Protein AF-A0A3L7X7B7-F1 (afdb_monomer)

Sequence (703 aa):
HFAGAFAQRYQNQIRFYQIWDEPNIAPHWGNRLVEPVAYGHLLAETAPAIRAADADAVILLAALAPTADRGHTAIDEGWYLRRLYAAGAAPYFDAVAAQPFGFGLPPDDSRSRVEILNFQRIGLLRRVMVAAGDGEKPIWAVRYGWNRSTNSIWQTVTTQTQSRYVTQANALAQHWPWLAGLGWAVERPARPADDPLWGFALYSPAGEPTALLETFARVNRAASFPLPESRSTRLFDGLFWFAALLWILWRGWRSGQVAGLSGWSARFAAQPAWTQIAGWLLLAAVYYFAAWPPLIALCWLAASLILAAQPLTGLLLAAFFLPFQFQHKELALVGTVLAMPPAHALLMCSLPGLWRRWTVTRQRWRFAPRHTDWLALGWLGIGLLSASAGWQWAVTPAALWQFTIAPLLLYALARTSAVTPHQRLRVTSALAAGCVAAALIGLWLWGSGQGVVVDGVRRLLGLTFSPNQTALMLVRGLFVCLALGAANQGGTTNRGAWRWLWVAGAGVIGVALLLTGSRGALLLGIPGGLALWLALQPAACRRLAGRGGLIPGLILLVSAGLALALGERLLNSGTISQRLHIWRGAWDLWRAYPWLGVGPGGFFWHYPAFMTAAASTEPNLLHPHNIWLEFATDWGVPGLLWLIGFGYWLVLRIKIRAGRLNGLEVGLLAGLVAGIAHGQVDAFGALPELVLWNWLVIGLLRK

pLDDT: mean 83.49, std 14.34, range [30.59, 98.38]

Radius of gyration: 29.0 Å; Cα contacts (8 Å, |Δi|>4): 1132; chains: 1; bounding box: 78×51×87 Å

Solvent-accessible surface area (backbone atoms only — not comparable to full-atom values): 35812 Å² total; per-residue (Å²): 111,70,60,20,56,50,27,55,74,36,45,93,80,51,49,72,44,67,57,65,56,21,52,38,28,12,80,56,47,77,67,36,72,42,47,46,47,61,52,23,51,52,34,62,58,43,38,58,39,26,42,77,46,22,82,78,57,41,32,28,37,35,38,34,46,80,47,62,43,78,58,58,52,27,34,19,43,49,60,39,49,50,42,20,50,27,25,62,31,62,88,46,42,58,28,46,30,33,40,34,35,15,45,59,47,62,46,82,49,76,72,79,49,70,82,49,71,28,30,48,42,53,56,49,48,52,52,46,32,44,61,70,73,47,57,84,46,36,32,32,28,61,28,31,50,51,26,50,24,88,80,29,96,46,33,51,39,54,70,71,54,39,46,50,38,54,53,49,39,54,61,54,49,71,75,35,63,53,53,75,47,82,32,67,65,42,57,70,69,100,60,66,84,85,42,40,70,54,27,47,26,35,31,47,92,89,64,48,79,36,78,52,50,62,44,48,65,55,50,66,76,72,68,77,85,69,82,68,80,92,74,81,80,66,93,51,61,68,62,47,52,53,52,48,50,54,46,48,51,51,46,53,50,50,50,38,53,71,72,64,43,70,51,48,43,56,53,61,70,68,47,58,70,68,59,56,48,50,52,51,52,50,49,50,54,52,50,70,70,45,77,49,48,70,58,42,50,50,45,44,46,52,47,20,55,52,16,44,51,37,50,52,57,30,52,27,51,26,37,23,32,35,69,38,54,75,57,52,51,70,36,72,50,96,95,49,72,49,74,41,23,57,24,58,50,36,52,61,24,29,46,64,22,51,50,55,49,49,61,62,45,55,80,74,53,84,91,72,82,48,76,70,50,50,54,51,53,50,45,48,53,43,41,56,56,6,37,73,50,27,87,41,72,86,51,35,61,59,28,40,36,44,64,31,49,51,17,52,48,44,17,51,47,27,54,73,49,35,72,48,74,68,46,33,48,51,36,51,49,26,32,26,50,20,34,33,50,46,24,52,52,16,46,50,43,36,73,71,72,47,57,48,75,56,93,92,39,76,23,28,21,49,67,49,96,37,24,52,60,39,24,55,55,35,53,27,28,30,31,37,17,45,15,54,27,61,59,45,74,84,56,100,65,79,40,59,60,58,18,52,53,25,42,50,37,25,49,49,24,49,55,37,42,54,42,19,66,30,58,41,35,57,70,28,9,51,52,41,15,48,51,51,37,44,74,68,39,49,68,61,49,53,56,41,51,76,55,86,49,57,46,63,45,50,48,46,47,46,48,50,40,41,52,74,43,62,45,86,59,68,73,48,58,65,65,57,53,33,48,53,39,37,43,51,18,44,48,54,45,18,69,76,28,48,65,33,12,36,3,51,70,23,40,50,48,46,43,48,53,37,54,41,83,78,28,57,89,56,69,84,45,59,58,55,38,21,42,64,56,38,30,26,28,18,27,2,50,59,30,41,53,48,51,52,50,49,51,52,50,51,54,49,48,51,64,75,38,58,87,72,63,50,52,56,54,43,14,49,50,15,12,50,41,10,33,54,40,18,5,61,64,24,69,49,55,74,42,50,47,46,32,32,49,53,31,34,48,65,24,57,51,79,134

Structure (mmCIF, N/CA/C/O backbone):
data_AF-A0A3L7X7B7-F1
#
_entry.id   AF-A0A3L7X7B7-F1
#
loop_
_atom_site.group_PDB
_atom_site.id
_atom_site.type_symbol
_atom_site.label_atom_id
_atom_site.label_alt_id
_atom_site.label_comp_id
_atom_site.label_asym_id
_atom_site.label_entity_id
_atom_site.label_seq_id
_atom_site.pdbx_PDB_ins_code
_atom_site.Cartn_x
_atom_site.Cartn_y
_atom_site.Cartn_z
_atom_site.occupancy
_atom_site.B_iso_or_equiv
_atom_site.auth_seq_id
_atom_site.auth_comp_id
_atom_site.auth_asym_id
_atom_site.auth_atom_id
_atom_site.pdbx_PDB_model_num
ATOM 1 N N . HIS A 1 1 ? 6.201 -17.890 -31.675 1.00 77.94 1 HIS A N 1
ATOM 2 C CA . HIS A 1 1 ? 6.412 -18.380 -33.060 1.00 77.94 1 HIS A CA 1
ATOM 3 C C . HIS A 1 1 ? 7.242 -17.438 -33.934 1.00 77.94 1 HIS A C 1
ATOM 5 O O . HIS A 1 1 ? 8.304 -17.864 -34.359 1.00 77.94 1 HIS A O 1
ATOM 11 N N . PHE A 1 2 ? 6.836 -16.181 -34.178 1.00 94.75 2 PHE A N 1
ATOM 12 C CA . PHE A 1 2 ? 7.592 -15.263 -35.056 1.00 94.75 2 PHE A CA 1
ATOM 13 C C . PHE A 1 2 ? 9.068 -15.085 -34.654 1.00 94.75 2 PHE A C 1
ATOM 15 O O . PHE A 1 2 ? 9.953 -15.292 -35.476 1.00 94.75 2 PHE A O 1
ATOM 22 N N . ALA A 1 3 ? 9.339 -14.766 -33.384 1.00 95.00 3 ALA A N 1
ATOM 23 C CA . ALA A 1 3 ? 10.699 -14.503 -32.912 1.00 95.00 3 ALA A CA 1
ATOM 24 C C . ALA A 1 3 ? 11.645 -15.710 -33.060 1.00 95.00 3 ALA A C 1
ATOM 26 O O . ALA A 1 3 ? 12.784 -15.538 -33.476 1.00 95.00 3 ALA A O 1
ATOM 27 N N . GLY A 1 4 ? 11.158 -16.928 -32.797 1.00 95.44 4 GLY A N 1
ATOM 28 C CA . GLY A 1 4 ? 11.938 -18.153 -33.010 1.00 95.44 4 GLY A CA 1
ATOM 29 C C . GLY A 1 4 ? 12.259 -18.394 -34.489 1.00 95.44 4 GLY A C 1
ATOM 30 O O . GLY A 1 4 ? 13.392 -18.711 -34.824 1.00 95.44 4 GLY A O 1
ATOM 31 N N . ALA A 1 5 ? 11.301 -18.157 -35.395 1.00 97.12 5 ALA A N 1
ATOM 32 C CA . ALA A 1 5 ? 11.546 -18.256 -36.837 1.00 97.12 5 ALA A CA 1
ATOM 33 C C . ALA A 1 5 ? 12.533 -17.183 -37.339 1.00 97.12 5 ALA A C 1
ATOM 35 O O . ALA A 1 5 ? 13.368 -17.456 -38.201 1.00 97.12 5 ALA A O 1
ATOM 36 N N . PHE A 1 6 ? 12.461 -15.969 -36.785 1.00 97.25 6 PHE A N 1
ATOM 37 C CA . PHE A 1 6 ? 13.424 -14.906 -37.066 1.00 97.25 6 PHE A CA 1
ATOM 38 C C . PHE A 1 6 ? 14.834 -15.298 -36.603 1.00 97.25 6 PHE A C 1
ATOM 40 O O . PHE A 1 6 ? 15.768 -15.224 -37.398 1.00 97.25 6 PHE A O 1
ATOM 47 N N . ALA A 1 7 ? 14.980 -15.776 -35.364 1.00 96.94 7 ALA A N 1
ATOM 48 C CA . ALA A 1 7 ? 16.254 -16.256 -34.830 1.00 96.94 7 ALA A CA 1
ATOM 49 C C . ALA A 1 7 ? 16.819 -17.403 -35.682 1.00 96.94 7 ALA A C 1
ATOM 51 O O . ALA A 1 7 ? 17.948 -17.319 -36.148 1.00 96.94 7 ALA A O 1
ATOM 52 N N . GLN A 1 8 ? 16.002 -18.401 -36.032 1.00 96.75 8 GLN A N 1
ATOM 53 C CA . GLN A 1 8 ? 16.424 -19.511 -36.895 1.00 96.75 8 GLN A CA 1
ATOM 54 C C . GLN A 1 8 ? 16.992 -19.033 -38.241 1.00 96.75 8 GLN A C 1
ATOM 56 O O . GLN A 1 8 ? 17.961 -19.597 -38.753 1.00 96.75 8 GLN A O 1
ATOM 61 N N . ARG A 1 9 ? 16.388 -17.988 -38.821 1.00 97.44 9 ARG A N 1
ATOM 62 C CA . ARG A 1 9 ? 16.819 -17.408 -40.096 1.00 97.44 9 ARG A CA 1
ATOM 63 C C . ARG A 1 9 ? 18.109 -16.591 -39.976 1.00 97.44 9 ARG A C 1
ATOM 65 O O . ARG A 1 9 ? 18.892 -16.594 -40.924 1.00 97.44 9 ARG A O 1
ATOM 72 N N . TYR A 1 10 ? 18.311 -15.880 -38.866 1.00 97.31 10 TYR A N 1
ATOM 73 C CA . TYR A 1 10 ? 19.361 -14.862 -38.727 1.00 97.31 10 TYR A CA 1
ATOM 74 C C . TYR A 1 10 ? 20.424 -15.153 -37.659 1.00 97.31 10 TYR A C 1
ATOM 76 O O . TYR A 1 10 ? 21.318 -14.329 -37.502 1.00 97.31 10 TYR A O 1
ATOM 84 N N . GLN A 1 11 ? 20.402 -16.310 -36.993 1.00 92.75 11 GLN A N 1
ATOM 85 C CA . GLN A 1 11 ? 21.345 -16.706 -35.928 1.00 92.75 11 GLN A CA 1
ATOM 86 C C . GLN A 1 11 ? 22.834 -16.503 -36.278 1.00 92.75 11 GLN A C 1
ATOM 88 O O . GLN A 1 11 ? 23.633 -16.122 -35.435 1.00 92.75 11 GLN A O 1
ATOM 93 N N . ASN A 1 12 ? 23.221 -16.664 -37.550 1.00 93.81 12 ASN A N 1
ATOM 94 C CA . ASN A 1 12 ? 24.611 -16.468 -37.994 1.00 93.81 12 ASN A CA 1
ATOM 95 C C . ASN A 1 12 ? 24.978 -14.994 -38.274 1.00 93.81 12 ASN A C 1
ATOM 97 O O . ASN A 1 12 ? 26.118 -14.702 -38.625 1.00 93.81 12 ASN A O 1
ATOM 101 N N . GLN A 1 13 ? 24.015 -14.072 -38.200 1.00 96.00 13 GLN A N 1
ATOM 102 C CA . GLN A 1 13 ? 24.178 -12.642 -38.509 1.00 96.00 13 GLN A CA 1
ATOM 103 C C . GLN A 1 13 ? 23.826 -11.738 -37.322 1.00 96.00 13 GLN A C 1
ATOM 105 O O . GLN A 1 13 ? 24.359 -10.636 -37.209 1.00 96.00 13 GLN A O 1
ATOM 110 N N . ILE A 1 14 ? 22.916 -12.177 -36.450 1.00 93.56 14 ILE A N 1
ATOM 111 C CA . ILE A 1 14 ? 22.384 -11.400 -35.333 1.00 93.56 14 ILE A CA 1
ATOM 112 C C . ILE A 1 14 ? 22.587 -12.196 -34.053 1.00 93.56 14 ILE A C 1
ATOM 114 O O . ILE A 1 14 ? 22.133 -13.325 -33.948 1.00 93.56 14 ILE A O 1
ATOM 118 N N . ARG A 1 15 ? 23.224 -11.564 -33.064 1.00 89.62 15 ARG A N 1
ATOM 119 C CA . ARG A 1 15 ? 23.429 -12.137 -31.726 1.00 89.62 15 ARG A CA 1
ATOM 120 C C . ARG A 1 15 ? 22.553 -11.500 -30.647 1.00 89.62 15 ARG A C 1
ATOM 122 O O . ARG A 1 15 ? 22.237 -12.143 -29.654 1.00 89.62 15 ARG A O 1
ATOM 129 N N . PHE A 1 16 ? 22.191 -10.227 -30.807 1.00 94.12 16 PHE A N 1
ATOM 130 C CA . PHE A 1 16 ? 21.486 -9.449 -29.786 1.00 94.12 16 PHE A CA 1
ATOM 131 C C . PHE A 1 16 ? 20.040 -9.195 -30.211 1.00 94.12 16 PHE A C 1
ATOM 133 O O . PHE A 1 16 ? 19.794 -8.635 -31.278 1.00 94.12 16 PHE A O 1
ATOM 140 N N . TYR A 1 17 ? 19.092 -9.570 -29.356 1.00 96.50 17 TYR A N 1
ATOM 141 C CA . TYR A 1 17 ? 17.659 -9.498 -29.628 1.00 96.50 17 TYR A CA 1
ATOM 142 C C . TYR A 1 17 ? 16.979 -8.604 -28.591 1.00 96.50 17 TYR A C 1
ATOM 144 O O . TYR A 1 17 ? 16.809 -9.011 -27.445 1.00 96.50 17 TYR A O 1
ATOM 152 N N . GLN A 1 18 ? 16.564 -7.394 -28.977 1.00 96.50 18 GLN A N 1
ATOM 153 C CA . GLN A 1 18 ? 15.702 -6.560 -28.133 1.00 96.50 18 GLN A CA 1
ATOM 154 C C . GLN A 1 18 ? 14.245 -6.985 -28.309 1.00 96.50 18 GLN A C 1
ATOM 156 O O . GLN A 1 18 ? 13.696 -6.918 -29.411 1.00 96.50 18 GLN A O 1
ATOM 161 N N . ILE A 1 19 ? 13.603 -7.406 -27.222 1.00 96.69 19 ILE A N 1
ATOM 162 C CA . ILE A 1 19 ? 12.214 -7.862 -27.275 1.00 96.69 19 ILE A CA 1
ATOM 163 C C . ILE A 1 19 ? 11.289 -6.700 -26.944 1.00 96.69 19 ILE A C 1
ATOM 165 O O . ILE A 1 19 ? 11.072 -6.400 -25.772 1.00 96.69 19 ILE A O 1
ATOM 169 N N . TRP A 1 20 ? 10.693 -6.118 -27.989 1.00 96.25 20 TRP A N 1
ATOM 170 C CA . TRP A 1 20 ? 9.773 -4.971 -27.944 1.00 96.25 20 TRP A CA 1
ATOM 171 C C . TRP A 1 20 ? 10.455 -3.605 -27.752 1.00 96.25 20 TRP A C 1
ATOM 173 O O . TRP A 1 20 ? 11.651 -3.512 -27.477 1.00 96.25 20 TRP A O 1
ATOM 183 N N . ASP A 1 21 ? 9.682 -2.534 -27.915 1.00 95.50 21 ASP A N 1
ATOM 184 C CA . ASP A 1 21 ? 10.100 -1.150 -27.698 1.00 95.50 21 ASP A CA 1
ATOM 185 C C . ASP A 1 21 ? 9.023 -0.405 -26.896 1.00 95.50 21 ASP A C 1
ATOM 187 O O . ASP A 1 21 ? 7.848 -0.434 -27.254 1.00 95.50 21 ASP A O 1
ATOM 191 N N . GLU A 1 22 ? 9.415 0.191 -25.767 1.00 96.25 22 GLU A N 1
ATOM 192 C CA . GLU A 1 22 ? 8.566 1.053 -24.932 1.00 96.25 22 GLU A CA 1
ATOM 193 C C . GLU A 1 22 ? 7.184 0.476 -24.527 1.00 96.25 22 GLU A C 1
ATOM 195 O O . GLU A 1 22 ? 6.176 1.184 -24.565 1.00 96.25 22 GLU A O 1
ATOM 200 N N . PRO A 1 23 ? 7.083 -0.785 -24.050 1.00 96.12 23 PRO A N 1
ATOM 201 C CA . PRO A 1 23 ? 5.798 -1.378 -23.659 1.00 96.12 23 PRO A CA 1
ATOM 202 C C . PRO A 1 23 ? 5.184 -0.704 -22.420 1.00 96.12 23 PRO A C 1
ATOM 204 O O . PRO A 1 23 ? 4.060 -1.019 -22.034 1.00 96.12 23 PRO A O 1
ATOM 207 N N . ASN A 1 24 ? 5.927 0.197 -21.771 1.00 94.69 24 ASN A N 1
ATOM 208 C CA . ASN A 1 24 ? 5.507 0.946 -20.598 1.00 94.69 24 ASN A CA 1
ATOM 209 C C . ASN A 1 24 ? 4.719 2.231 -20.923 1.00 94.69 24 ASN A C 1
ATOM 211 O O . ASN A 1 24 ? 4.381 2.966 -19.995 1.00 94.69 24 ASN A O 1
ATOM 215 N N . ILE A 1 25 ? 4.390 2.485 -22.198 1.00 93.31 25 ILE A N 1
ATOM 216 C CA . ILE A 1 25 ? 3.461 3.541 -22.630 1.00 93.31 25 ILE A CA 1
ATOM 217 C C . ILE A 1 25 ? 2.402 3.000 -23.604 1.00 93.31 25 ILE A C 1
ATOM 219 O O . ILE A 1 25 ? 2.683 2.169 -24.467 1.00 93.31 25 ILE A O 1
ATOM 223 N N . ALA A 1 26 ? 1.167 3.490 -23.484 1.00 87.88 26 ALA A N 1
ATOM 224 C CA . ALA A 1 26 ? 0.012 2.977 -24.223 1.00 87.88 26 ALA A CA 1
ATOM 225 C C . ALA A 1 26 ? 0.179 2.992 -25.756 1.00 87.88 26 ALA A C 1
ATOM 227 O O . ALA A 1 26 ? -0.130 1.968 -26.375 1.00 87.88 26 ALA A O 1
ATOM 228 N N . PRO A 1 27 ? 0.703 4.063 -26.397 1.00 90.75 27 PRO A N 1
ATOM 229 C CA . PRO A 1 27 ? 0.845 4.101 -27.856 1.00 90.75 27 PRO A CA 1
ATOM 230 C C . PRO A 1 27 ? 1.699 2.957 -28.413 1.00 90.75 27 PRO A C 1
ATOM 232 O O . PRO A 1 27 ? 1.411 2.440 -29.489 1.00 90.75 27 PRO A O 1
ATOM 235 N N . HIS A 1 28 ? 2.709 2.514 -27.661 1.00 93.31 28 HIS A N 1
ATOM 236 C CA . HIS A 1 28 ? 3.641 1.457 -28.066 1.00 93.31 28 HIS A CA 1
ATOM 237 C C . HIS A 1 28 ? 3.245 0.076 -27.531 1.00 93.31 28 HIS A C 1
ATOM 239 O O . HIS A 1 28 ? 3.915 -0.924 -27.782 1.00 93.31 28 HIS A O 1
ATOM 245 N N . TRP A 1 29 ? 2.099 -0.009 -26.857 1.00 92.06 29 TRP A N 1
ATOM 246 C CA . TRP A 1 29 ? 1.498 -1.258 -26.412 1.00 92.06 29 TRP A CA 1
ATOM 247 C C . TRP A 1 29 ? 0.156 -1.531 -27.101 1.00 92.06 29 TRP A C 1
ATOM 249 O O . TRP A 1 29 ? -0.689 -2.220 -26.549 1.00 92.06 29 TRP A O 1
ATOM 259 N N . GLY A 1 30 ? -0.064 -1.028 -28.320 1.00 87.38 30 GLY A N 1
ATOM 260 C CA . GLY A 1 30 ? -1.318 -1.237 -29.059 1.00 87.38 30 GLY A CA 1
ATOM 261 C C . GLY A 1 30 ? -2.457 -0.317 -28.610 1.00 87.38 30 GLY A C 1
ATOM 262 O O . GLY A 1 30 ? -3.621 -0.696 -28.688 1.00 87.38 30 GLY A O 1
ATOM 263 N N . ASN A 1 31 ? -2.115 0.875 -28.111 1.00 83.75 31 ASN A N 1
ATOM 264 C CA . ASN A 1 31 ? -3.042 1.885 -27.597 1.00 83.75 31 ASN A CA 1
ATOM 265 C C . ASN A 1 31 ? -3.981 1.361 -26.492 1.00 83.75 31 ASN A C 1
ATOM 267 O O . ASN A 1 31 ? -5.149 1.742 -26.412 1.00 83.75 31 ASN A O 1
ATOM 271 N N . ARG A 1 32 ? -3.464 0.459 -25.647 1.00 79.94 32 ARG A N 1
ATOM 272 C CA . ARG A 1 32 ? -4.174 -0.144 -24.506 1.00 79.94 32 ARG A CA 1
ATOM 273 C C . ARG A 1 32 ? -3.501 0.216 -23.185 1.00 79.94 32 ARG A C 1
ATOM 275 O O . ARG A 1 32 ? -2.421 0.805 -23.173 1.00 79.94 32 ARG A O 1
ATOM 282 N N . LEU A 1 33 ? -4.135 -0.164 -22.076 1.00 78.25 33 LEU A N 1
ATOM 283 C CA . LEU A 1 33 ? -3.548 0.006 -20.749 1.00 78.25 33 LEU A CA 1
ATOM 284 C C . LEU A 1 33 ? -2.216 -0.745 -20.649 1.00 78.25 33 LEU A C 1
ATOM 286 O O . LEU A 1 33 ? -2.071 -1.865 -21.144 1.00 78.25 33 LEU A O 1
ATOM 290 N N . VAL A 1 34 ? -1.235 -0.091 -20.042 1.00 80.94 34 VAL A N 1
ATOM 291 C CA . VAL A 1 34 ? 0.129 -0.592 -19.905 1.00 80.94 34 VAL A CA 1
ATOM 292 C C . VAL A 1 34 ? 0.171 -1.695 -18.852 1.00 80.94 34 VAL A C 1
ATOM 294 O O . VAL A 1 34 ? -0.225 -1.481 -17.709 1.00 80.94 34 VAL A O 1
ATOM 297 N N . GLU A 1 35 ? 0.715 -2.856 -19.222 1.00 81.62 35 GLU A N 1
ATOM 298 C CA . GLU A 1 35 ? 0.671 -4.063 -18.391 1.00 81.62 35 GLU A CA 1
ATOM 299 C C . GLU A 1 35 ? 2.049 -4.738 -18.273 1.00 81.62 35 GLU A C 1
ATOM 301 O O . GLU A 1 35 ? 2.418 -5.532 -19.145 1.00 81.62 35 GLU A O 1
ATOM 306 N N . PRO A 1 36 ? 2.826 -4.473 -17.198 1.00 86.50 36 PRO A N 1
ATOM 307 C CA . PRO A 1 36 ? 4.143 -5.082 -17.011 1.00 86.50 36 PRO A CA 1
ATOM 308 C C . PRO A 1 36 ? 4.082 -6.609 -16.991 1.00 86.50 36 PRO A C 1
ATOM 310 O O . PRO A 1 36 ? 4.878 -7.277 -17.639 1.00 86.50 36 PRO A O 1
ATOM 313 N N . VAL A 1 37 ? 3.102 -7.185 -16.294 1.00 82.81 37 VAL A N 1
ATOM 314 C CA . VAL A 1 37 ? 3.008 -8.645 -16.149 1.00 82.81 37 VAL A CA 1
ATOM 315 C C . VAL A 1 37 ? 2.725 -9.318 -17.494 1.00 82.81 37 VAL A C 1
ATOM 317 O O . VAL A 1 37 ? 3.324 -10.341 -17.810 1.00 82.81 37 VAL A O 1
ATOM 320 N N . ALA A 1 38 ? 1.893 -8.699 -18.338 1.00 84.62 38 ALA A N 1
ATOM 321 C CA . ALA A 1 38 ? 1.633 -9.193 -19.688 1.00 84.62 38 ALA A CA 1
ATOM 322 C C . ALA A 1 38 ? 2.900 -9.185 -20.561 1.00 84.62 38 ALA A C 1
ATOM 324 O O . ALA A 1 38 ? 3.145 -10.142 -21.294 1.00 84.62 38 ALA A O 1
ATOM 325 N N . TYR A 1 39 ? 3.731 -8.144 -20.455 1.00 93.31 39 TYR A N 1
ATOM 326 C CA . TYR A 1 39 ? 5.034 -8.122 -21.118 1.00 93.31 39 TYR A CA 1
ATOM 327 C C . TYR A 1 39 ? 5.992 -9.188 -20.550 1.00 93.31 39 TYR A C 1
ATOM 329 O O . TYR A 1 39 ? 6.687 -9.854 -21.314 1.00 93.31 39 TYR A O 1
ATOM 337 N N . GLY A 1 40 ? 5.972 -9.428 -19.235 1.00 90.88 40 GLY A N 1
ATOM 338 C CA . GLY A 1 40 ? 6.707 -10.526 -18.596 1.00 90.88 40 GLY A CA 1
ATOM 339 C C . GLY A 1 40 ? 6.324 -11.910 -19.139 1.00 90.88 40 GLY A C 1
ATOM 340 O O . GLY A 1 40 ? 7.204 -12.708 -19.449 1.00 90.88 40 GLY A O 1
ATOM 341 N N . HIS A 1 41 ? 5.031 -12.181 -19.341 1.00 85.81 41 HIS A N 1
ATOM 342 C CA . HIS A 1 41 ? 4.578 -13.417 -19.990 1.00 85.81 41 HIS A CA 1
ATOM 343 C C . HIS A 1 41 ? 5.003 -13.496 -21.460 1.00 85.81 41 HIS A C 1
ATOM 345 O O . HIS A 1 41 ? 5.434 -14.550 -21.920 1.00 85.81 41 HIS A O 1
ATOM 351 N N . LEU A 1 42 ? 4.945 -12.381 -22.197 1.00 92.44 42 LEU A N 1
ATOM 352 C CA . LEU A 1 42 ? 5.447 -12.330 -23.571 1.00 92.44 42 LEU A CA 1
ATOM 353 C C . LEU A 1 42 ? 6.942 -12.679 -23.634 1.00 92.44 42 LEU A C 1
ATOM 355 O O . LEU A 1 42 ? 7.349 -13.433 -24.517 1.00 92.44 42 LEU A O 1
ATOM 359 N N . LEU A 1 43 ? 7.746 -12.188 -22.688 1.00 95.06 43 LEU A N 1
ATOM 360 C CA . LEU A 1 43 ? 9.151 -12.573 -22.542 1.00 95.06 43 LEU A CA 1
ATOM 361 C C . LEU A 1 43 ? 9.313 -14.065 -22.227 1.00 95.06 43 LEU A C 1
ATOM 363 O O . LEU A 1 43 ? 10.128 -14.722 -22.873 1.00 95.06 43 LEU A O 1
ATOM 367 N N . ALA A 1 44 ? 8.524 -14.596 -21.289 1.00 91.81 44 ALA A N 1
ATOM 368 C CA . ALA A 1 44 ? 8.580 -15.998 -20.873 1.00 91.81 44 ALA A CA 1
ATOM 369 C C . ALA A 1 44 ? 8.304 -16.983 -22.020 1.00 91.81 44 ALA A C 1
ATOM 371 O O . ALA A 1 44 ? 8.891 -18.058 -22.054 1.00 91.81 44 ALA A O 1
ATOM 372 N N . GLU A 1 45 ? 7.477 -16.597 -22.992 1.00 92.62 45 GLU A N 1
ATOM 373 C CA . GLU A 1 45 ? 7.218 -17.387 -24.203 1.00 92.62 45 GLU A CA 1
ATOM 374 C C . GLU A 1 45 ? 8.252 -17.124 -25.314 1.00 92.62 45 GLU A C 1
ATOM 376 O O . GLU A 1 45 ? 8.636 -18.019 -26.071 1.00 92.62 45 GLU A O 1
ATOM 381 N N . THR A 1 46 ? 8.716 -15.878 -25.444 1.00 95.94 46 THR A N 1
ATOM 382 C CA . THR A 1 46 ? 9.583 -15.453 -26.554 1.00 95.94 46 THR A CA 1
ATOM 383 C C . THR A 1 46 ? 11.027 -15.898 -26.365 1.00 95.94 46 THR A C 1
ATOM 385 O O . THR A 1 46 ? 11.646 -16.378 -27.315 1.00 95.94 46 THR A O 1
ATOM 388 N N . ALA A 1 47 ? 11.568 -15.759 -25.154 1.00 96.50 47 ALA A N 1
ATOM 389 C CA . ALA A 1 47 ? 12.969 -16.046 -24.889 1.00 96.50 47 ALA A CA 1
ATOM 390 C C . ALA A 1 47 ? 13.328 -17.528 -25.097 1.00 96.50 47 ALA A C 1
ATOM 392 O O . ALA A 1 47 ? 14.285 -17.785 -25.829 1.00 96.50 47 ALA A O 1
ATOM 393 N N . PRO A 1 48 ? 12.563 -18.514 -24.581 1.00 96.06 48 PRO A N 1
ATOM 394 C CA . PRO A 1 48 ? 12.831 -19.922 -24.871 1.00 96.06 48 PRO A CA 1
ATOM 395 C C . PRO A 1 48 ? 12.730 -20.250 -26.362 1.00 96.06 48 PRO A C 1
ATOM 397 O O . PRO A 1 48 ? 13.538 -21.019 -26.872 1.00 96.06 48 PRO A O 1
ATOM 400 N N . ALA A 1 49 ? 11.784 -19.638 -27.084 1.00 96.94 49 ALA A N 1
ATOM 401 C CA . ALA A 1 49 ? 11.628 -19.860 -28.520 1.00 96.94 49 ALA A CA 1
ATOM 402 C C . ALA A 1 49 ? 12.814 -19.325 -29.342 1.00 96.94 49 ALA A C 1
ATOM 404 O O . ALA A 1 49 ? 13.190 -19.951 -30.330 1.00 96.94 49 ALA A O 1
ATOM 405 N N . ILE A 1 50 ? 13.399 -18.188 -28.948 1.00 97.50 50 ILE A N 1
ATOM 406 C CA . ILE A 1 50 ? 14.642 -17.680 -29.548 1.00 97.50 50 ILE A CA 1
ATOM 407 C C . ILE A 1 50 ? 15.795 -18.621 -29.205 1.00 97.50 50 ILE A C 1
ATOM 409 O O . ILE A 1 50 ? 16.466 -19.093 -30.112 1.00 97.50 50 ILE A O 1
ATOM 413 N N . ARG A 1 51 ? 15.976 -18.959 -27.921 1.00 95.44 51 ARG A N 1
ATOM 414 C CA . ARG A 1 51 ? 17.091 -19.805 -27.460 1.00 95.44 51 ARG A CA 1
ATOM 415 C C . ARG A 1 51 ? 17.084 -21.214 -28.048 1.00 95.44 51 ARG A C 1
ATOM 417 O O . ARG A 1 51 ? 18.140 -21.806 -28.228 1.00 95.44 51 ARG A O 1
ATOM 424 N N . ALA A 1 52 ? 15.907 -21.755 -28.357 1.00 95.44 52 ALA A N 1
ATOM 425 C CA . ALA A 1 52 ? 15.781 -23.041 -29.040 1.00 95.44 52 ALA A CA 1
ATOM 426 C C . ALA A 1 52 ? 16.278 -22.995 -30.497 1.00 95.44 52 ALA A C 1
ATOM 428 O O . ALA A 1 52 ? 16.681 -24.024 -31.033 1.00 95.44 52 ALA A O 1
ATOM 429 N N . ALA A 1 53 ? 16.223 -21.824 -31.136 1.00 95.81 53 ALA A N 1
ATOM 430 C CA . ALA A 1 53 ? 16.662 -21.614 -32.511 1.00 95.81 53 ALA A CA 1
ATOM 431 C C . ALA A 1 53 ? 18.085 -21.041 -32.617 1.00 95.81 53 ALA A C 1
ATOM 433 O O . ALA A 1 53 ? 18.727 -21.260 -33.634 1.00 95.81 53 ALA A O 1
ATOM 434 N N . ASP A 1 54 ? 18.543 -20.316 -31.595 1.00 95.06 54 ASP A N 1
ATOM 435 C CA . ASP A 1 54 ? 19.851 -19.667 -31.492 1.00 95.06 54 ASP A CA 1
ATOM 436 C C . ASP A 1 54 ? 20.343 -19.752 -30.036 1.00 95.06 54 ASP A C 1
ATOM 438 O O . ASP A 1 54 ? 19.883 -19.012 -29.161 1.00 95.06 54 ASP A O 1
ATOM 442 N N . ALA A 1 55 ? 21.265 -20.678 -29.764 1.00 91.56 55 ALA A N 1
ATOM 443 C CA . ALA A 1 55 ? 21.769 -20.924 -28.413 1.00 91.56 55 ALA A CA 1
ATOM 444 C C . ALA A 1 55 ? 22.676 -19.795 -27.884 1.00 91.56 55 ALA A C 1
ATOM 446 O O . ALA A 1 55 ? 22.777 -19.625 -26.667 1.00 91.56 55 ALA A O 1
ATOM 447 N N . ASP A 1 56 ? 23.289 -19.007 -28.776 1.00 90.00 56 ASP A N 1
ATOM 448 C CA . ASP A 1 56 ? 24.216 -17.917 -28.440 1.00 90.00 56 ASP A CA 1
ATOM 449 C C . ASP A 1 56 ? 23.514 -16.551 -28.319 1.00 90.00 56 ASP A C 1
ATOM 451 O O . ASP A 1 56 ? 24.157 -15.527 -28.037 1.00 90.00 56 ASP A O 1
ATOM 455 N N . ALA A 1 57 ? 22.190 -16.534 -28.511 1.00 93.94 57 ALA A N 1
ATOM 456 C CA . ALA A 1 57 ? 21.353 -15.351 -28.434 1.00 93.94 57 ALA A CA 1
ATOM 457 C C . ALA A 1 57 ? 21.471 -14.637 -27.078 1.00 93.94 57 ALA A C 1
ATOM 459 O O . ALA A 1 57 ? 21.232 -15.212 -26.011 1.00 93.94 57 ALA A O 1
ATOM 460 N N . VAL A 1 58 ? 21.745 -13.334 -27.142 1.00 94.62 58 VAL A N 1
ATOM 461 C CA . VAL A 1 58 ? 21.687 -12.409 -26.008 1.00 94.62 58 VAL A CA 1
ATOM 462 C C . VAL A 1 58 ? 20.386 -11.622 -26.091 1.00 94.62 58 VAL A C 1
ATOM 464 O O . VAL A 1 58 ? 20.148 -10.874 -27.041 1.00 94.62 58 VAL A O 1
ATOM 467 N N . ILE A 1 59 ? 19.536 -11.776 -25.086 1.00 97.38 59 ILE A N 1
ATOM 468 C CA . ILE A 1 59 ? 18.191 -11.207 -25.067 1.00 97.38 59 ILE A CA 1
ATOM 469 C C . ILE A 1 59 ? 18.186 -9.931 -24.228 1.00 97.38 59 ILE A C 1
ATOM 471 O O . ILE A 1 59 ? 18.421 -9.956 -23.020 1.00 97.38 59 ILE A O 1
ATOM 475 N N . LEU A 1 60 ? 17.888 -8.803 -24.866 1.00 97.06 60 LEU A N 1
ATOM 476 C CA . LEU A 1 60 ? 17.681 -7.522 -24.205 1.00 97.06 60 LEU A CA 1
ATOM 477 C C . LEU A 1 60 ? 16.196 -7.359 -23.875 1.00 97.06 60 LEU A C 1
ATOM 479 O O . LEU A 1 60 ? 15.319 -7.591 -24.715 1.00 97.06 60 LEU A O 1
ATOM 483 N N . LEU A 1 61 ? 15.924 -6.892 -22.658 1.00 96.69 61 LEU A N 1
ATOM 484 C CA . LEU A 1 61 ? 14.609 -6.384 -22.278 1.00 96.69 61 LEU A CA 1
ATOM 485 C C . LEU A 1 61 ? 14.201 -5.226 -23.206 1.00 96.69 61 LEU A C 1
ATOM 487 O O . LEU A 1 61 ? 15.051 -4.601 -23.839 1.00 96.69 61 LEU A O 1
ATOM 491 N N . ALA A 1 62 ? 12.910 -4.910 -23.273 1.00 96.62 62 ALA A N 1
ATOM 492 C CA . ALA A 1 62 ? 12.423 -3.783 -24.055 1.00 96.62 62 ALA A CA 1
ATOM 493 C C . ALA A 1 62 ? 13.091 -2.479 -23.617 1.00 96.62 62 ALA A C 1
ATOM 495 O O . ALA A 1 62 ? 13.323 -2.255 -22.427 1.00 96.62 62 ALA A O 1
ATOM 496 N N . ALA A 1 63 ? 13.323 -1.579 -24.569 1.00 94.75 63 ALA A N 1
ATOM 497 C CA . ALA A 1 63 ? 13.773 -0.232 -24.261 1.00 94.75 63 ALA A CA 1
ATOM 498 C C . ALA A 1 63 ? 12.647 0.535 -23.556 1.00 94.75 63 ALA A C 1
ATOM 500 O O . ALA A 1 63 ? 11.755 1.071 -24.208 1.00 94.75 63 ALA A O 1
ATOM 501 N N . LEU A 1 64 ? 12.653 0.573 -22.223 1.00 95.06 64 LEU A N 1
ATOM 502 C CA . LEU A 1 64 ? 11.601 1.252 -21.464 1.00 95.06 64 LEU A CA 1
ATOM 503 C C . LEU A 1 64 ? 11.659 2.769 -21.709 1.00 95.06 64 LEU A C 1
ATOM 505 O O . LEU A 1 64 ? 12.729 3.375 -21.622 1.00 95.06 64 LEU A O 1
ATOM 509 N N . ALA A 1 65 ? 10.510 3.374 -22.014 1.00 94.31 65 ALA A N 1
ATOM 510 C CA . ALA A 1 65 ? 10.373 4.811 -22.215 1.00 94.31 65 ALA A CA 1
ATOM 511 C C . ALA A 1 65 ? 10.602 5.552 -20.887 1.00 94.31 65 ALA A C 1
ATOM 513 O O . ALA A 1 65 ? 9.990 5.174 -19.882 1.00 94.31 65 ALA A O 1
ATOM 514 N N . PRO A 1 66 ? 11.405 6.626 -20.850 1.00 93.06 66 PRO A N 1
ATOM 515 C CA . PRO A 1 66 ? 11.528 7.448 -19.655 1.00 93.06 66 PRO A CA 1
ATOM 516 C C . PRO A 1 66 ? 10.238 8.225 -19.421 1.00 93.06 66 PRO A C 1
ATOM 518 O O . PRO A 1 66 ? 9.815 9.016 -20.265 1.00 93.06 66 PRO A O 1
ATOM 521 N N . THR A 1 67 ? 9.615 8.022 -18.265 1.00 89.88 67 THR A N 1
ATOM 522 C CA . THR A 1 67 ? 8.405 8.754 -17.883 1.00 89.88 67 THR A CA 1
ATOM 523 C C . THR A 1 67 ? 8.325 8.929 -16.371 1.00 89.88 67 THR A C 1
ATOM 525 O O . THR A 1 67 ? 8.897 8.158 -15.602 1.00 89.88 67 THR A O 1
ATOM 528 N N . ALA A 1 68 ? 7.630 9.979 -15.942 1.00 83.62 68 ALA A N 1
ATOM 529 C CA . ALA A 1 68 ? 7.315 10.230 -14.539 1.00 83.62 68 ALA A CA 1
ATOM 530 C C . ALA A 1 68 ? 5.941 9.666 -14.131 1.00 83.62 68 ALA A C 1
ATOM 532 O O . ALA A 1 68 ? 5.592 9.700 -12.952 1.00 83.62 68 ALA A O 1
ATOM 533 N N . ASP A 1 69 ? 5.152 9.187 -15.096 1.00 74.00 69 ASP A N 1
ATOM 534 C CA . ASP A 1 69 ? 3.775 8.748 -14.876 1.00 74.00 69 ASP A CA 1
ATOM 535 C C . ASP A 1 69 ? 3.712 7.365 -14.202 1.00 74.00 69 ASP A C 1
ATOM 537 O O . ASP A 1 69 ? 4.579 6.514 -14.386 1.00 74.00 69 ASP A O 1
ATOM 541 N N . ARG A 1 70 ? 2.669 7.139 -13.405 1.00 75.50 70 ARG A N 1
ATOM 542 C CA . ARG A 1 70 ? 2.321 5.852 -12.780 1.00 75.50 70 ARG A CA 1
ATOM 543 C C . ARG A 1 70 ? 0.857 5.473 -13.013 1.00 75.50 70 ARG A C 1
ATOM 545 O O . ARG A 1 70 ? 0.301 4.659 -12.276 1.00 75.50 70 ARG A O 1
ATOM 552 N N . GLY A 1 71 ? 0.218 6.106 -13.989 1.00 64.44 71 GLY A N 1
ATOM 553 C CA . GLY A 1 71 ? -1.147 5.842 -14.402 1.00 64.44 71 GLY A CA 1
ATOM 554 C C . GLY A 1 71 ? -1.287 4.578 -15.249 1.00 64.44 71 GLY A C 1
ATOM 555 O O . GLY A 1 71 ? -0.356 3.807 -15.466 1.00 64.44 71 GLY A O 1
ATOM 556 N N . HIS A 1 72 ? -2.498 4.361 -15.758 1.00 69.12 72 HIS A N 1
ATOM 557 C CA . HIS A 1 72 ? -2.808 3.180 -16.567 1.00 69.12 72 HIS A CA 1
ATOM 558 C C . HIS A 1 72 ? -2.303 3.282 -18.017 1.00 69.12 72 HIS A C 1
ATOM 560 O O . HIS A 1 72 ? -2.225 2.275 -18.714 1.00 69.12 72 HIS A O 1
ATOM 566 N N . THR A 1 73 ? -1.972 4.487 -18.487 1.00 75.25 73 THR A N 1
ATOM 567 C CA . THR A 1 73 ? -1.521 4.752 -19.864 1.00 75.25 73 THR A CA 1
ATOM 568 C C . THR A 1 73 ? -0.009 4.904 -19.994 1.00 75.25 73 THR A C 1
ATOM 570 O O . THR A 1 73 ? 0.507 4.851 -21.108 1.00 75.25 73 THR A O 1
ATOM 573 N N . ALA A 1 74 ? 0.705 5.096 -18.886 1.00 81.94 74 ALA A N 1
ATOM 574 C CA . ALA A 1 74 ? 2.157 5.186 -18.843 1.00 81.94 74 ALA A CA 1
ATOM 575 C C . ALA A 1 74 ? 2.664 4.851 -17.435 1.00 81.94 74 ALA A C 1
ATOM 577 O O . ALA A 1 74 ? 2.073 5.276 -16.443 1.00 81.94 74 ALA A O 1
ATOM 578 N N . ILE A 1 75 ? 3.761 4.097 -17.356 1.00 85.50 75 ILE A N 1
ATOM 579 C CA . ILE A 1 75 ? 4.378 3.682 -16.092 1.00 85.50 75 ILE A CA 1
ATOM 580 C C . ILE A 1 75 ? 5.882 3.955 -16.136 1.00 85.50 75 ILE A C 1
ATOM 582 O O . ILE A 1 75 ? 6.559 3.548 -17.084 1.00 85.50 75 ILE A O 1
ATOM 586 N N . ASP A 1 76 ? 6.408 4.589 -15.085 1.00 90.44 76 ASP A N 1
ATOM 587 C CA . ASP A 1 76 ? 7.833 4.868 -14.932 1.00 90.44 76 ASP A CA 1
ATOM 588 C C . ASP A 1 76 ? 8.667 3.591 -15.038 1.00 90.44 76 ASP A C 1
ATOM 590 O O . ASP A 1 76 ? 8.313 2.534 -14.512 1.00 90.44 76 ASP A O 1
ATOM 594 N N . GLU A 1 77 ? 9.794 3.686 -15.733 1.00 92.25 77 GLU A N 1
ATOM 595 C CA . GLU A 1 77 ? 10.618 2.548 -16.115 1.00 92.25 77 GLU A CA 1
ATOM 596 C C . GLU A 1 77 ? 11.167 1.776 -14.905 1.00 92.25 77 GLU A C 1
ATOM 598 O O . GLU A 1 77 ? 11.318 0.555 -14.957 1.00 92.25 77 GLU A O 1
ATOM 603 N N . GLY A 1 78 ? 11.411 2.459 -13.782 1.00 88.06 78 GLY A N 1
ATOM 604 C CA . GLY A 1 78 ? 11.881 1.830 -12.553 1.00 88.06 78 GLY A CA 1
ATOM 605 C C . GLY A 1 78 ? 10.792 0.983 -11.903 1.00 88.06 78 GLY A C 1
ATOM 606 O O . GLY A 1 78 ? 11.041 -0.156 -11.500 1.00 88.06 78 GLY A O 1
ATOM 607 N N . TRP A 1 79 ? 9.573 1.514 -11.816 1.00 82.06 79 TRP A N 1
ATOM 608 C CA . TRP A 1 79 ? 8.418 0.772 -11.323 1.00 82.06 79 TRP A CA 1
ATOM 609 C C . TRP A 1 79 ? 8.024 -0.365 -12.262 1.00 82.06 79 TRP A C 1
ATOM 611 O O . TRP A 1 79 ? 7.800 -1.483 -11.797 1.00 82.06 79 TRP A O 1
ATOM 621 N N . TYR A 1 80 ? 8.010 -0.115 -13.572 1.00 90.44 80 TYR A N 1
ATOM 622 C CA . TYR A 1 80 ? 7.735 -1.132 -14.583 1.00 90.44 80 TYR A CA 1
ATOM 623 C C . TYR A 1 80 ? 8.718 -2.302 -14.456 1.00 90.44 80 TYR A C 1
ATOM 625 O O . TYR A 1 80 ? 8.291 -3.446 -14.313 1.00 90.44 80 TYR A O 1
ATOM 633 N N . LEU A 1 81 ? 10.025 -2.025 -14.374 1.00 92.38 81 LEU A N 1
ATOM 634 C CA . LEU A 1 81 ? 11.055 -3.051 -14.198 1.00 92.38 81 LEU A CA 1
ATOM 635 C C . LEU A 1 81 ? 10.900 -3.828 -12.879 1.00 92.38 81 LEU A C 1
ATOM 637 O O . LEU A 1 81 ? 11.016 -5.052 -12.875 1.00 92.38 81 LEU A O 1
ATOM 641 N N . ARG A 1 82 ? 10.567 -3.165 -11.760 1.00 83.94 82 ARG A N 1
ATOM 642 C CA . ARG A 1 82 ? 10.259 -3.863 -10.491 1.00 83.94 82 ARG A CA 1
ATOM 643 C C . ARG A 1 82 ? 9.098 -4.840 -10.646 1.00 83.94 82 ARG A C 1
ATOM 645 O O . ARG A 1 82 ? 9.142 -5.932 -10.085 1.00 83.94 82 ARG A O 1
ATOM 652 N N . ARG A 1 83 ? 8.065 -4.447 -11.395 1.00 82.56 83 ARG A N 1
ATOM 653 C CA . ARG A 1 83 ? 6.891 -5.283 -11.667 1.00 82.56 83 ARG A CA 1
ATOM 654 C C . ARG A 1 83 ? 7.228 -6.460 -12.585 1.00 82.56 83 ARG A C 1
ATOM 656 O O . ARG A 1 83 ? 6.673 -7.533 -12.386 1.00 82.56 83 ARG A O 1
ATOM 663 N N . LEU A 1 84 ? 8.171 -6.302 -13.517 1.00 88.81 84 LEU A N 1
ATOM 664 C CA . LEU A 1 84 ? 8.687 -7.414 -14.324 1.00 88.81 84 LEU A CA 1
ATOM 665 C C . LEU A 1 84 ? 9.468 -8.422 -13.493 1.00 88.81 84 LEU A C 1
ATOM 667 O O . LEU A 1 84 ? 9.213 -9.620 -13.599 1.00 88.81 84 LEU A O 1
ATOM 671 N N . TYR A 1 85 ? 10.371 -7.951 -12.630 1.00 83.00 85 TYR A N 1
ATOM 672 C CA . TYR A 1 85 ? 11.039 -8.838 -11.685 1.00 83.00 85 TYR A CA 1
ATOM 673 C C . TYR A 1 85 ? 10.005 -9.595 -10.852 1.00 83.00 85 TYR A C 1
ATOM 675 O O . TYR A 1 85 ? 10.083 -10.816 -10.762 1.00 83.00 85 TYR A O 1
ATOM 683 N N . ALA A 1 86 ? 9.016 -8.887 -10.297 1.00 73.38 86 ALA A N 1
ATOM 684 C CA . ALA A 1 86 ? 7.919 -9.472 -9.521 1.00 73.38 86 ALA A CA 1
ATOM 685 C C . ALA A 1 86 ? 7.086 -10.510 -10.285 1.00 73.38 86 ALA A C 1
ATOM 687 O O . ALA A 1 86 ? 6.586 -11.463 -9.696 1.00 73.38 86 ALA A O 1
ATOM 688 N N . ALA A 1 87 ? 6.971 -10.360 -11.602 1.00 77.94 87 ALA A N 1
ATOM 689 C CA . ALA A 1 87 ? 6.345 -11.343 -12.477 1.00 77.94 87 ALA A CA 1
ATOM 690 C C . ALA A 1 87 ? 7.248 -12.552 -12.795 1.00 77.94 87 ALA A C 1
ATOM 692 O O . ALA A 1 87 ? 6.871 -13.394 -13.602 1.00 77.94 87 ALA A O 1
ATOM 693 N N . GLY A 1 88 ? 8.442 -12.645 -12.201 1.00 80.50 88 GLY A N 1
ATOM 694 C CA . GLY A 1 88 ? 9.391 -13.726 -12.459 1.00 80.50 88 GLY A CA 1
ATOM 695 C C . GLY A 1 88 ? 10.122 -13.599 -13.796 1.00 80.50 88 GLY A C 1
ATOM 696 O O . GLY A 1 88 ? 10.615 -14.597 -14.311 1.00 80.50 88 GLY A O 1
ATOM 697 N N . ALA A 1 89 ? 10.216 -12.394 -14.374 1.00 90.31 89 ALA A N 1
ATOM 698 C CA . ALA A 1 89 ? 10.789 -12.211 -15.710 1.00 90.31 89 ALA A CA 1
ATOM 699 C C . ALA A 1 89 ? 12.319 -12.401 -15.780 1.00 90.31 89 ALA A C 1
ATOM 701 O O . ALA A 1 89 ? 12.864 -12.525 -16.875 1.00 90.31 89 ALA A O 1
ATOM 702 N N . ALA A 1 90 ? 13.018 -12.406 -14.636 1.00 89.25 90 ALA A N 1
ATOM 703 C CA . ALA A 1 90 ? 14.484 -12.399 -14.566 1.00 89.25 90 ALA A CA 1
ATOM 704 C C . ALA A 1 90 ? 15.183 -13.468 -15.433 1.00 89.25 90 ALA A C 1
ATOM 706 O O . ALA A 1 90 ? 16.168 -13.125 -16.080 1.00 89.25 90 ALA A O 1
ATOM 707 N N . PRO A 1 91 ? 14.725 -14.730 -15.518 1.00 91.31 91 PRO A N 1
ATOM 708 C CA . PRO A 1 91 ? 15.407 -15.744 -16.329 1.00 91.31 91 PRO A CA 1
ATOM 709 C C . PRO A 1 91 ? 15.313 -15.524 -17.849 1.00 91.31 91 PRO A C 1
ATOM 711 O O . PRO A 1 91 ? 16.018 -16.184 -18.608 1.00 91.31 91 PRO A O 1
ATOM 714 N N . TYR A 1 92 ? 14.439 -14.626 -18.311 1.00 96.31 92 TYR A N 1
ATOM 715 C CA . TYR A 1 92 ? 14.084 -14.493 -19.728 1.00 96.31 92 TYR A CA 1
ATOM 716 C C . TYR A 1 92 ? 14.786 -13.335 -20.452 1.00 96.31 92 TYR A C 1
ATOM 718 O O . TYR A 1 92 ? 14.453 -13.042 -21.597 1.00 96.31 92 TYR A O 1
ATOM 726 N N . PHE A 1 93 ? 15.755 -12.676 -19.814 1.00 96.75 93 PHE A N 1
ATOM 727 C CA . PHE A 1 93 ? 16.595 -11.651 -20.439 1.00 96.75 93 PHE A CA 1
ATOM 728 C C . PHE A 1 93 ? 18.005 -11.647 -19.835 1.00 96.75 93 PHE A C 1
ATOM 730 O O . PHE A 1 93 ? 18.189 -11.953 -18.654 1.00 96.75 93 PHE A O 1
ATOM 737 N N . ASP A 1 94 ? 18.983 -11.234 -20.635 1.00 95.25 94 ASP A N 1
ATOM 738 C CA . ASP A 1 94 ? 20.407 -11.166 -20.289 1.00 95.25 94 ASP A CA 1
ATOM 739 C C . ASP A 1 94 ? 20.869 -9.738 -19.981 1.00 95.25 94 ASP A C 1
ATOM 741 O O . ASP A 1 94 ? 21.874 -9.546 -19.301 1.00 95.25 94 ASP A O 1
ATOM 745 N N . ALA A 1 95 ? 20.133 -8.728 -20.452 1.00 95.56 95 ALA A N 1
ATOM 746 C CA . ALA A 1 95 ? 20.448 -7.324 -20.223 1.00 95.56 95 ALA A CA 1
ATOM 747 C C . ALA A 1 95 ? 19.189 -6.449 -20.161 1.00 95.56 95 ALA A C 1
ATOM 749 O O . ALA A 1 95 ? 18.192 -6.713 -20.837 1.00 95.56 95 ALA A O 1
ATOM 750 N N . VAL A 1 96 ? 19.245 -5.373 -19.374 1.00 96.94 96 VAL A N 1
ATOM 751 C CA . VAL A 1 96 ? 18.176 -4.363 -19.323 1.00 96.94 96 VAL A CA 1
ATOM 752 C C . VAL A 1 96 ? 18.475 -3.263 -20.336 1.00 96.94 96 VAL A C 1
ATOM 754 O O . VAL A 1 96 ? 19.527 -2.629 -20.264 1.00 96.94 96 VAL A O 1
ATOM 757 N N . ALA A 1 97 ? 17.553 -3.002 -21.262 1.00 96.31 97 ALA A N 1
ATOM 758 C CA . ALA A 1 97 ? 17.653 -1.857 -22.159 1.00 96.31 97 ALA A CA 1
ATOM 759 C C . ALA A 1 97 ? 17.117 -0.585 -21.484 1.00 96.31 97 ALA A C 1
ATOM 761 O O . ALA A 1 97 ? 16.057 -0.580 -20.858 1.00 96.31 97 ALA A O 1
ATOM 762 N N . ALA A 1 98 ? 17.855 0.509 -21.627 1.00 94.25 98 ALA A N 1
ATOM 763 C CA . ALA A 1 98 ? 17.551 1.810 -21.054 1.00 94.25 98 ALA A CA 1
ATOM 764 C C . ALA A 1 98 ? 17.619 2.904 -22.119 1.00 94.25 98 ALA A C 1
ATOM 766 O O . ALA A 1 98 ? 18.378 2.808 -23.085 1.00 94.25 98 ALA A O 1
ATOM 767 N N . GLN A 1 99 ? 16.869 3.981 -21.894 1.00 95.62 99 GLN A N 1
ATOM 768 C CA . GLN A 1 99 ? 16.851 5.139 -22.780 1.00 95.62 99 GLN A CA 1
ATOM 769 C C . GLN A 1 99 ? 17.212 6.441 -22.048 1.00 95.62 99 GLN A C 1
ATOM 771 O O . GLN A 1 99 ? 16.335 7.268 -21.794 1.00 95.62 99 GLN A O 1
ATOM 776 N N . PRO A 1 100 ? 18.471 6.645 -21.619 1.00 93.56 100 PRO A N 1
ATOM 777 C CA . PRO A 1 100 ? 18.842 7.816 -20.828 1.00 93.56 100 PRO A CA 1
ATOM 778 C C . PRO A 1 100 ? 18.899 9.094 -21.681 1.00 93.56 100 PRO A C 1
ATOM 780 O O . PRO A 1 100 ? 19.969 9.596 -22.016 1.00 93.56 100 PRO A O 1
ATOM 783 N N . PHE A 1 101 ? 17.751 9.656 -22.047 1.00 96.19 101 PHE A N 1
ATOM 784 C CA . PHE A 1 101 ? 17.698 10.987 -22.649 1.00 96.19 101 PHE A CA 1
ATOM 785 C C . PHE A 1 101 ? 18.017 12.066 -21.613 1.00 96.19 101 PHE A C 1
ATOM 787 O O . PHE A 1 101 ? 17.663 11.964 -20.439 1.00 96.19 101 PHE A O 1
ATOM 794 N N . GLY A 1 102 ? 18.678 13.133 -22.053 1.00 93.50 102 GLY A N 1
ATOM 795 C CA . GLY A 1 102 ? 19.094 14.217 -21.168 1.00 93.50 102 GLY A CA 1
ATOM 796 C C . GLY A 1 102 ? 17.989 15.202 -20.787 1.00 93.50 102 GLY A C 1
ATOM 797 O O . GLY A 1 102 ? 18.153 15.917 -19.806 1.00 93.50 102 GLY A O 1
ATOM 798 N N . PHE A 1 103 ? 16.887 15.249 -21.546 1.00 94.44 103 PHE A N 1
ATOM 799 C CA . PHE A 1 103 ? 15.745 16.152 -21.330 1.00 94.44 103 PHE A CA 1
ATOM 800 C C . PHE A 1 103 ? 16.150 17.603 -21.014 1.00 94.44 103 PHE A C 1
ATOM 802 O O . PHE A 1 103 ? 15.718 18.175 -20.021 1.00 94.44 103 PHE A O 1
ATOM 809 N N . GLY A 1 104 ? 17.043 18.180 -21.825 1.00 92.94 104 GLY A N 1
ATOM 810 C CA . GLY A 1 104 ? 17.525 19.560 -21.653 1.00 92.94 104 GLY A CA 1
ATOM 811 C C . GLY A 1 104 ? 18.557 19.776 -20.535 1.00 92.94 104 GLY A C 1
ATOM 812 O O . GLY A 1 104 ? 19.187 20.830 -20.490 1.00 92.94 104 GLY A O 1
ATOM 813 N N . LEU A 1 105 ? 18.778 18.790 -19.663 1.00 93.38 105 LEU A N 1
ATOM 814 C CA . LEU A 1 105 ? 19.638 18.909 -18.484 1.00 93.38 105 LEU A CA 1
ATOM 815 C C . LEU A 1 105 ? 21.068 18.398 -18.736 1.00 93.38 105 LEU A C 1
ATOM 817 O O . LEU A 1 105 ? 21.264 17.520 -19.579 1.00 93.38 105 LEU A O 1
ATOM 821 N N . PRO A 1 106 ? 22.079 18.903 -18.002 1.00 91.69 106 PRO A N 1
ATOM 822 C CA . PRO A 1 106 ? 23.441 18.378 -18.064 1.00 91.69 106 PRO A CA 1
ATOM 823 C C . PRO A 1 106 ? 23.531 16.874 -17.732 1.00 91.69 106 PRO A C 1
ATOM 825 O O . PRO A 1 106 ? 22.756 16.376 -16.912 1.00 91.69 106 PRO A O 1
ATOM 828 N N . PRO A 1 107 ? 24.494 16.132 -18.310 1.00 91.62 107 PRO A N 1
ATOM 829 C CA . PRO A 1 107 ? 24.672 14.701 -18.039 1.00 91.62 107 PRO A CA 1
ATOM 830 C C . PRO A 1 107 ? 25.113 14.381 -16.604 1.00 91.62 107 PRO A C 1
ATOM 832 O O . PRO A 1 107 ? 24.899 13.268 -16.134 1.00 91.62 107 PRO A O 1
ATOM 835 N N . ASP A 1 108 ? 25.725 15.325 -15.894 1.00 82.75 108 ASP A N 1
ATOM 836 C CA . ASP A 1 108 ? 26.172 15.204 -14.502 1.00 82.75 108 ASP A CA 1
ATOM 837 C C . ASP A 1 108 ? 25.114 15.659 -13.478 1.00 82.75 108 ASP A C 1
ATOM 839 O O . ASP A 1 108 ? 25.378 15.693 -12.274 1.00 82.75 108 ASP A O 1
ATOM 843 N N . ASP A 1 109 ? 23.892 15.963 -13.927 1.00 81.56 109 ASP A N 1
ATOM 844 C CA . ASP A 1 109 ? 22.789 16.338 -13.047 1.00 81.56 109 ASP A CA 1
ATOM 845 C C . ASP A 1 109 ? 22.363 15.175 -12.138 1.00 81.56 109 ASP A C 1
ATOM 847 O O . ASP A 1 109 ? 21.542 14.326 -12.486 1.00 81.56 109 ASP A O 1
ATOM 851 N N . SER A 1 110 ? 22.915 15.163 -10.926 1.00 70.81 110 SER A N 1
ATOM 852 C CA . SER A 1 110 ? 22.720 14.103 -9.930 1.00 70.81 110 SER A CA 1
ATOM 853 C C . SER A 1 110 ? 21.293 13.973 -9.377 1.00 70.81 110 SER A C 1
ATOM 855 O O . SER A 1 110 ? 21.011 13.034 -8.620 1.00 70.81 110 SER A O 1
ATOM 857 N N . ARG A 1 111 ? 20.365 14.878 -9.726 1.00 70.12 111 ARG A N 1
ATOM 858 C CA . ARG A 1 111 ? 18.982 14.836 -9.233 1.00 70.12 111 ARG A CA 1
ATOM 859 C C . ARG A 1 111 ? 18.284 13.570 -9.733 1.00 70.12 111 ARG A C 1
ATOM 861 O O . ARG A 1 111 ? 17.819 13.495 -10.861 1.00 70.12 111 ARG A O 1
ATOM 868 N N . SER A 1 112 ? 18.182 12.575 -8.856 1.00 58.62 112 SER A N 1
ATOM 869 C CA . SER A 1 112 ? 17.591 11.266 -9.154 1.00 58.62 112 SER A CA 1
ATOM 870 C C . SER A 1 112 ? 16.222 11.112 -8.484 1.00 58.62 112 SER A C 1
ATOM 872 O O . SER A 1 112 ? 16.094 10.387 -7.493 1.00 58.62 112 SER A O 1
ATOM 874 N N . ARG A 1 113 ? 15.211 11.827 -8.989 1.00 62.56 113 ARG A N 1
ATOM 875 C CA . ARG A 1 113 ? 13.807 11.737 -8.536 1.00 62.56 113 ARG A CA 1
ATOM 876 C C . ARG A 1 113 ? 12.919 11.196 -9.653 1.00 62.56 113 ARG A C 1
ATOM 878 O O . ARG A 1 113 ? 13.279 11.318 -10.818 1.00 62.56 113 ARG A O 1
ATOM 885 N N . VAL A 1 114 ? 11.773 10.610 -9.304 1.00 64.81 114 VAL A N 1
ATOM 886 C CA . VAL A 1 114 ? 10.871 9.979 -10.288 1.00 64.81 114 VAL A CA 1
ATOM 887 C C . VAL A 1 114 ? 10.318 11.013 -11.274 1.00 64.81 114 VAL A C 1
ATOM 889 O O . VAL A 1 114 ? 10.169 10.703 -12.449 1.00 64.81 114 VAL A O 1
ATOM 892 N N . GLU A 1 115 ? 10.122 12.249 -10.831 1.00 74.12 115 GLU A N 1
ATOM 893 C CA . GLU A 1 115 ? 9.554 13.349 -11.614 1.00 74.12 115 GLU A CA 1
ATOM 894 C C . GLU A 1 115 ? 10.580 14.026 -12.532 1.00 74.12 115 GLU A C 1
ATOM 896 O O . GLU A 1 115 ? 10.213 14.800 -13.413 1.00 74.12 115 GLU A O 1
ATOM 901 N N . ILE A 1 116 ? 11.872 13.765 -12.317 1.00 78.31 116 ILE A N 1
ATOM 902 C CA . ILE A 1 116 ? 12.957 14.377 -13.082 1.00 78.31 116 ILE A CA 1
ATOM 903 C C . ILE A 1 116 ? 13.438 13.362 -14.114 1.00 78.31 116 ILE A C 1
ATOM 905 O O . ILE A 1 116 ? 13.936 12.285 -13.774 1.00 78.31 116 ILE A O 1
ATOM 909 N N . LEU A 1 117 ? 13.285 13.724 -15.385 1.00 90.94 117 LEU A N 1
ATOM 910 C CA . LEU A 1 117 ? 13.831 12.980 -16.510 1.00 90.94 117 LEU A CA 1
ATOM 911 C C . LEU A 1 117 ? 15.198 13.580 -16.857 1.00 90.94 117 LEU A C 1
ATOM 913 O O . LEU A 1 117 ? 15.298 14.785 -17.068 1.00 90.94 117 LEU A O 1
ATOM 917 N N . ASN A 1 118 ? 16.253 12.767 -16.841 1.00 91.62 118 ASN A N 1
ATOM 918 C CA . ASN A 1 118 ? 17.621 13.168 -17.174 1.00 91.62 118 ASN A CA 1
ATOM 919 C C . ASN A 1 118 ? 18.491 11.938 -17.491 1.00 91.62 118 ASN A C 1
ATOM 921 O O . ASN A 1 118 ? 18.081 10.794 -17.290 1.00 91.62 118 ASN A O 1
ATOM 925 N N . PHE A 1 119 ? 19.727 12.181 -17.931 1.00 92.75 119 PHE A N 1
ATOM 926 C CA . PHE A 1 119 ? 20.686 11.129 -18.284 1.00 92.75 119 PHE A CA 1
ATOM 927 C C . PHE A 1 119 ? 21.024 10.205 -17.097 1.00 92.75 119 PHE A C 1
ATOM 929 O O . PHE A 1 119 ? 21.086 8.987 -17.249 1.00 92.75 119 PHE A O 1
ATOM 936 N N . GLN A 1 120 ? 21.183 10.766 -15.891 1.00 85.12 120 GLN A N 1
ATOM 937 C CA . GLN A 1 120 ? 21.533 10.034 -14.659 1.00 85.12 120 GLN A CA 1
ATOM 938 C C . GLN A 1 120 ? 20.430 9.087 -14.172 1.00 85.12 120 GLN A C 1
ATOM 940 O O . GLN A 1 120 ? 20.680 8.190 -13.360 1.00 85.12 120 GLN A O 1
ATOM 945 N N . ARG A 1 121 ? 19.204 9.245 -14.682 1.00 87.38 121 ARG A N 1
ATOM 946 C CA . ARG A 1 121 ? 18.039 8.441 -14.314 1.00 87.38 121 ARG A CA 1
ATOM 947 C C . ARG A 1 121 ? 18.234 6.944 -14.553 1.00 87.38 121 ARG A C 1
ATOM 949 O O . ARG A 1 121 ? 17.654 6.141 -13.827 1.00 87.38 121 ARG A O 1
ATOM 956 N N . ILE A 1 122 ? 19.120 6.551 -15.467 1.00 89.44 122 ILE A N 1
ATOM 957 C CA . ILE A 1 122 ? 19.543 5.153 -15.661 1.00 89.44 122 ILE A CA 1
ATOM 958 C C . ILE A 1 122 ? 20.038 4.482 -14.365 1.00 89.44 122 ILE A C 1
ATOM 960 O O . ILE A 1 122 ? 19.838 3.283 -14.163 1.00 89.44 122 ILE A O 1
ATOM 964 N N . GLY A 1 123 ? 20.581 5.252 -13.415 1.00 82.81 123 GLY A N 1
ATOM 965 C CA . GLY A 1 123 ? 20.946 4.759 -12.086 1.00 82.81 123 GLY A CA 1
ATOM 966 C C . GLY A 1 123 ? 19.752 4.283 -11.241 1.00 82.81 123 GLY A C 1
ATOM 967 O O . GLY A 1 123 ? 19.932 3.511 -10.297 1.00 82.81 123 GLY A O 1
ATOM 968 N N . LEU A 1 124 ? 18.515 4.701 -11.551 1.00 80.31 124 LEU A N 1
ATOM 969 C CA . LEU A 1 124 ? 17.303 4.123 -10.956 1.00 80.31 124 LEU A CA 1
ATOM 970 C C . LEU A 1 124 ? 17.119 2.671 -11.396 1.00 80.31 124 LEU A C 1
ATOM 972 O O . LEU A 1 124 ? 16.902 1.819 -10.537 1.00 80.31 124 LEU A O 1
ATOM 976 N N . LEU A 1 125 ? 17.270 2.381 -12.692 1.00 88.19 125 LEU A N 1
ATOM 977 C CA . LEU A 1 125 ? 17.179 1.016 -13.218 1.00 88.19 125 LEU A CA 1
ATOM 978 C C . LEU A 1 125 ? 18.244 0.125 -12.583 1.00 88.19 125 LEU A C 1
ATOM 980 O O . LEU A 1 125 ? 17.923 -0.947 -12.076 1.00 88.19 125 LEU A O 1
ATOM 984 N N . ARG A 1 126 ? 19.483 0.621 -12.471 1.00 84.81 126 ARG A N 1
ATOM 985 C CA . ARG A 1 126 ? 20.557 -0.103 -11.781 1.00 84.81 126 ARG A CA 1
ATOM 986 C C . ARG A 1 126 ? 20.194 -0.453 -10.338 1.00 84.81 126 ARG A C 1
ATOM 988 O O . ARG A 1 126 ? 20.388 -1.590 -9.915 1.00 84.81 126 ARG A O 1
ATOM 995 N N . ARG A 1 127 ? 19.637 0.497 -9.581 1.00 76.94 127 ARG A N 1
ATOM 996 C CA . ARG A 1 127 ? 19.179 0.251 -8.202 1.00 76.94 127 ARG A CA 1
ATOM 997 C C . ARG A 1 127 ? 18.059 -0.784 -8.136 1.00 76.94 127 ARG A C 1
ATOM 999 O O . ARG A 1 127 ? 18.040 -1.575 -7.199 1.00 76.94 127 ARG A O 1
ATOM 1006 N N . VAL A 1 128 ? 17.148 -0.789 -9.109 1.00 80.06 128 VAL A N 1
ATOM 1007 C CA . VAL A 1 128 ? 16.092 -1.806 -9.213 1.00 80.06 128 VAL A CA 1
ATOM 1008 C C . VAL A 1 128 ? 16.690 -3.193 -9.441 1.00 80.06 128 VAL A C 1
ATOM 1010 O O . VAL A 1 128 ? 16.344 -4.107 -8.702 1.00 80.06 128 VAL A O 1
ATOM 1013 N N . MET A 1 129 ? 17.619 -3.335 -10.391 1.00 83.44 129 MET A N 1
ATOM 1014 C CA . MET A 1 129 ? 18.284 -4.613 -10.680 1.00 83.44 129 MET A CA 1
ATOM 1015 C C . MET A 1 129 ? 19.046 -5.143 -9.462 1.00 83.44 129 MET A C 1
ATOM 1017 O O . MET A 1 129 ? 18.857 -6.288 -9.065 1.00 83.44 129 MET A O 1
ATOM 1021 N N . VAL A 1 130 ? 19.850 -4.294 -8.807 1.00 75.88 130 VAL A N 1
ATOM 1022 C CA . VAL A 1 130 ? 20.593 -4.669 -7.590 1.00 75.88 130 VAL A CA 1
ATOM 1023 C C . VAL A 1 130 ? 19.641 -5.098 -6.472 1.00 75.88 130 VAL A C 1
ATOM 1025 O O . VAL A 1 130 ? 19.875 -6.115 -5.825 1.00 75.88 130 VAL A O 1
ATOM 1028 N N . ALA A 1 131 ? 18.542 -4.365 -6.265 1.00 62.59 131 ALA A N 1
ATOM 1029 C CA . ALA A 1 131 ? 17.544 -4.715 -5.256 1.00 62.59 131 ALA A CA 1
ATOM 1030 C C . ALA A 1 131 ? 16.812 -6.035 -5.561 1.00 62.59 131 ALA A C 1
ATOM 1032 O O . ALA A 1 131 ? 16.370 -6.704 -4.630 1.00 62.59 131 ALA A O 1
ATOM 1033 N N . ALA A 1 132 ? 16.697 -6.408 -6.838 1.00 67.56 132 ALA A N 1
ATOM 1034 C CA . ALA A 1 132 ? 16.114 -7.669 -7.291 1.00 67.56 132 ALA A CA 1
ATOM 1035 C C . ALA A 1 132 ? 17.116 -8.843 -7.313 1.00 67.56 132 ALA A C 1
ATOM 1037 O O . ALA A 1 132 ? 16.736 -9.951 -7.682 1.00 67.56 132 ALA A O 1
ATOM 1038 N N . GLY A 1 133 ? 18.382 -8.621 -6.934 1.00 71.06 133 GLY A N 1
ATOM 1039 C CA . GLY A 1 133 ? 19.440 -9.636 -7.006 1.00 71.06 133 GLY A CA 1
ATOM 1040 C C . GLY A 1 133 ? 20.008 -9.863 -8.413 1.00 71.06 133 GLY A C 1
ATOM 1041 O O . GLY A 1 133 ? 20.812 -10.766 -8.599 1.00 71.06 133 GLY A O 1
ATOM 1042 N N . ASP A 1 134 ? 19.641 -9.031 -9.389 1.00 81.75 134 ASP A N 1
ATOM 1043 C CA . ASP A 1 134 ? 20.042 -9.136 -10.800 1.00 81.75 134 ASP A CA 1
ATOM 1044 C C . ASP A 1 134 ? 21.141 -8.118 -11.161 1.00 81.75 134 ASP A C 1
ATOM 1046 O O . ASP A 1 134 ? 21.236 -7.613 -12.278 1.00 81.75 134 ASP A O 1
ATOM 1050 N N . GLY A 1 135 ? 21.960 -7.754 -10.170 1.00 79.44 135 GLY A N 1
ATOM 1051 C CA . GLY A 1 135 ? 23.027 -6.764 -10.307 1.00 79.44 135 GLY A CA 1
ATOM 1052 C C . GLY A 1 135 ? 24.198 -7.216 -11.188 1.00 79.44 135 GLY A C 1
ATOM 1053 O O . GLY A 1 135 ? 25.024 -6.390 -11.556 1.00 79.44 135 GLY A O 1
ATOM 1054 N N . GLU A 1 136 ? 24.296 -8.483 -11.560 1.00 83.25 136 GLU A N 1
ATOM 1055 C CA . GLU A 1 136 ? 25.384 -8.948 -12.431 1.00 83.25 136 GLU A CA 1
ATOM 1056 C C . GLU A 1 136 ? 25.088 -8.693 -13.914 1.00 83.25 136 GLU A C 1
ATOM 1058 O O . GLU A 1 136 ? 26.008 -8.548 -14.718 1.00 83.25 136 GLU A O 1
ATOM 1063 N N . LYS A 1 137 ? 23.809 -8.568 -14.290 1.00 91.94 137 LYS A N 1
ATOM 1064 C CA . LYS A 1 137 ? 23.441 -8.287 -15.677 1.00 91.94 137 LYS A CA 1
ATOM 1065 C C . LYS A 1 137 ? 23.739 -6.835 -16.055 1.00 91.94 137 LYS A C 1
ATOM 1067 O O . LYS A 1 137 ? 23.510 -5.923 -15.246 1.00 91.94 137 LYS A O 1
ATOM 1072 N N . PRO A 1 138 ? 24.217 -6.589 -17.285 1.00 93.00 138 PRO A N 1
ATOM 1073 C CA . PRO A 1 138 ? 24.503 -5.244 -17.745 1.00 93.00 138 PRO A CA 1
ATOM 1074 C C . PRO A 1 138 ? 23.231 -4.469 -18.100 1.00 93.00 138 PRO A C 1
ATOM 1076 O O . PRO A 1 138 ? 22.175 -5.029 -18.411 1.00 93.00 138 PRO A O 1
ATOM 1079 N N . ILE A 1 139 ? 23.374 -3.147 -18.128 1.00 94.69 139 ILE A N 1
ATOM 1080 C CA . ILE A 1 139 ? 22.422 -2.230 -18.749 1.00 94.69 139 ILE A CA 1
ATOM 1081 C C . ILE A 1 139 ? 22.966 -1.806 -20.112 1.00 94.69 139 ILE A C 1
ATOM 1083 O O . ILE A 1 139 ? 24.144 -1.475 -20.246 1.00 94.69 139 ILE A O 1
ATOM 1087 N N . TRP A 1 140 ? 22.102 -1.783 -21.120 1.00 94.62 140 TRP A N 1
ATOM 1088 C CA . TRP A 1 140 ? 22.394 -1.245 -22.444 1.00 94.62 140 TRP A CA 1
ATOM 1089 C C . TRP A 1 140 ? 21.632 0.061 -22.612 1.00 94.62 140 TRP A C 1
ATOM 1091 O O . TRP A 1 140 ? 20.404 0.058 -22.650 1.00 94.62 140 TRP A O 1
ATOM 1101 N N . ALA A 1 141 ? 22.331 1.190 -22.718 1.00 94.25 141 ALA A N 1
ATOM 1102 C CA . ALA A 1 141 ? 21.688 2.447 -23.079 1.00 94.25 141 ALA A CA 1
ATOM 1103 C C . ALA A 1 141 ? 21.442 2.448 -24.590 1.00 94.25 141 ALA A C 1
ATOM 1105 O O . ALA A 1 141 ? 22.245 2.976 -25.347 1.00 94.25 141 ALA A O 1
ATOM 1106 N N . VAL A 1 142 ? 20.362 1.807 -25.036 1.00 94.56 142 VAL A N 1
ATOM 1107 C CA . VAL A 1 142 ? 20.080 1.587 -26.464 1.00 94.56 142 VAL A CA 1
ATOM 1108 C C . VAL A 1 142 ? 19.757 2.880 -27.212 1.00 94.56 142 VAL A C 1
ATOM 1110 O O . VAL A 1 142 ? 19.990 2.954 -28.415 1.00 94.56 142 VAL A O 1
ATOM 1113 N N . ARG A 1 143 ? 19.256 3.903 -26.504 1.00 93.75 143 ARG A N 1
ATOM 1114 C CA . ARG A 1 143 ? 19.027 5.253 -27.035 1.00 93.75 143 ARG A CA 1
ATOM 1115 C C . ARG A 1 143 ? 19.371 6.308 -25.985 1.00 93.75 143 ARG A C 1
ATOM 1117 O O . ARG A 1 143 ? 18.720 6.389 -24.951 1.00 93.75 143 ARG A O 1
ATOM 1124 N N . TYR A 1 144 ? 20.363 7.149 -26.249 1.00 94.75 144 TYR A N 1
ATOM 1125 C CA . TYR A 1 144 ? 20.652 8.334 -25.435 1.00 94.75 144 TYR A CA 1
ATOM 1126 C C . TYR A 1 144 ? 20.801 9.581 -26.307 1.00 94.75 144 TYR A C 1
ATOM 1128 O O . TYR A 1 144 ? 21.093 9.490 -27.502 1.00 94.75 144 TYR A O 1
ATOM 1136 N N . GLY A 1 145 ? 20.627 10.759 -25.702 1.00 95.31 145 GLY A N 1
ATOM 1137 C CA . GLY A 1 145 ? 20.965 12.020 -26.354 1.00 95.31 145 GLY A CA 1
ATOM 1138 C C . GLY A 1 145 ? 20.267 13.255 -25.797 1.00 95.31 145 GLY A C 1
ATOM 1139 O O . GLY A 1 145 ? 19.486 13.192 -24.845 1.00 95.31 145 GLY A O 1
ATOM 1140 N N . TRP A 1 146 ? 20.537 14.386 -26.452 1.00 96.62 146 TRP A N 1
ATOM 1141 C CA . TRP A 1 146 ? 19.891 15.683 -26.233 1.00 96.62 146 TRP A CA 1
ATOM 1142 C C . TRP A 1 146 ? 19.325 16.189 -27.549 1.00 96.62 146 TRP A C 1
ATOM 1144 O O . TRP A 1 146 ? 19.967 16.025 -28.582 1.00 96.62 146 TRP A O 1
ATOM 1154 N N . ASN A 1 147 ? 18.144 16.795 -27.518 1.00 96.44 147 ASN A N 1
ATOM 1155 C CA . ASN A 1 147 ? 17.432 17.211 -28.719 1.00 96.44 147 ASN A CA 1
ATOM 1156 C C . ASN A 1 147 ? 17.650 18.711 -28.994 1.00 96.44 147 ASN A C 1
ATOM 1158 O O . ASN A 1 147 ? 17.679 19.508 -28.057 1.00 96.44 147 ASN A O 1
ATOM 1162 N N . ARG A 1 148 ? 17.819 19.102 -30.263 1.00 94.44 148 ARG A N 1
ATOM 1163 C CA . ARG A 1 148 ? 17.990 20.511 -30.690 1.00 94.44 148 ARG A CA 1
ATOM 1164 C C . ARG A 1 148 ? 16.759 21.126 -31.371 1.00 94.44 148 ARG A C 1
ATOM 1166 O O . ARG A 1 148 ? 16.784 22.304 -31.712 1.00 94.44 148 ARG A O 1
ATOM 1173 N N . SER A 1 149 ? 15.703 20.347 -31.593 1.00 92.06 149 SER A N 1
ATOM 1174 C CA . SER A 1 149 ? 14.450 20.816 -32.190 1.00 92.06 149 SER A CA 1
ATOM 1175 C C . SER A 1 149 ? 13.639 21.610 -31.174 1.00 92.06 149 SER A C 1
ATOM 1177 O O . SER A 1 149 ? 13.475 21.194 -30.034 1.00 92.06 149 SER A O 1
ATOM 1179 N N . THR A 1 150 ? 13.091 22.747 -31.593 1.00 84.44 150 THR A N 1
ATOM 1180 C CA . THR A 1 150 ? 12.372 23.684 -30.715 1.00 84.44 150 THR A CA 1
ATOM 1181 C C . THR A 1 150 ? 11.047 23.139 -30.175 1.00 84.44 150 THR A C 1
ATOM 1183 O O . THR A 1 150 ? 10.685 23.478 -29.054 1.00 84.44 150 THR A O 1
ATOM 1186 N N . ASN A 1 151 ? 10.375 22.244 -30.905 1.00 82.81 151 ASN A N 1
ATOM 1187 C CA . ASN A 1 151 ? 9.102 21.619 -30.516 1.00 82.81 151 ASN A CA 1
ATOM 1188 C C . ASN A 1 151 ? 9.290 20.160 -30.061 1.00 82.81 151 ASN A C 1
ATOM 1190 O O . ASN A 1 151 ? 8.685 19.240 -30.606 1.00 82.81 151 ASN A O 1
ATOM 1194 N N . SER A 1 152 ? 10.177 19.932 -29.094 1.00 88.88 152 SER A N 1
ATOM 1195 C CA . SER A 1 152 ? 10.587 18.592 -28.660 1.00 88.88 152 SER A CA 1
ATOM 1196 C C . SER A 1 152 ? 9.993 18.203 -27.303 1.00 88.88 152 SER A C 1
ATOM 1198 O O . SER A 1 152 ? 10.140 18.925 -26.317 1.00 88.88 152 SER A O 1
ATOM 1200 N N . ILE A 1 153 ? 9.418 16.996 -27.218 1.00 88.94 153 ILE A N 1
ATOM 1201 C CA . ILE A 1 153 ? 9.017 16.380 -25.937 1.00 88.94 153 ILE A CA 1
ATOM 1202 C C . ILE A 1 153 ? 10.225 16.032 -25.048 1.00 88.94 153 ILE A C 1
ATOM 1204 O O . ILE A 1 153 ? 10.088 15.882 -23.838 1.00 88.94 153 ILE A O 1
ATOM 1208 N N . TRP A 1 154 ? 11.425 15.952 -25.634 1.00 93.38 154 TRP A N 1
ATOM 1209 C CA . TRP A 1 154 ? 12.695 15.741 -24.932 1.00 93.38 154 TRP A CA 1
ATOM 1210 C C . TRP A 1 154 ? 13.377 17.053 -24.529 1.00 93.38 154 TRP A C 1
ATOM 1212 O O . TRP A 1 154 ? 14.573 17.055 -24.233 1.00 93.38 154 TRP A O 1
ATOM 1222 N N . GLN A 1 155 ? 12.640 18.168 -24.543 1.00 93.25 155 GLN A N 1
ATOM 1223 C CA . GLN A 1 155 ? 13.171 19.525 -24.381 1.00 93.25 155 GLN A CA 1
ATOM 1224 C C . GLN A 1 155 ? 14.245 19.863 -25.428 1.00 93.25 155 GLN A C 1
ATOM 1226 O O . GLN A 1 155 ? 14.518 19.073 -26.335 1.00 93.25 155 GLN A O 1
ATOM 1231 N N . THR A 1 156 ? 14.833 21.055 -25.324 1.00 94.56 156 THR A N 1
ATOM 1232 C CA . THR A 1 156 ? 15.677 21.627 -26.379 1.00 94.56 156 THR A CA 1
ATOM 1233 C C . THR A 1 156 ? 16.988 22.150 -25.810 1.00 94.56 156 THR A C 1
ATOM 1235 O O . THR A 1 156 ? 16.999 22.856 -24.804 1.00 94.56 156 THR A O 1
ATOM 1238 N N . VAL A 1 157 ? 18.096 21.852 -26.487 1.00 95.62 157 VAL A N 1
ATOM 1239 C CA . VAL A 1 157 ? 19.419 22.441 -26.237 1.00 95.62 157 VAL A CA 1
ATOM 1240 C C . VAL A 1 157 ? 19.989 23.056 -27.515 1.00 95.62 157 VAL A C 1
ATOM 1242 O O . VAL A 1 157 ? 19.577 22.721 -28.623 1.00 95.62 157 VAL A O 1
ATOM 1245 N N . THR A 1 158 ? 20.983 23.933 -27.381 1.00 94.88 158 THR A N 1
ATOM 1246 C CA . THR A 1 158 ? 21.732 24.440 -28.541 1.00 94.88 158 THR A CA 1
ATOM 1247 C C . THR A 1 158 ? 22.679 23.372 -29.094 1.00 94.88 158 THR A C 1
ATOM 1249 O O . THR A 1 158 ? 23.157 22.523 -28.342 1.00 94.88 158 THR A O 1
ATOM 1252 N N . THR A 1 159 ? 23.035 23.445 -30.380 1.00 92.44 159 THR A N 1
ATOM 1253 C CA . THR A 1 159 ? 23.999 22.521 -31.015 1.00 92.44 159 THR A CA 1
ATOM 1254 C C . THR A 1 159 ? 25.334 22.458 -30.261 1.00 92.44 159 THR A C 1
ATOM 1256 O O . THR A 1 159 ? 25.861 21.379 -30.008 1.00 92.44 159 THR A O 1
ATOM 1259 N N . GLN A 1 160 ? 25.858 23.605 -29.814 1.00 92.81 160 GLN A N 1
ATOM 1260 C CA . GLN A 1 160 ? 27.092 23.655 -29.020 1.00 92.81 160 GLN A CA 1
ATOM 1261 C C . GLN A 1 160 ? 26.939 22.925 -27.675 1.00 92.81 160 GLN A C 1
ATOM 1263 O O . GLN A 1 160 ? 27.835 22.197 -27.241 1.00 92.81 160 GLN A O 1
ATOM 1268 N N . THR A 1 161 ? 25.789 23.098 -27.018 1.00 94.62 161 THR A N 1
ATOM 1269 C CA . THR A 1 161 ? 25.477 22.422 -25.755 1.00 94.62 161 THR A CA 1
ATOM 1270 C C . THR A 1 161 ? 25.326 20.917 -25.960 1.00 94.62 161 THR A C 1
ATOM 1272 O O . THR A 1 161 ? 25.861 20.149 -25.165 1.00 94.62 161 THR A O 1
ATOM 1275 N N . GLN A 1 162 ? 24.680 20.500 -27.051 1.00 95.38 162 GLN A N 1
ATOM 1276 C CA . GLN A 1 162 ? 24.522 19.103 -27.450 1.00 95.38 162 GLN A CA 1
ATOM 1277 C C . GLN A 1 162 ? 25.886 18.404 -27.579 1.00 95.38 162 GLN A C 1
ATOM 1279 O O . GLN A 1 162 ? 26.110 17.390 -26.920 1.00 95.38 162 GLN A O 1
ATOM 1284 N N . SER A 1 163 ? 26.835 18.979 -28.328 1.00 92.94 163 SER A N 1
ATOM 1285 C CA . SER A 1 163 ? 28.194 18.428 -28.475 1.00 92.94 163 SER A CA 1
ATOM 1286 C C . SER A 1 163 ? 28.954 18.339 -27.147 1.00 92.94 163 SER A C 1
ATOM 1288 O O . SER A 1 163 ? 29.616 17.333 -26.864 1.00 92.94 163 SER A O 1
ATOM 1290 N N . ARG A 1 164 ? 28.842 19.368 -26.295 1.00 93.69 164 ARG A N 1
ATOM 1291 C CA . ARG A 1 164 ? 29.462 19.363 -24.961 1.00 93.69 164 ARG A CA 1
ATOM 1292 C C . ARG A 1 164 ? 28.884 18.251 -24.084 1.00 93.69 164 ARG A C 1
ATOM 1294 O O . ARG A 1 164 ? 29.646 17.512 -23.465 1.00 93.69 164 ARG A O 1
ATOM 1301 N N . TYR A 1 165 ? 27.560 18.115 -24.047 1.00 95.50 165 TYR A N 1
ATOM 1302 C CA . TYR A 1 165 ? 26.889 17.103 -23.233 1.00 95.50 165 TYR A CA 1
ATOM 1303 C C . TYR A 1 165 ? 27.169 15.683 -23.717 1.00 95.50 165 TYR A C 1
ATOM 1305 O O . TYR A 1 165 ? 27.431 14.822 -22.885 1.00 95.50 165 TYR A O 1
ATOM 1313 N N . VAL A 1 166 ? 27.239 15.437 -25.029 1.00 93.12 166 VAL A N 1
ATOM 1314 C CA . VAL A 1 166 ? 27.663 14.134 -25.573 1.00 93.12 166 VAL A CA 1
ATOM 1315 C C . VAL A 1 166 ? 29.065 13.755 -25.095 1.00 93.12 166 VAL A C 1
ATOM 1317 O O . VAL A 1 166 ? 29.275 12.624 -24.654 1.00 93.12 166 VAL A O 1
ATOM 1320 N N . THR A 1 167 ? 30.006 14.702 -25.126 1.00 90.44 167 THR A N 1
ATOM 1321 C CA . THR A 1 167 ? 31.381 14.475 -24.652 1.00 90.44 167 THR A CA 1
ATOM 1322 C C . THR A 1 167 ? 31.407 14.134 -23.159 1.00 90.44 167 THR A C 1
ATOM 1324 O O . THR A 1 167 ? 32.032 13.157 -22.752 1.00 90.44 167 THR A O 1
ATOM 1327 N N . GLN A 1 168 ? 30.682 14.902 -22.342 1.00 90.62 168 GLN A N 1
ATOM 1328 C CA . GLN A 1 168 ? 30.599 14.686 -20.895 1.00 90.62 168 GLN A CA 1
ATOM 1329 C C . GLN A 1 168 ? 29.899 13.369 -20.530 1.00 90.62 168 GLN A C 1
ATOM 1331 O O . GLN A 1 168 ? 30.382 12.655 -19.656 1.00 90.62 168 GLN A O 1
ATOM 1336 N N . ALA A 1 169 ? 28.800 13.010 -21.202 1.00 92.00 169 ALA A N 1
ATOM 1337 C CA . ALA A 1 169 ? 28.094 11.755 -20.941 1.00 92.00 169 ALA A CA 1
ATOM 1338 C C . ALA A 1 169 ? 28.941 10.525 -21.256 1.00 92.00 169 ALA A C 1
ATOM 1340 O O . ALA A 1 169 ? 28.898 9.560 -20.501 1.00 92.00 169 ALA A O 1
ATOM 1341 N N . ASN A 1 170 ? 29.734 10.561 -22.329 1.00 89.06 170 ASN A N 1
ATOM 1342 C CA . ASN A 1 170 ? 30.634 9.456 -22.649 1.00 89.06 170 ASN A CA 1
ATOM 1343 C C . ASN A 1 170 ? 31.739 9.306 -21.597 1.00 89.06 170 ASN A C 1
ATOM 1345 O O . ASN A 1 170 ? 31.983 8.196 -21.136 1.00 89.06 170 ASN A O 1
ATOM 1349 N N . ALA A 1 171 ? 32.346 10.410 -21.149 1.00 85.56 171 ALA A N 1
ATOM 1350 C CA . ALA A 1 171 ? 33.330 10.378 -20.062 1.00 85.56 171 ALA A CA 1
ATOM 1351 C C . ALA A 1 171 ? 32.721 9.867 -18.743 1.00 85.56 171 ALA A C 1
ATOM 1353 O O . ALA A 1 171 ? 33.318 9.068 -18.024 1.00 85.56 171 ALA A O 1
ATOM 1354 N N . LEU A 1 172 ? 31.500 10.291 -18.427 1.00 84.56 172 LEU A N 1
ATOM 1355 C CA . LEU A 1 172 ? 30.774 9.834 -17.248 1.00 84.56 172 LEU A CA 1
ATOM 1356 C C . LEU A 1 172 ? 30.445 8.336 -17.322 1.00 84.56 172 LEU A C 1
ATOM 1358 O O . LEU A 1 172 ? 30.656 7.620 -16.348 1.00 84.56 172 LEU A O 1
ATOM 1362 N N . ALA A 1 173 ? 29.978 7.849 -18.470 1.00 86.00 173 ALA A N 1
ATOM 1363 C CA . ALA A 1 173 ? 29.613 6.450 -18.660 1.00 86.00 173 ALA A CA 1
ATOM 1364 C C . ALA A 1 173 ? 30.795 5.481 -18.525 1.00 86.00 173 ALA A C 1
ATOM 1366 O O . ALA A 1 173 ? 30.588 4.340 -18.124 1.00 86.00 173 ALA A O 1
ATOM 1367 N N . GLN A 1 174 ? 32.033 5.933 -18.760 1.00 80.31 174 GLN A N 1
ATOM 1368 C CA . GLN A 1 174 ? 33.235 5.140 -18.463 1.00 80.31 174 GLN A CA 1
ATOM 1369 C C . GLN A 1 174 ? 33.358 4.776 -16.972 1.00 80.31 174 GLN A C 1
ATOM 1371 O O . GLN A 1 174 ? 34.018 3.800 -16.628 1.00 80.31 174 GLN A O 1
ATOM 1376 N N . HIS A 1 175 ? 32.691 5.517 -16.080 1.00 79.31 175 HIS A N 1
ATOM 1377 C CA . HIS A 1 175 ? 32.653 5.242 -14.642 1.00 79.31 175 HIS A CA 1
ATOM 1378 C C . HIS A 1 175 ? 31.505 4.301 -14.236 1.00 79.31 175 HIS A C 1
ATOM 1380 O O . HIS A 1 175 ? 31.308 4.047 -13.045 1.00 79.31 175 HIS A O 1
ATOM 1386 N N . TRP A 1 176 ? 30.716 3.798 -15.190 1.00 79.81 176 TRP A N 1
ATOM 1387 C CA . TRP A 1 176 ? 29.594 2.893 -14.946 1.00 79.81 176 TRP A CA 1
ATOM 1388 C C . TRP A 1 176 ? 29.941 1.477 -15.417 1.00 79.81 176 TRP A C 1
ATOM 1390 O O . TRP A 1 176 ? 29.575 1.097 -16.525 1.00 79.81 176 TRP A O 1
ATOM 1400 N N . PRO A 1 177 ? 30.589 0.650 -14.574 1.00 74.88 177 PRO A N 1
ATOM 1401 C CA . PRO A 1 177 ? 31.055 -0.685 -14.974 1.00 74.88 177 PRO A CA 1
ATOM 1402 C C . PRO A 1 177 ? 29.916 -1.668 -15.294 1.00 74.88 177 PRO A C 1
ATOM 1404 O O . PRO A 1 177 ? 30.148 -2.755 -15.804 1.00 74.88 177 PRO A O 1
ATOM 1407 N N . TRP A 1 178 ? 28.675 -1.299 -14.976 1.00 82.06 178 TRP A N 1
ATOM 1408 C CA . TRP A 1 178 ? 27.457 -2.051 -15.276 1.00 82.06 178 TRP A CA 1
ATOM 1409 C C . TRP A 1 178 ? 26.800 -1.628 -16.600 1.00 82.06 178 TRP A C 1
ATOM 1411 O O . TRP A 1 178 ? 25.774 -2.199 -16.968 1.00 82.06 178 TRP A O 1
ATOM 1421 N N . LEU A 1 179 ? 27.335 -0.623 -17.301 1.00 88.00 179 LEU A N 1
ATOM 1422 C CA . LEU A 1 179 ? 26.845 -0.188 -18.605 1.00 88.00 179 LEU A CA 1
ATOM 1423 C C . LEU A 1 179 ? 27.643 -0.879 -19.717 1.00 88.00 179 LEU A C 1
ATOM 1425 O O . LEU A 1 179 ? 28.846 -0.674 -19.836 1.00 88.00 179 LEU A O 1
ATOM 1429 N N . ALA A 1 180 ? 26.970 -1.666 -20.555 1.00 88.06 180 ALA A N 1
ATOM 1430 C CA . ALA A 1 180 ? 27.613 -2.390 -21.654 1.00 88.06 180 ALA A CA 1
ATOM 1431 C C . ALA A 1 180 ? 27.768 -1.561 -22.937 1.00 88.06 180 ALA A C 1
ATOM 1433 O O . ALA A 1 180 ? 28.608 -1.881 -23.774 1.00 88.06 180 ALA A O 1
ATOM 1434 N N . GLY A 1 181 ? 26.968 -0.508 -23.118 1.00 85.75 181 GLY A N 1
ATOM 1435 C CA . GLY A 1 181 ? 27.043 0.324 -24.315 1.00 85.75 181 GLY A CA 1
ATOM 1436 C C . GLY A 1 181 ? 26.153 1.561 -24.268 1.00 85.75 181 GLY A C 1
ATOM 1437 O O . GLY A 1 181 ? 25.172 1.609 -23.521 1.00 85.75 181 GLY A O 1
ATOM 1438 N N . LEU A 1 182 ? 26.519 2.546 -25.094 1.00 89.12 182 LEU A N 1
ATOM 1439 C CA . LEU A 1 182 ? 25.821 3.813 -25.324 1.00 89.12 182 LEU A CA 1
ATOM 1440 C C . LEU A 1 182 ? 25.454 3.945 -26.809 1.00 89.12 182 LEU A C 1
ATOM 1442 O O . LEU A 1 182 ? 26.280 4.331 -27.633 1.00 89.12 182 LEU A O 1
ATOM 1446 N N . GLY A 1 183 ? 24.208 3.630 -27.146 1.00 91.31 183 GLY A N 1
ATOM 1447 C CA . GLY A 1 183 ? 23.625 3.791 -28.475 1.00 91.31 183 GLY A CA 1
ATOM 1448 C C . GLY A 1 183 ? 23.021 5.180 -28.662 1.00 91.31 183 GLY A C 1
ATOM 1449 O O . GLY A 1 183 ? 22.164 5.611 -27.888 1.00 91.31 183 GLY A O 1
ATOM 1450 N N . TRP A 1 184 ? 23.466 5.902 -29.689 1.00 94.00 184 TRP A N 1
ATOM 1451 C CA . TRP A 1 184 ? 22.895 7.205 -30.025 1.00 94.00 184 TRP A CA 1
ATOM 1452 C C . TRP A 1 184 ? 21.450 7.071 -30.524 1.00 94.00 184 TRP A C 1
ATOM 1454 O O . TRP A 1 184 ? 21.110 6.108 -31.205 1.00 94.00 184 TRP A O 1
ATOM 1464 N N . ALA A 1 185 ? 20.606 8.051 -30.194 1.00 92.81 185 ALA A N 1
ATOM 1465 C CA . ALA A 1 185 ? 19.163 7.991 -30.417 1.00 92.81 185 ALA A CA 1
ATOM 1466 C C . ALA A 1 185 ? 18.740 7.695 -31.867 1.00 92.81 185 ALA A C 1
ATOM 1468 O O . ALA A 1 185 ? 17.823 6.903 -32.074 1.00 92.81 185 ALA A O 1
ATOM 1469 N N . VAL A 1 186 ? 19.357 8.354 -32.856 1.00 92.38 186 VAL A N 1
ATOM 1470 C CA . VAL A 1 186 ? 19.037 8.153 -34.278 1.00 92.38 186 VAL A CA 1
ATOM 1471 C C . VAL A 1 186 ? 20.125 8.738 -35.182 1.00 92.38 186 VAL A C 1
ATOM 1473 O O . VAL A 1 186 ? 20.614 9.844 -34.954 1.00 92.38 186 VAL A O 1
ATOM 1476 N N . GLU A 1 187 ? 20.484 8.013 -36.239 1.00 91.44 187 GLU A N 1
ATOM 1477 C CA . GLU A 1 187 ? 21.359 8.525 -37.300 1.00 91.44 187 GLU A CA 1
ATOM 1478 C C . GLU A 1 187 ? 20.580 9.431 -38.264 1.00 91.44 187 GLU A C 1
ATOM 1480 O O . GLU A 1 187 ? 20.879 10.623 -38.374 1.00 91.44 187 GLU A O 1
ATOM 1485 N N . ARG A 1 188 ? 19.541 8.884 -38.913 1.00 93.31 188 ARG A N 1
ATOM 1486 C CA . ARG A 1 188 ? 18.623 9.606 -39.804 1.00 93.31 188 ARG A CA 1
ATOM 1487 C C . ARG A 1 188 ? 17.178 9.104 -39.624 1.00 93.31 188 ARG A C 1
ATOM 1489 O O . ARG A 1 188 ? 16.910 7.938 -39.906 1.00 93.31 188 ARG A O 1
ATOM 1496 N N . PRO A 1 189 ? 16.237 9.948 -39.166 1.00 92.00 189 PRO A N 1
ATOM 1497 C CA . PRO A 1 189 ? 14.832 9.572 -39.023 1.00 92.00 189 PRO A CA 1
ATOM 1498 C C . PRO A 1 189 ? 14.141 9.286 -40.363 1.00 92.00 189 PRO A C 1
ATOM 1500 O O . PRO A 1 189 ? 14.244 10.071 -41.302 1.00 92.00 189 PRO A O 1
ATOM 1503 N N . ALA A 1 190 ? 13.333 8.224 -40.423 1.00 90.94 190 ALA A N 1
ATOM 1504 C CA . ALA A 1 190 ? 12.366 7.996 -41.502 1.00 90.94 190 ALA A CA 1
ATOM 1505 C C . ALA A 1 190 ? 11.049 8.753 -41.221 1.00 90.94 190 ALA A C 1
ATOM 1507 O O . ALA A 1 190 ? 9.983 8.155 -41.081 1.00 90.94 190 ALA A O 1
ATOM 1508 N N . ARG A 1 191 ? 11.142 10.075 -41.033 1.00 90.81 191 ARG A N 1
ATOM 1509 C CA . ARG A 1 191 ? 10.041 10.958 -40.608 1.00 90.81 191 ARG A CA 1
ATOM 1510 C C . ARG A 1 191 ? 10.075 12.294 -41.368 1.00 90.81 191 ARG A C 1
ATOM 1512 O O . ARG A 1 191 ? 11.152 12.677 -41.832 1.00 90.81 191 ARG A O 1
ATOM 1519 N N . PRO A 1 192 ? 8.941 13.016 -41.473 1.00 92.75 192 PRO A N 1
ATOM 1520 C CA . PRO A 1 192 ? 8.901 14.384 -41.999 1.00 92.75 192 PRO A CA 1
ATOM 1521 C C . PRO A 1 192 ? 9.940 15.302 -41.338 1.00 92.75 192 PRO A C 1
ATOM 1523 O O . PRO A 1 192 ? 10.293 15.096 -40.181 1.00 92.75 192 PRO A O 1
ATOM 1526 N N . ALA A 1 193 ? 10.460 16.290 -42.073 1.00 90.50 193 ALA A N 1
ATOM 1527 C CA . ALA A 1 193 ? 11.582 17.135 -41.634 1.00 90.50 193 ALA A CA 1
ATOM 1528 C C . ALA A 1 193 ? 11.280 18.006 -40.397 1.00 90.50 193 ALA A C 1
ATOM 1530 O O . ALA A 1 193 ? 12.202 18.468 -39.729 1.00 90.50 193 ALA A O 1
ATOM 1531 N N . ASP A 1 194 ? 10.003 18.231 -40.106 1.00 89.88 194 ASP A N 1
ATOM 1532 C CA . ASP A 1 194 ? 9.487 18.955 -38.946 1.00 89.88 194 ASP A CA 1
ATOM 1533 C C . ASP A 1 194 ? 9.314 18.070 -37.698 1.00 89.88 194 ASP A C 1
ATOM 1535 O O . ASP A 1 194 ? 9.082 18.592 -36.606 1.00 89.88 194 ASP A O 1
ATOM 1539 N N . ASP A 1 195 ? 9.475 16.746 -37.822 1.00 92.81 195 ASP A N 1
ATOM 1540 C CA . ASP A 1 195 ? 9.406 15.823 -36.690 1.00 92.81 195 ASP A CA 1
ATOM 1541 C C . ASP A 1 195 ? 10.547 16.111 -35.690 1.00 92.81 195 ASP A C 1
ATOM 1543 O O . ASP A 1 195 ? 11.724 16.170 -36.076 1.00 92.81 195 ASP A O 1
ATOM 1547 N N . PRO A 1 196 ? 10.254 16.266 -34.384 1.00 93.62 196 PRO A N 1
ATOM 1548 C CA . PRO A 1 196 ? 11.268 16.587 -33.387 1.00 93.62 196 PRO A CA 1
ATOM 1549 C C . PRO A 1 196 ? 12.382 15.541 -33.279 1.00 93.62 196 PRO A C 1
ATOM 1551 O O . PRO A 1 196 ? 13.462 15.877 -32.793 1.00 93.62 196 PRO A O 1
ATOM 1554 N N . LEU A 1 197 ? 12.191 14.307 -33.759 1.00 92.88 197 LEU A N 1
ATOM 1555 C CA . LEU A 1 197 ? 13.232 13.277 -33.796 1.00 92.88 197 LEU A CA 1
ATOM 1556 C C . LEU A 1 197 ? 14.461 13.709 -34.625 1.00 92.88 197 LEU A C 1
ATOM 1558 O O . LEU A 1 197 ? 15.585 13.320 -34.300 1.00 92.88 197 LEU A O 1
ATOM 1562 N N . TRP A 1 198 ? 14.289 14.598 -35.617 1.00 93.88 198 TRP A N 1
ATOM 1563 C CA . TRP A 1 198 ? 15.398 15.223 -36.362 1.00 93.88 198 TRP A CA 1
ATOM 1564 C C . TRP A 1 198 ? 16.360 16.022 -35.481 1.00 93.88 198 TRP A C 1
ATOM 1566 O O . TRP A 1 198 ? 17.524 16.230 -35.841 1.00 93.88 198 TRP A O 1
ATOM 1576 N N . GLY A 1 199 ? 15.919 16.414 -34.286 1.00 94.06 199 GLY A N 1
ATOM 1577 C CA . GLY A 1 199 ? 16.750 17.108 -33.320 1.00 94.06 199 GLY A CA 1
ATOM 1578 C C . GLY A 1 199 ? 17.907 16.262 -32.776 1.00 94.06 199 GLY A C 1
ATOM 1579 O O . GLY A 1 199 ? 18.891 16.823 -32.293 1.00 94.06 199 GLY A O 1
ATOM 1580 N N . PHE A 1 200 ? 17.829 14.935 -32.894 1.00 95.06 200 PHE A N 1
ATOM 1581 C CA . PHE A 1 200 ? 18.910 14.010 -32.543 1.00 95.06 200 PHE A CA 1
ATOM 1582 C C . PHE A 1 200 ? 19.742 13.552 -33.751 1.00 95.06 200 PHE A C 1
ATOM 1584 O O . PHE A 1 200 ? 20.804 12.969 -33.559 1.00 95.06 200 PHE A O 1
ATOM 1591 N N . ALA A 1 201 ? 19.276 13.781 -34.980 1.00 94.50 201 ALA A N 1
ATOM 1592 C CA . ALA A 1 201 ? 19.869 13.192 -36.177 1.00 94.50 201 ALA A CA 1
ATOM 1593 C C . ALA A 1 201 ? 21.328 13.624 -36.397 1.00 94.50 201 ALA A C 1
ATOM 1595 O O . ALA A 1 201 ? 21.675 14.795 -36.218 1.00 94.50 201 ALA A O 1
ATOM 1596 N N . LEU A 1 202 ? 22.158 12.675 -36.837 1.00 93.25 202 LEU A N 1
ATOM 1597 C CA . LEU A 1 202 ? 23.553 12.912 -37.219 1.00 93.25 202 LEU A CA 1
ATOM 1598 C C . LEU A 1 202 ? 23.669 13.574 -38.593 1.00 93.25 202 LEU A C 1
ATOM 1600 O O . LEU A 1 202 ? 24.641 14.292 -38.832 1.00 93.25 202 LEU A O 1
ATOM 1604 N N . TYR A 1 203 ? 22.659 13.390 -39.444 1.00 93.81 203 TYR A N 1
ATOM 1605 C CA . TYR A 1 203 ? 22.535 14.022 -40.754 1.00 93.81 203 TYR A CA 1
ATOM 1606 C C . TYR A 1 203 ? 21.285 14.901 -40.817 1.00 93.81 203 TYR A C 1
ATOM 1608 O O . TYR A 1 203 ? 20.283 14.640 -40.152 1.00 93.81 203 TYR A O 1
ATOM 1616 N N . SER A 1 204 ? 21.333 15.960 -41.620 1.00 91.19 204 SER A N 1
ATOM 1617 C CA . SER A 1 204 ? 20.173 16.800 -41.917 1.00 91.19 204 SER A CA 1
ATOM 1618 C C . SER A 1 204 ? 19.169 16.068 -42.827 1.00 91.19 204 SER A C 1
ATOM 1620 O O . SER A 1 204 ? 19.514 15.048 -43.434 1.00 91.19 204 SER A O 1
ATOM 1622 N N . PRO A 1 205 ? 17.935 16.584 -42.996 1.00 90.19 205 PRO A N 1
ATOM 1623 C CA . PRO A 1 205 ? 16.988 16.046 -43.978 1.00 90.19 205 PRO A CA 1
ATOM 1624 C C . PRO A 1 205 ? 17.558 15.960 -45.399 1.00 90.19 205 PRO A C 1
ATOM 1626 O O . PRO A 1 205 ? 17.264 15.000 -46.115 1.00 90.19 205 PRO A O 1
ATOM 1629 N N . ALA A 1 206 ? 18.434 16.905 -45.761 1.00 90.31 206 ALA A N 1
ATOM 1630 C CA . ALA A 1 206 ? 19.138 16.955 -47.040 1.00 90.31 206 ALA A CA 1
ATOM 1631 C C . ALA A 1 206 ? 20.311 15.957 -47.149 1.00 90.31 206 ALA A C 1
ATOM 1633 O O . ALA A 1 206 ? 20.855 15.788 -48.232 1.00 90.31 206 ALA A O 1
ATOM 1634 N N . GLY A 1 207 ? 20.682 15.268 -46.063 1.00 89.81 207 GLY A N 1
ATOM 1635 C CA . GLY A 1 207 ? 21.789 14.306 -46.036 1.00 89.81 207 GLY A CA 1
ATOM 1636 C C . GLY A 1 207 ? 23.140 14.893 -45.620 1.00 89.81 207 GLY A C 1
ATOM 1637 O O . GLY A 1 207 ? 24.122 14.163 -45.577 1.00 89.81 207 GLY A O 1
ATOM 1638 N N . GLU A 1 208 ? 23.194 16.177 -45.264 1.00 92.19 208 GLU A N 1
ATOM 1639 C CA . GLU A 1 208 ? 24.433 16.831 -44.826 1.00 92.19 208 GLU A CA 1
ATOM 1640 C C . GLU A 1 208 ? 24.814 16.429 -43.393 1.00 92.19 208 GLU A C 1
ATOM 1642 O O . GLU A 1 208 ? 23.932 16.404 -42.524 1.00 92.19 208 GLU A O 1
ATOM 1647 N N . PRO A 1 209 ? 26.097 16.154 -43.097 1.00 91.94 209 PRO A N 1
ATOM 1648 C CA . PRO A 1 209 ? 26.539 15.818 -41.750 1.00 91.94 209 PRO A CA 1
ATOM 1649 C C . PRO A 1 209 ? 26.361 17.002 -40.791 1.00 91.94 209 PRO A C 1
ATOM 1651 O O . PRO A 1 209 ? 26.541 18.167 -41.140 1.00 91.94 209 PRO A O 1
ATOM 1654 N N . THR A 1 210 ? 26.013 16.705 -39.543 1.00 90.62 210 THR A N 1
ATOM 1655 C CA . THR A 1 210 ? 25.896 17.709 -38.476 1.00 90.62 2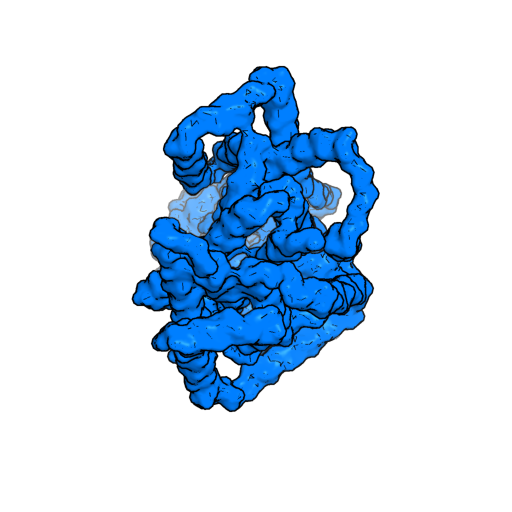10 THR A CA 1
ATOM 1656 C C . THR A 1 210 ? 27.182 17.797 -37.648 1.00 90.62 210 THR A C 1
ATOM 1658 O O . THR A 1 210 ? 27.997 16.874 -37.638 1.00 90.62 210 THR A O 1
ATOM 1661 N N . ALA A 1 211 ? 27.332 18.864 -36.852 1.00 86.31 211 ALA A N 1
ATOM 1662 C CA . ALA A 1 211 ? 28.460 19.038 -35.920 1.00 86.31 211 ALA A CA 1
ATOM 1663 C C . ALA A 1 211 ? 28.612 17.893 -34.887 1.00 86.31 211 ALA A C 1
ATOM 1665 O O . ALA A 1 211 ? 29.669 17.712 -34.273 1.00 86.31 211 ALA A O 1
ATOM 1666 N N . LEU A 1 212 ? 27.563 17.087 -34.687 1.00 89.00 212 LEU A N 1
ATOM 1667 C CA . LEU A 1 212 ? 27.621 15.887 -33.854 1.00 89.00 212 LEU A CA 1
ATOM 1668 C C . LEU A 1 212 ? 28.546 14.813 -34.434 1.00 89.00 212 LEU A C 1
ATOM 1670 O O . LEU A 1 212 ? 29.193 14.113 -33.658 1.00 89.00 212 LEU A O 1
ATOM 1674 N N . LEU A 1 213 ? 28.651 14.691 -35.761 1.00 87.75 213 LEU A N 1
ATOM 1675 C CA . LEU A 1 213 ? 29.462 13.649 -36.395 1.00 87.75 213 LEU A CA 1
ATOM 1676 C C . LEU A 1 213 ? 30.949 13.809 -36.036 1.00 87.75 213 LEU A C 1
ATOM 1678 O O . LEU A 1 213 ? 31.607 12.855 -35.620 1.00 87.75 213 LEU A O 1
ATOM 1682 N N . GLU A 1 214 ? 31.455 15.044 -36.082 1.00 85.25 214 GLU A N 1
ATOM 1683 C CA . GLU A 1 214 ? 32.814 15.381 -35.637 1.00 85.25 214 GLU A CA 1
ATOM 1684 C C . GLU A 1 214 ? 33.017 15.130 -34.138 1.00 85.25 214 GLU A C 1
ATOM 1686 O O . GLU A 1 214 ? 34.090 14.699 -33.704 1.00 85.25 214 GLU A O 1
ATOM 1691 N N . THR A 1 215 ? 31.978 15.376 -33.334 1.00 87.62 215 THR A N 1
ATOM 1692 C CA . THR A 1 215 ? 32.002 15.108 -31.890 1.00 87.62 215 THR A CA 1
ATOM 1693 C C . THR A 1 215 ? 32.179 13.607 -31.635 1.00 87.62 215 THR A C 1
ATOM 1695 O O . THR A 1 215 ? 33.067 13.215 -30.878 1.00 87.62 215 THR A O 1
ATOM 1698 N N . PHE A 1 216 ? 31.412 12.753 -32.319 1.00 86.31 216 PHE A N 1
ATOM 1699 C CA . PHE A 1 216 ? 31.534 11.296 -32.209 1.00 86.31 216 PHE A CA 1
ATOM 1700 C C . PHE A 1 216 ? 32.873 10.763 -32.720 1.00 86.31 216 PHE A C 1
ATOM 1702 O O . PHE A 1 216 ? 33.471 9.903 -32.073 1.00 86.31 216 PHE A O 1
ATOM 1709 N N . ALA A 1 217 ? 33.406 11.321 -33.811 1.00 82.25 217 ALA A N 1
ATOM 1710 C CA . ALA A 1 217 ? 34.732 10.960 -34.313 1.00 82.25 217 ALA A CA 1
ATOM 1711 C C . ALA A 1 217 ? 35.854 11.231 -33.290 1.00 82.25 217 ALA A C 1
ATOM 1713 O O . ALA A 1 217 ? 36.905 10.584 -33.340 1.00 82.25 217 ALA A O 1
ATOM 1714 N N . ARG A 1 218 ? 35.650 12.185 -32.371 1.00 81.56 218 ARG A N 1
ATOM 1715 C CA . ARG A 1 218 ? 36.575 12.501 -31.273 1.00 81.56 218 ARG A CA 1
ATOM 1716 C C . ARG A 1 218 ? 36.364 11.588 -30.066 1.00 81.56 218 ARG A C 1
ATOM 1718 O O . ARG A 1 218 ? 37.333 11.068 -29.526 1.00 81.56 218 ARG A O 1
ATOM 1725 N N . VAL A 1 219 ? 35.111 11.381 -29.668 1.00 80.62 219 VAL A N 1
ATOM 1726 C CA . VAL A 1 219 ? 34.737 10.594 -28.483 1.00 80.62 219 VAL A CA 1
ATOM 1727 C C . VAL A 1 219 ? 35.047 9.103 -28.660 1.00 80.62 219 VAL A C 1
ATOM 1729 O O . VAL A 1 219 ? 35.644 8.499 -27.773 1.00 80.62 219 VAL A O 1
ATOM 1732 N N . ASN A 1 220 ? 34.736 8.519 -29.822 1.00 72.12 220 ASN A N 1
ATOM 1733 C CA . ASN A 1 220 ? 34.932 7.083 -30.067 1.00 72.12 220 ASN A CA 1
ATOM 1734 C C . ASN A 1 220 ? 36.411 6.671 -30.122 1.00 72.12 220 ASN A C 1
ATOM 1736 O O . ASN A 1 220 ? 36.735 5.520 -29.857 1.00 72.12 220 ASN A O 1
ATOM 1740 N N . ARG A 1 221 ? 37.326 7.606 -30.413 1.00 61.62 221 ARG A N 1
ATOM 1741 C CA . ARG A 1 221 ? 38.778 7.357 -30.361 1.00 61.62 221 ARG A CA 1
ATOM 1742 C C . ARG A 1 221 ? 39.332 7.251 -28.935 1.00 61.62 221 ARG A C 1
ATOM 1744 O O . ARG A 1 221 ? 40.452 6.784 -28.773 1.00 61.62 221 ARG A O 1
ATOM 1751 N N . ALA A 1 222 ? 38.577 7.680 -27.921 1.00 55.84 222 ALA A N 1
ATOM 1752 C CA . ALA A 1 222 ? 39.024 7.769 -26.529 1.00 55.84 222 ALA A CA 1
ATOM 1753 C C . ALA A 1 222 ? 38.356 6.747 -25.584 1.00 55.84 222 ALA A C 1
ATOM 1755 O O . ALA A 1 222 ? 38.607 6.780 -24.380 1.00 55.84 222 ALA A O 1
ATOM 1756 N N . ALA A 1 223 ? 37.479 5.871 -26.088 1.00 56.38 223 ALA A N 1
ATOM 1757 C CA . ALA A 1 223 ? 36.685 4.967 -25.260 1.00 56.38 223 ALA A CA 1
ATOM 1758 C C . ALA A 1 223 ? 37.261 3.541 -25.215 1.00 56.38 223 ALA A C 1
ATOM 1760 O O . ALA A 1 223 ? 37.357 2.866 -26.235 1.00 56.38 223 ALA A O 1
ATOM 1761 N N . SER A 1 224 ? 37.568 3.057 -24.010 1.00 53.12 224 SER A N 1
ATOM 1762 C CA . SER A 1 224 ? 37.815 1.642 -23.708 1.00 53.12 224 SER A CA 1
ATOM 1763 C C . SER A 1 224 ? 36.956 1.248 -22.506 1.00 53.12 224 SER A C 1
ATOM 1765 O O . SER A 1 224 ? 37.096 1.857 -21.446 1.00 53.12 224 SER A O 1
ATOM 1767 N N . PHE A 1 225 ? 36.064 0.267 -22.663 1.00 50.62 225 PHE A N 1
ATOM 1768 C CA . PHE A 1 225 ? 35.231 -0.254 -21.573 1.00 50.62 225 PHE A CA 1
ATOM 1769 C C . PHE A 1 225 ? 35.936 -1.451 -20.910 1.00 50.62 225 PHE A C 1
ATOM 1771 O O . PHE A 1 225 ? 36.020 -2.510 -21.534 1.00 50.62 225 PHE A O 1
ATOM 1778 N N . PRO A 1 226 ? 36.472 -1.329 -19.683 1.00 44.03 226 PRO A N 1
ATOM 1779 C CA . PRO A 1 226 ? 36.931 -2.492 -18.933 1.00 44.03 226 PRO A CA 1
ATOM 1780 C C . PRO A 1 226 ? 35.737 -3.322 -18.429 1.00 44.03 226 PRO A C 1
ATOM 1782 O O . PRO A 1 226 ? 34.704 -2.774 -18.041 1.00 44.03 226 PRO A O 1
ATOM 1785 N N . LEU A 1 227 ? 35.893 -4.650 -18.425 1.00 40.25 227 LEU A N 1
ATOM 1786 C CA . LEU A 1 227 ? 34.942 -5.582 -17.809 1.00 40.25 227 LEU A CA 1
ATOM 1787 C C . LEU A 1 227 ? 34.974 -5.461 -16.268 1.00 40.25 227 LEU A C 1
ATOM 1789 O O . LEU A 1 227 ? 35.999 -5.062 -15.710 1.00 40.25 227 LEU A O 1
ATOM 1793 N N . PRO A 1 228 ? 33.872 -5.780 -15.564 1.00 41.34 228 PRO A N 1
ATOM 1794 C CA . PRO A 1 228 ? 33.667 -5.374 -14.177 1.00 41.34 228 PRO A CA 1
ATOM 1795 C C . PRO A 1 228 ? 34.476 -6.212 -13.176 1.00 41.34 228 PRO A C 1
ATOM 1797 O O . PRO A 1 228 ? 34.435 -7.439 -13.215 1.00 41.34 228 PRO A O 1
ATOM 1800 N N . GLU A 1 229 ? 35.078 -5.556 -12.179 1.00 30.59 229 GLU A N 1
ATOM 1801 C CA . GLU A 1 229 ? 35.266 -6.155 -10.853 1.00 30.59 229 GLU A CA 1
ATOM 1802 C C . GLU A 1 229 ? 34.038 -5.847 -9.989 1.00 30.59 229 GLU A C 1
ATOM 1804 O O . GLU A 1 229 ? 33.658 -4.686 -9.792 1.00 30.59 229 GLU A O 1
ATOM 1809 N N . SER A 1 230 ? 33.406 -6.897 -9.459 1.00 33.28 230 SER A N 1
ATOM 1810 C CA . SER A 1 230 ? 32.226 -6.768 -8.609 1.00 33.28 230 SER A CA 1
ATOM 1811 C C . SER A 1 230 ? 32.593 -6.048 -7.304 1.00 33.28 230 SER A C 1
ATOM 1813 O O . SER A 1 230 ? 33.377 -6.543 -6.490 1.00 33.28 230 SER A O 1
ATOM 1815 N N . ARG A 1 231 ? 31.989 -4.886 -7.054 1.00 34.22 231 ARG A N 1
ATOM 1816 C CA . ARG A 1 231 ? 31.808 -4.380 -5.691 1.00 34.22 231 ARG A CA 1
ATOM 1817 C C . ARG A 1 231 ? 30.323 -4.269 -5.421 1.00 34.22 231 ARG A C 1
ATOM 1819 O O . ARG A 1 231 ? 29.656 -3.343 -5.876 1.00 34.22 231 ARG A O 1
ATOM 1826 N N . SER A 1 232 ? 29.823 -5.236 -4.660 1.00 34.28 232 SER A N 1
ATOM 1827 C CA . SER A 1 232 ? 28.493 -5.197 -4.073 1.00 34.28 232 SER A CA 1
ATOM 1828 C C . SER A 1 232 ? 28.398 -3.996 -3.130 1.00 34.28 232 SER A C 1
ATOM 1830 O O . SER A 1 232 ? 29.000 -3.954 -2.054 1.00 34.28 232 SER A O 1
ATOM 1832 N N . THR A 1 233 ? 27.640 -2.975 -3.528 1.00 36.53 233 THR A N 1
ATOM 1833 C CA . THR A 1 233 ? 27.147 -1.993 -2.566 1.00 36.53 233 THR A CA 1
ATOM 1834 C C . THR A 1 233 ? 26.140 -2.712 -1.679 1.00 36.53 233 THR A C 1
ATOM 1836 O O . THR A 1 233 ? 25.141 -3.272 -2.129 1.00 36.53 233 THR A O 1
ATOM 1839 N N . ARG A 1 234 ? 26.509 -2.823 -0.404 1.00 43.56 234 ARG A N 1
ATOM 1840 C CA . ARG A 1 234 ? 25.872 -3.710 0.563 1.00 43.56 234 ARG A CA 1
ATOM 1841 C C . ARG A 1 234 ? 24.425 -3.287 0.818 1.00 43.56 234 ARG A C 1
ATOM 1843 O O . ARG A 1 234 ? 24.142 -2.109 0.996 1.00 43.56 234 ARG A O 1
ATOM 1850 N N . LEU A 1 235 ? 23.564 -4.292 0.971 1.00 43.84 235 LEU A N 1
ATOM 1851 C CA . LEU A 1 235 ? 22.171 -4.295 1.454 1.00 43.84 235 LEU A CA 1
ATOM 1852 C C . LEU A 1 235 ? 21.856 -3.464 2.728 1.00 43.84 235 LEU A C 1
ATOM 1854 O O . LEU A 1 235 ? 20.735 -3.505 3.230 1.00 43.84 235 LEU A O 1
ATOM 1858 N N . PHE A 1 236 ? 22.817 -2.736 3.292 1.00 47.81 236 PHE A N 1
ATOM 1859 C CA . PHE A 1 236 ? 22.761 -2.193 4.646 1.00 47.81 236 PHE A CA 1
ATOM 1860 C C . PHE A 1 236 ? 22.197 -0.771 4.763 1.00 47.81 236 PHE A C 1
ATOM 1862 O O . PHE A 1 236 ? 21.835 -0.381 5.870 1.00 47.81 236 PHE A O 1
ATOM 1869 N N . ASP A 1 237 ? 22.051 -0.006 3.679 1.00 53.06 237 ASP A N 1
ATOM 1870 C CA . ASP A 1 237 ? 21.806 1.440 3.802 1.00 53.06 237 ASP A CA 1
ATOM 1871 C C . ASP A 1 237 ? 20.413 1.791 4.356 1.00 53.06 237 ASP A C 1
ATOM 1873 O O . ASP A 1 237 ? 20.289 2.635 5.240 1.00 53.06 237 ASP A O 1
ATOM 1877 N N . GLY A 1 238 ? 19.345 1.118 3.915 1.00 48.22 238 GLY A N 1
ATOM 1878 C CA . GLY A 1 238 ? 17.981 1.425 4.375 1.00 48.22 238 GLY A CA 1
ATOM 1879 C C . GLY A 1 238 ? 17.740 1.080 5.851 1.00 48.22 238 GLY A C 1
ATOM 1880 O O . GLY A 1 238 ? 17.199 1.889 6.610 1.00 48.22 238 GLY A O 1
ATOM 1881 N N . LEU A 1 239 ? 18.191 -0.106 6.273 1.00 55.62 239 LEU A N 1
ATOM 1882 C CA . LEU A 1 239 ? 18.140 -0.549 7.671 1.00 55.62 239 LEU A CA 1
ATOM 1883 C C . LEU A 1 239 ? 19.043 0.307 8.560 1.00 55.62 239 LEU A C 1
ATOM 1885 O O . LEU A 1 239 ? 18.636 0.658 9.667 1.00 55.62 239 LEU A O 1
ATOM 1889 N N . PHE A 1 240 ? 20.226 0.683 8.066 1.00 63.56 240 PHE A N 1
ATOM 1890 C CA . PHE A 1 240 ? 21.125 1.599 8.756 1.00 63.56 240 PHE A CA 1
ATOM 1891 C C . PHE A 1 240 ? 20.451 2.946 8.999 1.00 63.56 240 PHE A C 1
ATOM 1893 O O . PHE A 1 240 ? 20.424 3.393 10.139 1.00 63.56 240 PHE A O 1
ATOM 1900 N N . TRP A 1 241 ? 19.840 3.566 7.985 1.00 60.28 241 TRP A N 1
ATOM 1901 C CA . TRP A 1 241 ? 19.183 4.862 8.160 1.00 60.28 241 TRP A CA 1
ATOM 1902 C C . TRP A 1 241 ? 17.965 4.790 9.084 1.00 60.28 241 TRP A C 1
ATOM 1904 O O . TRP A 1 241 ? 17.777 5.683 9.911 1.00 60.28 241 TRP A O 1
ATOM 1914 N N . PHE A 1 242 ? 17.167 3.721 9.008 1.00 61.50 242 PHE A N 1
ATOM 1915 C CA . PHE A 1 242 ? 16.036 3.524 9.916 1.00 61.50 242 PHE A CA 1
ATOM 1916 C C . PHE A 1 242 ? 16.495 3.323 11.371 1.00 61.50 242 PHE A C 1
ATOM 1918 O O . PHE A 1 242 ? 15.982 3.972 12.287 1.00 61.50 242 PHE A O 1
ATOM 1925 N N . ALA A 1 243 ? 17.506 2.476 11.590 1.00 70.81 243 ALA A N 1
ATOM 1926 C CA . ALA A 1 243 ? 18.099 2.248 12.905 1.00 70.81 243 ALA A CA 1
ATOM 1927 C C . ALA A 1 243 ? 18.818 3.497 13.439 1.00 70.81 243 ALA A C 1
ATOM 1929 O O . ALA A 1 243 ? 18.688 3.818 14.619 1.00 70.81 243 ALA A O 1
ATOM 1930 N N . ALA A 1 244 ? 19.517 4.238 12.579 1.00 71.88 244 ALA A N 1
ATOM 1931 C CA . ALA A 1 244 ? 20.172 5.496 12.912 1.00 71.88 244 ALA A CA 1
ATOM 1932 C C . ALA A 1 244 ? 19.146 6.554 13.319 1.00 71.88 244 ALA A C 1
ATOM 1934 O O . ALA A 1 244 ? 19.345 7.229 14.322 1.00 71.88 244 ALA A O 1
ATOM 1935 N N . LEU A 1 245 ? 18.016 6.661 12.614 1.00 72.50 245 LEU A N 1
ATOM 1936 C CA . LEU A 1 245 ? 16.950 7.594 12.967 1.00 72.50 245 LEU A CA 1
ATOM 1937 C C . LEU A 1 245 ? 16.310 7.233 14.317 1.00 72.50 245 LEU A C 1
ATOM 1939 O O . LEU A 1 245 ? 16.162 8.101 15.176 1.00 72.50 245 LEU A O 1
ATOM 1943 N N . LEU A 1 246 ? 16.013 5.950 14.557 1.00 72.62 246 LEU A N 1
ATOM 1944 C CA . LEU A 1 246 ? 15.566 5.463 15.869 1.00 72.62 246 LEU A CA 1
ATOM 1945 C C . LEU A 1 246 ? 16.586 5.765 16.974 1.00 72.62 246 LEU A C 1
ATOM 1947 O O . LEU A 1 246 ? 16.213 6.198 18.067 1.00 72.62 246 LEU A O 1
ATOM 1951 N N . TRP A 1 247 ? 17.872 5.565 16.691 1.00 74.94 247 TRP A N 1
ATOM 1952 C CA . TRP A 1 247 ? 18.955 5.823 17.629 1.00 74.94 247 TRP A CA 1
ATOM 1953 C C . TRP A 1 247 ? 19.139 7.315 17.907 1.00 74.94 247 TRP A C 1
ATOM 1955 O O . TRP A 1 247 ? 19.302 7.676 19.068 1.00 74.94 247 TRP A O 1
ATOM 1965 N N . ILE A 1 248 ? 19.036 8.187 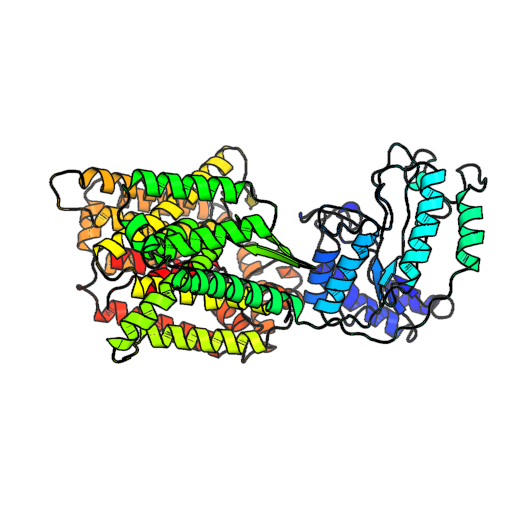16.900 1.00 78.50 248 ILE A N 1
ATOM 1966 C CA . ILE A 1 248 ? 19.075 9.650 17.046 1.00 78.50 248 ILE A CA 1
ATOM 1967 C C . ILE A 1 248 ? 17.886 10.130 17.874 1.00 78.50 248 ILE A C 1
ATOM 1969 O O . ILE A 1 248 ? 18.077 10.912 18.800 1.00 78.50 248 ILE A O 1
ATOM 1973 N N . LEU A 1 249 ? 16.672 9.640 17.606 1.00 73.50 249 LEU A N 1
ATOM 1974 C CA . LEU A 1 249 ? 15.490 9.984 18.403 1.00 73.50 249 LEU A CA 1
ATOM 1975 C C . LEU A 1 249 ? 15.656 9.533 19.862 1.00 73.50 249 LEU A C 1
ATOM 1977 O O . LEU A 1 249 ? 15.384 10.295 20.792 1.00 73.50 249 LEU A O 1
ATOM 1981 N N . TRP A 1 250 ? 16.163 8.316 20.080 1.00 71.06 250 TRP A N 1
ATOM 1982 C CA . TRP A 1 250 ? 16.420 7.784 21.417 1.00 71.06 250 TRP A CA 1
ATOM 1983 C C . TRP A 1 250 ? 17.546 8.527 22.150 1.00 71.06 250 TRP A C 1
ATOM 1985 O O . TRP A 1 250 ? 17.386 8.875 23.323 1.00 71.06 250 TRP A O 1
ATOM 1995 N N . ARG A 1 251 ? 18.671 8.806 21.477 1.00 75.81 251 ARG A N 1
ATOM 1996 C CA . ARG A 1 251 ? 19.811 9.565 22.011 1.00 75.81 251 ARG A CA 1
ATOM 1997 C C . ARG A 1 251 ? 19.432 11.012 22.265 1.00 75.81 251 ARG A C 1
ATOM 1999 O O . ARG A 1 251 ? 19.712 11.487 23.350 1.00 75.81 251 ARG A O 1
ATOM 2006 N N . GLY A 1 252 ? 18.744 11.681 21.345 1.00 69.25 252 GLY A N 1
ATOM 2007 C CA . GLY A 1 252 ? 18.235 13.040 21.528 1.00 69.25 252 GLY A CA 1
ATOM 2008 C C . GLY A 1 252 ? 17.320 13.138 22.748 1.00 69.25 252 GLY A C 1
ATOM 2009 O O . GLY A 1 252 ? 17.489 14.024 23.583 1.00 69.25 252 GLY A O 1
ATOM 2010 N N . TRP A 1 253 ? 16.427 12.161 22.932 1.00 67.19 253 TRP A N 1
ATOM 2011 C CA . TRP A 1 253 ? 15.613 12.068 24.143 1.00 67.19 253 TRP A CA 1
ATOM 2012 C C . TRP A 1 253 ? 16.448 11.823 25.415 1.00 67.19 253 TRP A C 1
ATOM 2014 O O . TRP A 1 253 ? 16.257 12.519 26.412 1.00 67.19 253 TRP A O 1
ATOM 2024 N N . ARG A 1 254 ? 17.392 10.867 25.397 1.00 68.38 254 ARG A N 1
ATOM 2025 C CA . ARG A 1 254 ? 18.306 10.564 26.521 1.00 68.38 254 ARG A CA 1
ATOM 2026 C C . ARG A 1 254 ? 19.178 11.764 26.892 1.00 68.38 254 ARG A C 1
ATOM 2028 O O . ARG A 1 254 ? 19.279 12.086 28.069 1.00 68.38 254 ARG A O 1
ATOM 2035 N N . SER A 1 255 ? 19.770 12.430 25.910 1.00 63.44 255 SER A N 1
ATOM 2036 C CA . SER A 1 255 ? 20.562 13.647 26.083 1.00 63.44 255 SER A CA 1
ATOM 2037 C C . SER A 1 255 ? 19.699 14.771 26.639 1.00 63.44 255 SER A C 1
ATOM 2039 O O . SER A 1 255 ? 20.136 15.462 27.547 1.00 63.44 255 SER A O 1
ATOM 2041 N N . GLY A 1 256 ? 18.441 14.888 26.203 1.00 60.56 256 GLY A N 1
ATOM 2042 C CA . GLY A 1 256 ? 17.479 15.804 26.809 1.00 60.56 256 GLY A CA 1
ATOM 2043 C C . GLY A 1 256 ? 17.207 15.512 28.291 1.00 60.56 256 GLY A C 1
ATOM 2044 O O . GLY A 1 256 ? 17.171 16.433 29.103 1.00 60.56 256 GLY A O 1
ATOM 2045 N N . GLN A 1 257 ? 17.076 14.237 28.676 1.00 61.44 257 GLN A N 1
ATOM 2046 C CA . GLN A 1 257 ? 16.936 13.837 30.086 1.00 61.44 257 GLN A CA 1
ATOM 2047 C C . GLN A 1 257 ? 18.181 14.196 30.918 1.00 61.44 257 GLN A C 1
ATOM 2049 O O . GLN A 1 257 ? 18.036 14.624 32.060 1.00 61.44 257 GLN A O 1
ATOM 2054 N N . VAL A 1 258 ? 19.384 14.040 30.350 1.00 57.81 258 VAL A N 1
ATOM 2055 C CA . VAL A 1 258 ? 20.668 14.349 31.011 1.00 57.81 258 VAL A CA 1
ATOM 2056 C C . VAL A 1 258 ? 20.932 15.861 31.079 1.00 57.81 258 VAL A C 1
ATOM 2058 O O . VAL A 1 258 ? 21.433 16.340 32.089 1.00 57.81 258 VAL A O 1
ATOM 2061 N N . ALA A 1 259 ? 20.524 16.634 30.069 1.00 53.66 259 ALA A N 1
ATOM 2062 C CA . ALA A 1 259 ? 20.710 18.087 29.976 1.00 53.66 259 ALA A CA 1
ATOM 2063 C C . ALA A 1 259 ? 19.710 18.921 30.812 1.00 53.66 259 ALA A C 1
ATOM 2065 O O . ALA A 1 259 ? 19.534 20.111 30.565 1.00 53.66 259 ALA A O 1
ATOM 2066 N N . GLY A 1 260 ? 19.010 18.320 31.782 1.00 52.69 260 GLY A N 1
ATOM 2067 C CA . GLY A 1 260 ? 18.106 19.053 32.679 1.00 52.69 260 GLY A CA 1
ATOM 2068 C C . GLY A 1 260 ? 16.685 19.306 32.148 1.00 52.69 260 GLY A C 1
ATOM 2069 O O . GLY A 1 260 ? 15.911 20.004 32.802 1.00 52.69 260 GLY A O 1
ATOM 2070 N N . LEU A 1 261 ? 16.256 18.684 31.036 1.00 54.94 261 LEU A N 1
ATOM 2071 C CA . LEU A 1 261 ? 14.837 18.695 30.614 1.00 54.94 261 LEU A CA 1
ATOM 2072 C C . LEU A 1 261 ? 13.947 17.770 31.471 1.00 54.94 261 LEU A C 1
ATOM 2074 O O . LEU A 1 261 ? 12.783 17.541 31.132 1.00 54.94 261 LEU A O 1
ATOM 2078 N N . SER A 1 262 ? 14.439 17.269 32.608 1.00 56.38 262 SER A N 1
ATOM 2079 C CA . SER A 1 262 ? 13.665 16.490 33.586 1.00 56.38 262 SER A CA 1
ATOM 2080 C C . SER A 1 262 ? 12.402 17.231 34.064 1.00 56.38 262 SER A C 1
ATOM 2082 O O . SER A 1 262 ? 11.386 16.594 34.353 1.00 56.38 262 SER A O 1
ATOM 2084 N N . GLY A 1 263 ? 12.417 18.571 34.033 1.00 62.28 263 GLY A N 1
ATOM 2085 C CA . GLY A 1 263 ? 11.265 19.436 34.301 1.00 62.28 263 GLY A CA 1
ATOM 2086 C C . GLY A 1 263 ? 10.414 19.818 33.081 1.00 62.28 263 GLY A C 1
ATOM 2087 O O . GLY A 1 263 ? 9.277 20.243 33.268 1.00 62.28 263 GLY A O 1
ATOM 2088 N N . TRP A 1 264 ? 10.891 19.653 31.838 1.00 70.56 264 TRP A N 1
ATOM 2089 C CA . TRP A 1 264 ? 10.152 20.067 30.629 1.00 70.56 264 TRP A CA 1
ATOM 2090 C C . TRP A 1 264 ? 8.803 19.363 30.517 1.00 70.56 264 TRP A C 1
ATOM 2092 O O . TRP A 1 264 ? 7.783 20.013 30.309 1.00 70.56 264 TRP A O 1
ATOM 2102 N N . SER A 1 265 ? 8.774 18.042 30.735 1.00 69.12 265 SER A N 1
ATOM 2103 C CA . SER A 1 265 ? 7.518 17.289 30.656 1.00 69.12 265 SER A CA 1
ATOM 2104 C C . SER A 1 265 ? 6.489 17.756 31.688 1.00 69.12 265 SER A C 1
ATOM 2106 O O . SER A 1 265 ? 5.301 17.785 31.386 1.00 69.12 265 SER A O 1
ATOM 2108 N N . ALA A 1 266 ? 6.943 18.154 32.882 1.00 71.94 266 ALA A N 1
ATOM 2109 C CA . ALA A 1 266 ? 6.071 18.674 33.929 1.00 71.94 266 ALA A CA 1
ATOM 2110 C C . ALA A 1 266 ? 5.618 20.108 33.614 1.00 71.94 266 ALA A C 1
ATOM 2112 O O . ALA A 1 266 ? 4.436 20.410 33.730 1.00 71.94 266 ALA A O 1
ATOM 2113 N N . ARG A 1 267 ? 6.531 20.964 33.137 1.00 80.31 267 ARG A N 1
ATOM 2114 C CA . ARG A 1 267 ? 6.246 22.349 32.736 1.00 80.31 267 ARG A CA 1
ATOM 2115 C C . ARG A 1 267 ? 5.258 22.414 31.579 1.00 80.31 267 ARG A C 1
ATOM 2117 O O . ARG A 1 267 ? 4.286 23.144 31.685 1.00 80.31 267 ARG A O 1
ATOM 2124 N N . PHE A 1 268 ? 5.465 21.633 30.517 1.00 78.75 268 PHE A N 1
ATOM 2125 C CA . PHE A 1 268 ? 4.551 21.578 29.374 1.00 78.75 268 PHE A CA 1
ATOM 2126 C C . PHE A 1 268 ? 3.178 21.032 29.778 1.00 78.75 268 PHE A C 1
ATOM 2128 O O . PHE A 1 268 ? 2.156 21.592 29.396 1.00 78.75 268 PHE A O 1
ATOM 2135 N N . ALA A 1 269 ? 3.139 19.974 30.598 1.00 76.25 269 ALA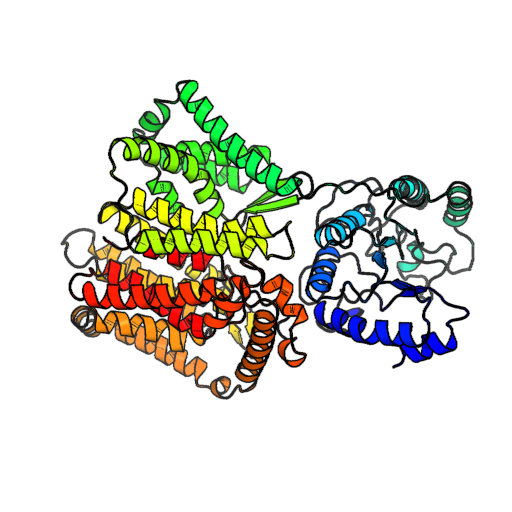 A N 1
ATOM 2136 C CA . ALA A 1 269 ? 1.881 19.436 31.113 1.00 76.25 269 ALA A CA 1
ATOM 2137 C C . ALA A 1 269 ? 1.132 20.421 32.030 1.00 76.25 269 ALA A C 1
ATOM 2139 O O . ALA A 1 269 ? -0.094 20.368 32.080 1.00 76.25 269 ALA A O 1
ATOM 2140 N N . ALA A 1 270 ? 1.852 21.311 32.721 1.00 84.12 270 ALA A N 1
ATOM 2141 C CA . ALA A 1 270 ? 1.282 22.361 33.563 1.00 84.12 270 ALA A CA 1
ATOM 2142 C C . ALA A 1 270 ? 0.789 23.588 32.775 1.00 84.12 270 ALA A C 1
ATOM 2144 O O . ALA A 1 270 ? 0.066 24.409 33.333 1.00 84.12 270 ALA A O 1
ATOM 2145 N N . GLN A 1 271 ? 1.155 23.730 31.495 1.00 87.81 271 GLN A N 1
ATOM 2146 C CA . GLN A 1 271 ? 0.684 24.848 30.682 1.00 87.81 271 GLN A CA 1
ATOM 2147 C C . GLN A 1 271 ? -0.824 24.746 30.373 1.00 87.81 271 GLN A C 1
ATOM 2149 O O . GLN A 1 271 ? -1.344 23.634 30.238 1.00 87.81 271 GLN A O 1
ATOM 2154 N N . PRO A 1 272 ? -1.537 25.873 30.181 1.00 90.00 272 PRO A N 1
ATOM 2155 C CA . PRO A 1 272 ? -2.948 25.873 29.795 1.00 90.00 272 PRO A CA 1
ATOM 2156 C C . PRO A 1 272 ? -3.215 25.120 28.484 1.00 90.00 272 PRO A C 1
ATOM 2158 O O . PRO A 1 272 ? -2.409 25.172 27.557 1.00 90.00 272 PRO A O 1
ATOM 2161 N N . ALA A 1 273 ? -4.387 24.493 28.345 1.00 86.69 273 ALA A N 1
ATOM 2162 C CA . ALA A 1 273 ? -4.721 23.677 27.170 1.00 86.69 273 ALA A CA 1
ATOM 2163 C C . ALA A 1 273 ? -4.556 24.416 25.825 1.00 86.69 273 ALA A C 1
ATOM 2165 O O . ALA A 1 273 ? -4.091 23.820 24.857 1.00 86.69 273 ALA A O 1
ATOM 2166 N N . TRP A 1 274 ? -4.874 25.714 25.765 1.00 87.19 274 TRP A N 1
ATOM 2167 C CA . TRP A 1 274 ? -4.735 26.512 24.542 1.00 87.19 274 TRP A CA 1
ATOM 2168 C C . TRP A 1 274 ? -3.275 26.655 24.089 1.00 87.19 274 TRP A C 1
ATOM 2170 O O . TRP A 1 274 ? -3.011 26.584 22.894 1.00 87.19 274 TRP A O 1
ATOM 2180 N N . THR A 1 275 ? -2.318 26.775 25.018 1.00 88.50 275 THR A N 1
ATOM 2181 C CA . THR A 1 275 ? -0.883 26.850 24.677 1.00 88.50 275 THR A CA 1
ATOM 2182 C C . THR A 1 275 ? -0.387 25.531 24.091 1.00 88.50 275 THR A C 1
ATOM 2184 O O . THR A 1 275 ? 0.368 25.516 23.122 1.00 88.50 275 THR A O 1
ATOM 2187 N N . GLN A 1 276 ? -0.855 24.409 24.642 1.00 87.44 276 GLN A N 1
ATOM 2188 C CA . GLN A 1 276 ? -0.506 23.078 24.164 1.00 87.44 276 GLN A CA 1
ATOM 2189 C C . GLN A 1 276 ? -1.088 22.848 22.765 1.00 87.44 276 GLN A C 1
ATOM 2191 O O . GLN A 1 276 ? -0.396 22.328 21.893 1.00 87.44 276 GLN A O 1
ATOM 2196 N N . ILE A 1 277 ? -2.339 23.272 22.538 1.00 89.19 277 ILE A N 1
ATOM 2197 C CA . ILE A 1 277 ? -2.990 23.233 21.222 1.00 89.19 277 ILE A CA 1
ATOM 2198 C C . ILE A 1 277 ? -2.227 24.109 20.225 1.00 89.19 277 ILE A C 1
ATOM 2200 O O . ILE A 1 277 ? -1.899 23.630 19.145 1.00 89.19 277 ILE A O 1
ATOM 2204 N N . ALA A 1 278 ? -1.885 25.347 20.588 1.00 89.44 278 ALA A N 1
ATOM 2205 C CA . ALA A 1 278 ? -1.104 26.243 19.739 1.00 89.44 278 ALA A CA 1
ATOM 2206 C C . ALA A 1 278 ? 0.267 25.643 19.382 1.00 89.44 278 ALA A C 1
ATOM 2208 O O . ALA A 1 278 ? 0.671 25.692 18.224 1.00 89.44 278 ALA A O 1
ATOM 2209 N N . GLY A 1 279 ? 0.943 24.999 20.340 1.00 89.25 279 GLY A N 1
ATOM 2210 C CA . GLY A 1 279 ? 2.198 24.285 20.097 1.00 89.25 279 GLY A CA 1
ATOM 2211 C C . GLY A 1 279 ? 2.045 23.127 19.107 1.00 89.25 279 GLY A C 1
ATOM 2212 O O . GLY A 1 279 ? 2.865 22.982 18.202 1.00 89.25 279 GLY A O 1
ATOM 2213 N N . TRP A 1 280 ? 0.975 22.334 19.225 1.00 91.00 280 TRP A N 1
ATOM 2214 C CA . TRP A 1 280 ? 0.661 21.278 18.257 1.00 91.00 280 TRP A CA 1
ATOM 2215 C C . TRP A 1 280 ? 0.322 21.824 16.870 1.00 91.00 280 TRP A C 1
ATOM 2217 O O . TRP A 1 280 ? 0.783 21.261 15.881 1.00 91.00 280 TRP A O 1
ATOM 2227 N N . LEU A 1 281 ? -0.449 22.911 16.786 1.00 92.38 281 LEU A N 1
ATOM 2228 C CA . LEU A 1 281 ? -0.801 23.554 15.518 1.00 92.38 281 LEU A CA 1
ATOM 2229 C C . LEU A 1 281 ? 0.430 24.138 14.825 1.00 92.38 281 LEU A C 1
ATOM 2231 O O . LEU A 1 281 ? 0.611 23.918 13.631 1.00 92.38 281 LEU A O 1
ATOM 2235 N N . LEU A 1 282 ? 1.308 24.809 15.575 1.00 93.69 282 LEU A N 1
ATOM 2236 C CA . LEU A 1 282 ? 2.576 25.313 15.056 1.00 93.69 282 LEU A CA 1
ATOM 2237 C C . LEU A 1 282 ? 3.453 24.164 14.548 1.00 93.69 282 LEU A C 1
ATOM 2239 O O . LEU A 1 282 ? 3.957 24.223 13.430 1.00 93.69 282 LEU A O 1
ATOM 2243 N N . LEU A 1 283 ? 3.596 23.094 15.336 1.00 94.06 283 LEU A N 1
ATOM 2244 C CA . LEU A 1 283 ? 4.372 21.922 14.936 1.00 94.06 283 LEU A CA 1
ATOM 2245 C C . LEU A 1 283 ? 3.800 21.263 13.675 1.00 94.06 283 LEU A C 1
ATOM 2247 O O . LEU A 1 283 ? 4.562 20.909 12.780 1.00 94.06 283 LEU A O 1
ATOM 2251 N N . ALA A 1 284 ? 2.475 21.127 13.586 1.00 92.06 284 ALA A N 1
ATOM 2252 C CA . ALA A 1 284 ? 1.799 20.585 12.413 1.00 92.06 284 ALA A CA 1
ATOM 2253 C C . ALA A 1 284 ? 1.990 21.476 11.177 1.00 92.06 284 ALA A C 1
ATOM 2255 O O . ALA A 1 284 ? 2.269 20.953 10.102 1.00 92.06 284 ALA A O 1
ATOM 2256 N N . ALA A 1 285 ? 1.904 22.803 11.325 1.00 93.19 285 ALA A N 1
ATOM 2257 C CA . ALA A 1 285 ? 2.127 23.754 10.238 1.00 93.19 285 ALA A CA 1
ATOM 2258 C C . ALA A 1 285 ? 3.571 23.691 9.720 1.00 93.19 285 ALA A C 1
ATOM 2260 O O . ALA A 1 285 ? 3.789 23.521 8.521 1.00 93.19 285 ALA A O 1
ATOM 2261 N N . VAL A 1 286 ? 4.564 23.736 10.616 1.00 94.94 286 VAL A N 1
ATOM 2262 C CA . VAL A 1 286 ? 5.980 23.594 10.236 1.00 94.94 286 VAL A CA 1
ATOM 2263 C C . VAL A 1 286 ? 6.218 22.240 9.567 1.00 94.94 286 VAL A C 1
ATOM 2265 O O . VAL A 1 286 ? 6.840 22.175 8.509 1.00 94.94 286 VAL A O 1
ATOM 2268 N N . TYR A 1 287 ? 5.675 21.159 10.132 1.00 92.94 287 TYR A N 1
ATOM 2269 C CA . TYR A 1 287 ? 5.802 19.819 9.565 1.00 92.94 287 TYR A CA 1
ATOM 2270 C C . TYR A 1 287 ? 5.160 19.698 8.178 1.00 92.94 287 TYR A C 1
ATOM 2272 O O . TYR A 1 287 ? 5.724 19.044 7.300 1.00 92.94 287 TYR A O 1
ATOM 2280 N N . TYR A 1 288 ? 4.015 20.344 7.946 1.00 89.75 288 TYR A N 1
ATOM 2281 C CA . TYR A 1 288 ? 3.336 20.348 6.652 1.00 89.75 288 TYR A CA 1
ATOM 2282 C C . TYR A 1 288 ? 4.232 20.934 5.553 1.00 89.75 288 TYR A C 1
ATOM 2284 O O . TYR A 1 288 ? 4.441 20.281 4.531 1.00 89.75 288 TYR A O 1
ATOM 2292 N N . PHE A 1 289 ? 4.867 22.083 5.803 1.00 89.31 289 PHE A N 1
ATOM 2293 C CA . PHE A 1 289 ? 5.744 22.746 4.827 1.00 89.31 289 PHE A CA 1
ATOM 2294 C C . PHE A 1 289 ? 7.184 22.211 4.792 1.00 89.31 289 PHE A C 1
ATOM 2296 O O . PHE A 1 289 ? 7.916 22.474 3.840 1.00 89.31 289 PHE A O 1
ATOM 2303 N N . ALA A 1 290 ? 7.616 21.437 5.790 1.00 87.69 290 ALA A N 1
ATOM 2304 C CA . ALA A 1 290 ? 8.980 20.918 5.845 1.00 87.69 290 ALA A CA 1
ATOM 2305 C C . ALA A 1 290 ? 9.270 19.940 4.691 1.00 87.69 290 ALA A C 1
ATOM 2307 O O . ALA A 1 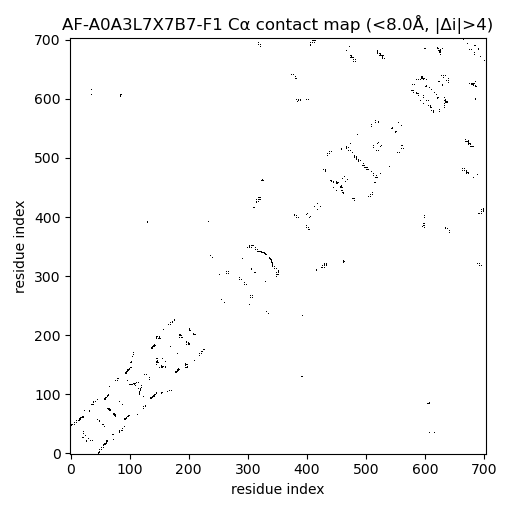290 ? 8.796 18.812 4.714 1.00 87.69 290 ALA A O 1
ATOM 2308 N N . ALA A 1 291 ? 10.064 20.332 3.695 1.00 82.44 291 ALA A N 1
ATOM 2309 C CA . ALA A 1 291 ? 10.547 19.426 2.639 1.00 82.44 291 ALA A CA 1
ATOM 2310 C C . ALA A 1 291 ? 11.987 18.935 2.887 1.00 82.44 291 ALA A C 1
ATOM 2312 O O . ALA A 1 291 ? 12.445 17.973 2.275 1.00 82.44 291 ALA A O 1
ATOM 2313 N N . TRP A 1 292 ? 12.709 19.600 3.792 1.00 83.81 292 TRP A N 1
ATOM 2314 C CA . TRP A 1 292 ? 14.096 19.291 4.121 1.00 83.81 292 TRP A CA 1
ATOM 2315 C C . TRP A 1 292 ? 14.167 18.210 5.221 1.00 83.81 292 TRP A C 1
ATOM 2317 O O . TRP A 1 292 ? 13.625 18.432 6.310 1.00 83.81 292 TRP A O 1
ATOM 2327 N N . PRO A 1 293 ? 14.827 17.054 4.990 1.00 83.94 293 PRO A N 1
ATOM 2328 C CA . PRO A 1 293 ? 14.814 15.926 5.929 1.00 83.94 293 PRO A CA 1
ATOM 2329 C C . PRO A 1 293 ? 15.270 16.259 7.363 1.00 83.94 293 PRO A C 1
ATOM 2331 O O . PRO A 1 293 ? 14.620 15.800 8.303 1.00 83.94 293 PRO A O 1
ATOM 2334 N N . PRO A 1 294 ? 16.305 17.092 7.589 1.00 87.75 294 PRO A N 1
ATOM 2335 C CA . PRO A 1 294 ? 16.674 17.515 8.940 1.00 87.75 294 PRO A CA 1
ATOM 2336 C C . PRO A 1 294 ? 15.579 18.304 9.669 1.00 87.75 294 PRO A C 1
ATOM 2338 O O . PRO A 1 294 ? 15.361 18.075 10.857 1.00 87.75 294 PRO A O 1
ATOM 2341 N N . LEU A 1 295 ? 14.829 19.172 8.979 1.00 89.38 295 LEU A N 1
ATOM 2342 C CA . LEU A 1 295 ? 13.694 19.879 9.588 1.00 89.38 295 LEU A CA 1
ATOM 2343 C C . LEU A 1 295 ? 12.570 18.905 9.962 1.00 89.38 295 LEU A C 1
ATOM 2345 O O . LEU A 1 295 ? 12.002 19.008 11.046 1.00 89.38 295 LEU A O 1
ATOM 2349 N N . ILE A 1 296 ? 12.299 17.916 9.108 1.00 90.06 296 ILE A N 1
ATOM 2350 C CA . ILE A 1 296 ? 11.352 16.838 9.417 1.00 90.06 296 ILE A CA 1
ATOM 2351 C C . ILE A 1 296 ? 11.789 16.080 10.683 1.00 90.06 296 ILE A C 1
ATOM 2353 O O . ILE A 1 296 ? 10.976 15.863 11.584 1.00 90.06 296 ILE A O 1
ATOM 2357 N N . ALA A 1 297 ? 13.073 15.727 10.788 1.00 87.38 297 ALA A N 1
ATOM 2358 C CA . ALA A 1 297 ? 13.623 15.051 11.960 1.00 87.38 297 ALA A CA 1
ATOM 2359 C C . ALA A 1 297 ? 13.517 15.908 13.235 1.00 87.38 297 ALA A C 1
ATOM 2361 O O . ALA A 1 297 ? 13.178 15.384 14.296 1.00 87.38 297 ALA A O 1
ATOM 2362 N N . LEU A 1 298 ? 13.730 17.226 13.139 1.00 90.06 298 LEU A N 1
ATOM 2363 C CA . LEU A 1 298 ? 13.519 18.161 14.250 1.00 90.06 298 LEU A CA 1
ATOM 2364 C C . LEU A 1 298 ? 12.048 18.221 14.678 1.00 90.06 298 LEU A C 1
ATOM 2366 O O . LEU A 1 298 ? 11.764 18.187 15.877 1.00 90.06 298 LEU A O 1
ATOM 2370 N N . CYS A 1 299 ? 11.105 18.237 13.730 1.00 93.75 299 CYS A N 1
ATOM 2371 C CA . CYS A 1 299 ? 9.680 18.147 14.045 1.00 93.75 299 CYS A CA 1
ATOM 2372 C C . CYS A 1 299 ? 9.349 16.840 14.780 1.00 93.75 299 CYS A C 1
ATOM 2374 O O . CYS A 1 299 ? 8.608 16.856 15.762 1.00 93.75 299 CYS A O 1
ATOM 2376 N N . TRP A 1 300 ? 9.914 15.709 14.349 1.00 92.38 300 TRP A N 1
ATOM 2377 C CA . TRP A 1 300 ? 9.713 14.416 15.012 1.00 92.38 300 TRP A CA 1
ATOM 2378 C C . TRP A 1 300 ? 10.349 14.363 16.398 1.00 92.38 300 TRP A C 1
ATOM 2380 O O . TRP A 1 300 ? 9.758 13.806 17.324 1.00 92.38 300 TRP A O 1
ATOM 2390 N N . LEU A 1 301 ? 11.513 14.984 16.588 1.00 88.62 301 LEU A N 1
ATOM 2391 C CA . LEU A 1 301 ? 12.132 15.118 17.903 1.00 88.62 301 LEU A CA 1
ATOM 2392 C C . LEU A 1 301 ? 11.260 15.970 18.838 1.00 88.62 301 LEU A C 1
ATOM 2394 O O . LEU A 1 301 ? 10.982 15.553 19.963 1.00 88.62 301 LEU A O 1
ATOM 2398 N N . ALA A 1 302 ? 10.765 17.117 18.365 1.00 89.12 302 ALA A N 1
ATOM 2399 C CA . ALA A 1 302 ? 9.852 17.974 19.120 1.00 89.12 302 ALA A CA 1
ATOM 2400 C C . ALA A 1 302 ? 8.551 17.236 19.480 1.00 89.12 302 ALA A C 1
ATOM 2402 O O . ALA A 1 302 ? 8.155 17.216 20.649 1.00 89.12 302 ALA A O 1
ATOM 2403 N N . ALA A 1 303 ? 7.937 16.546 18.511 1.00 91.81 303 ALA A N 1
ATOM 2404 C CA . ALA A 1 303 ? 6.779 15.687 18.742 1.00 91.81 303 ALA A CA 1
ATOM 2405 C C . ALA A 1 303 ? 7.089 14.619 19.798 1.00 91.81 303 ALA A C 1
ATOM 2407 O O . ALA A 1 303 ? 6.313 14.432 20.730 1.00 91.81 303 ALA A O 1
ATOM 2408 N N . SER A 1 304 ? 8.247 13.960 19.710 1.00 88.94 304 SER A N 1
ATOM 2409 C CA . SER A 1 304 ? 8.659 12.917 20.654 1.00 88.94 304 SER A CA 1
ATOM 2410 C C . SER A 1 304 ? 8.789 13.436 22.086 1.00 88.94 304 SER A C 1
ATOM 2412 O O . SER A 1 304 ? 8.381 12.759 23.032 1.00 88.94 304 SER A O 1
ATOM 2414 N N . LEU A 1 305 ? 9.309 14.653 22.267 1.00 84.00 305 LEU A N 1
ATOM 2415 C CA . LEU A 1 305 ? 9.406 15.298 23.578 1.00 84.00 305 LEU A CA 1
ATOM 2416 C C . LEU A 1 305 ? 8.022 15.628 24.155 1.00 84.00 305 LEU A C 1
ATOM 2418 O O . LEU A 1 305 ? 7.772 15.358 25.333 1.00 84.00 305 LEU A O 1
ATOM 2422 N N . ILE A 1 306 ? 7.110 16.159 23.332 1.00 85.56 306 ILE A N 1
ATOM 2423 C CA . ILE A 1 306 ? 5.728 16.455 23.742 1.00 85.56 306 ILE A CA 1
ATOM 2424 C C . ILE A 1 306 ? 4.982 15.157 24.090 1.00 85.56 306 ILE A C 1
ATOM 2426 O O . ILE A 1 306 ? 4.340 15.056 25.137 1.00 85.56 306 ILE A O 1
ATOM 2430 N N . LEU A 1 307 ? 5.101 14.125 23.256 1.00 87.62 307 LEU A N 1
ATOM 2431 C CA . LEU A 1 307 ? 4.434 12.835 23.445 1.00 87.62 307 LEU A CA 1
ATOM 2432 C C . LEU A 1 307 ? 4.995 12.038 24.621 1.00 87.62 307 LEU A C 1
ATOM 2434 O O . LEU A 1 307 ? 4.244 11.330 25.292 1.00 87.62 307 LEU A O 1
ATOM 2438 N N . ALA A 1 308 ? 6.277 12.201 24.949 1.00 81.62 308 ALA A N 1
ATOM 2439 C CA . ALA A 1 308 ? 6.838 11.656 26.179 1.00 81.62 308 ALA A CA 1
ATOM 2440 C C . ALA A 1 308 ? 6.210 12.280 27.441 1.00 81.62 308 ALA A C 1
ATOM 2442 O O . ALA A 1 308 ? 6.140 11.612 28.477 1.00 81.62 308 ALA A O 1
ATOM 2443 N N . ALA A 1 309 ? 5.737 13.531 27.367 1.00 78.75 309 ALA A N 1
ATOM 2444 C CA . ALA A 1 309 ? 4.967 14.176 28.431 1.00 78.75 309 ALA A CA 1
ATOM 2445 C C . ALA A 1 309 ? 3.482 13.773 28.404 1.00 78.75 309 ALA A C 1
ATOM 2447 O O . ALA A 1 309 ? 2.859 13.624 29.455 1.00 78.75 309 ALA A O 1
ATOM 2448 N N . GLN A 1 310 ? 2.919 13.555 27.211 1.00 83.56 310 GLN A N 1
ATOM 2449 C CA . GLN A 1 310 ? 1.498 13.270 27.001 1.00 83.56 310 GLN A CA 1
ATOM 2450 C C . GLN A 1 310 ? 1.254 12.039 26.107 1.00 83.56 310 GLN A C 1
ATOM 2452 O O . GLN A 1 310 ? 0.724 12.149 25.000 1.00 83.56 310 GLN A O 1
ATOM 2457 N N . PRO A 1 311 ? 1.554 10.824 26.586 1.00 81.56 311 PRO A N 1
ATOM 2458 C CA . PRO A 1 311 ? 1.470 9.611 25.763 1.00 81.56 311 PRO A CA 1
ATOM 2459 C C . PRO A 1 311 ? 0.040 9.253 25.332 1.00 81.56 311 PRO A C 1
ATOM 2461 O O . PRO A 1 311 ? -0.157 8.636 24.289 1.00 81.56 311 PRO A O 1
ATOM 2464 N N . LEU A 1 312 ? -0.982 9.670 26.094 1.00 89.06 312 LEU A N 1
ATOM 2465 C CA . LEU A 1 312 ? -2.374 9.526 25.657 1.00 89.06 312 LEU A CA 1
ATOM 2466 C C . LEU A 1 312 ? -2.657 10.376 24.411 1.00 89.06 312 LEU A C 1
ATOM 2468 O O . LEU A 1 312 ? -3.388 9.921 23.542 1.00 89.06 312 LEU A O 1
ATOM 2472 N N . THR A 1 313 ? -2.071 11.571 24.300 1.00 90.00 313 THR A N 1
ATOM 2473 C CA . THR A 1 313 ? -2.221 12.439 23.122 1.00 90.00 313 THR A CA 1
ATOM 2474 C C . THR A 1 313 ? -1.661 11.763 21.874 1.00 90.00 313 THR A C 1
ATOM 2476 O O . THR A 1 313 ? -2.321 11.776 20.842 1.00 90.00 313 THR A O 1
ATOM 2479 N N . GLY A 1 314 ? -0.521 11.072 21.979 1.00 89.62 314 GLY A N 1
ATOM 2480 C CA . GLY A 1 314 ? 0.052 10.303 20.864 1.00 89.62 314 GLY A CA 1
ATOM 2481 C C . GLY A 1 314 ? -0.876 9.196 20.383 1.00 89.62 314 GLY A C 1
ATOM 2482 O O . GLY A 1 314 ? -1.131 9.080 19.189 1.00 89.62 314 GLY A O 1
ATOM 2483 N N . LEU A 1 315 ? -1.468 8.450 21.320 1.00 94.25 315 LEU A N 1
ATOM 2484 C CA . LEU A 1 315 ? -2.470 7.430 21.008 1.00 94.25 315 LEU A CA 1
ATOM 2485 C C . LEU A 1 315 ? -3.747 8.025 20.387 1.00 94.25 315 LEU A C 1
ATOM 2487 O O . LEU A 1 315 ? -4.301 7.434 19.465 1.00 94.25 315 LEU A O 1
ATOM 2491 N N . LEU A 1 316 ? -4.216 9.179 20.876 1.00 96.19 316 LEU A N 1
ATOM 2492 C CA . LEU A 1 316 ? -5.387 9.876 20.330 1.00 96.19 316 LEU A CA 1
ATOM 2493 C C . LEU A 1 316 ? -5.145 10.330 18.888 1.00 96.19 316 LEU A C 1
ATOM 2495 O O . LEU A 1 316 ? -5.977 10.072 18.023 1.00 96.19 316 LEU A O 1
ATOM 2499 N N . LEU A 1 317 ? -4.005 10.974 18.630 1.00 95.31 317 LEU A N 1
ATOM 2500 C CA . LEU A 1 317 ? -3.634 11.440 17.297 1.00 95.31 317 LEU A CA 1
ATOM 2501 C C . LEU A 1 317 ? -3.415 10.257 16.348 1.00 95.31 317 LEU A C 1
ATOM 2503 O O . LEU A 1 317 ? -3.948 10.265 15.244 1.00 95.31 317 LEU A O 1
ATOM 2507 N N . ALA A 1 318 ? -2.706 9.210 16.785 1.00 95.94 318 ALA A N 1
ATOM 2508 C CA . ALA A 1 318 ? -2.505 8.011 15.974 1.00 95.94 318 ALA A CA 1
ATOM 2509 C C . ALA A 1 318 ? -3.845 7.354 15.610 1.00 95.94 318 ALA A C 1
ATOM 2511 O O . ALA A 1 318 ? -4.050 7.021 14.449 1.00 95.94 318 ALA A O 1
ATOM 2512 N N . ALA A 1 319 ? -4.779 7.240 16.564 1.00 97.56 319 ALA A N 1
ATOM 2513 C CA . ALA A 1 319 ? -6.117 6.704 16.319 1.00 97.56 319 ALA A CA 1
ATOM 2514 C C . ALA A 1 319 ? -6.935 7.553 15.329 1.00 97.56 319 ALA A C 1
ATOM 2516 O O . ALA A 1 319 ? -7.619 6.998 14.474 1.00 97.56 319 ALA A O 1
ATOM 2517 N N . PHE A 1 320 ? -6.853 8.884 15.424 1.00 97.88 320 PHE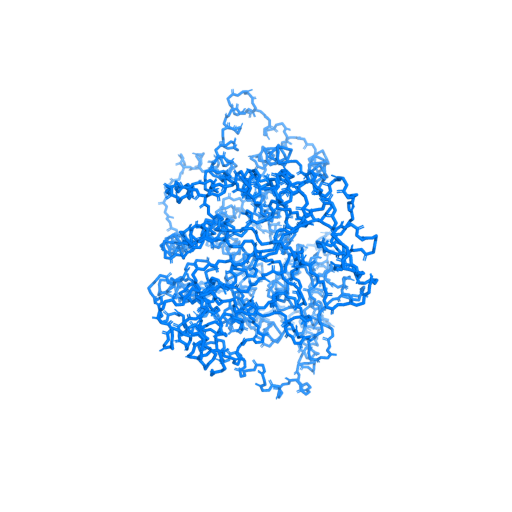 A N 1
ATOM 2518 C CA . PHE A 1 320 ? -7.520 9.801 14.495 1.00 97.88 320 PHE A CA 1
ATOM 2519 C C . PHE A 1 320 ? -6.963 9.692 13.070 1.00 97.88 320 PHE A C 1
ATOM 2521 O O . PHE A 1 320 ? -7.728 9.650 12.110 1.00 97.88 320 PHE A O 1
ATOM 2528 N N . PHE A 1 321 ? -5.639 9.612 12.923 1.00 96.88 321 PHE A N 1
ATOM 2529 C CA . PHE A 1 321 ? -4.976 9.598 11.619 1.00 96.88 321 PHE A CA 1
ATOM 2530 C C . PHE A 1 321 ? -4.930 8.221 10.939 1.00 96.88 321 PHE A C 1
ATOM 2532 O O . PHE A 1 321 ? -4.375 8.113 9.847 1.00 96.88 321 PHE A O 1
ATOM 2539 N N . LEU A 1 322 ? -5.530 7.179 11.527 1.00 95.25 322 LEU A N 1
ATOM 2540 C CA . LEU A 1 322 ? -5.575 5.838 10.928 1.00 95.25 322 LEU A CA 1
ATOM 2541 C C . LEU A 1 322 ? -6.126 5.818 9.491 1.00 95.25 322 LEU A C 1
ATOM 2543 O O . LEU A 1 322 ? -5.479 5.218 8.636 1.00 95.25 322 LEU A O 1
ATOM 2547 N N . PRO A 1 323 ? -7.248 6.493 9.165 1.00 95.44 323 PRO A N 1
ATOM 2548 C CA . PRO A 1 323 ? -7.786 6.494 7.801 1.00 95.44 323 PRO A CA 1
ATOM 2549 C C . PRO A 1 323 ? -6.941 7.261 6.770 1.00 95.44 323 PRO A C 1
ATOM 2551 O O . PRO A 1 323 ? -7.267 7.244 5.588 1.00 95.44 323 PRO A O 1
ATOM 2554 N N . PHE A 1 324 ? -5.877 7.951 7.193 1.00 93.00 324 PHE A N 1
ATOM 2555 C CA . PHE A 1 324 ? -5.064 8.845 6.360 1.00 93.00 324 PHE A CA 1
ATOM 2556 C C . PHE A 1 324 ? -3.742 8.192 5.931 1.00 93.00 324 PHE A C 1
ATOM 2558 O O . PHE A 1 324 ? -2.739 8.872 5.742 1.00 93.00 324 PHE A O 1
ATOM 2565 N N . GLN A 1 325 ? -3.723 6.867 5.784 1.00 86.25 325 GLN A N 1
ATOM 2566 C CA . GLN A 1 325 ? -2.517 6.089 5.484 1.00 86.25 325 GLN A CA 1
ATOM 2567 C C . GLN A 1 325 ? -1.813 6.513 4.185 1.00 86.25 325 GLN A C 1
ATOM 2569 O O . GLN A 1 325 ? -0.587 6.530 4.132 1.00 86.25 325 GLN A O 1
ATOM 2574 N N . PHE A 1 326 ? -2.576 6.883 3.155 1.00 79.62 326 PHE A N 1
ATOM 2575 C CA . PHE A 1 326 ? -2.034 7.320 1.861 1.00 79.62 326 PHE A CA 1
ATOM 2576 C C . PHE A 1 326 ? -1.606 8.784 1.843 1.00 79.62 326 PHE A C 1
ATOM 2578 O O . PHE A 1 326 ? -0.973 9.229 0.895 1.00 79.62 326 PHE A O 1
ATOM 2585 N N . GLN A 1 327 ? -1.916 9.535 2.897 1.00 84.31 327 GLN A N 1
ATOM 2586 C CA . GLN A 1 327 ? -1.413 10.888 3.068 1.00 84.31 327 GLN A CA 1
ATOM 2587 C C . GLN A 1 327 ? -0.091 10.778 3.815 1.00 84.31 327 GLN A C 1
ATOM 2589 O O . GLN A 1 327 ? -0.085 10.691 5.035 1.00 84.31 327 GLN A O 1
ATOM 2594 N N . HIS A 1 328 ? 1.032 10.696 3.108 1.00 80.75 328 HIS A N 1
ATOM 2595 C CA . HIS A 1 328 ? 2.336 10.452 3.726 1.00 80.75 328 HIS A CA 1
ATOM 2596 C C . HIS A 1 328 ? 3.294 11.627 3.564 1.00 80.75 328 HIS A C 1
ATOM 2598 O O . HIS A 1 328 ? 3.271 12.358 2.576 1.00 80.75 328 HIS A O 1
ATOM 2604 N N . LYS A 1 329 ? 4.199 11.771 4.533 1.00 81.88 329 LYS A N 1
ATOM 2605 C CA . LYS A 1 329 ? 5.358 12.645 4.396 1.00 81.88 329 LYS A CA 1
ATOM 2606 C C . LYS A 1 329 ? 6.506 11.856 3.790 1.00 81.88 329 LYS A C 1
ATOM 2608 O O . LYS A 1 329 ? 6.864 10.803 4.311 1.00 81.88 329 LYS A O 1
ATOM 2613 N N . GLU A 1 330 ? 7.094 12.372 2.724 1.00 78.25 330 GLU A N 1
ATOM 2614 C CA . GLU A 1 330 ? 8.278 11.771 2.121 1.00 78.25 330 GLU A CA 1
ATOM 2615 C C . GLU A 1 330 ? 9.550 12.331 2.758 1.00 78.25 330 GLU A C 1
ATOM 2617 O O . GLU A 1 330 ? 9.730 13.544 2.871 1.00 78.25 330 GLU A O 1
ATOM 2622 N N . LEU A 1 331 ? 10.437 11.436 3.190 1.00 73.56 331 LEU A N 1
ATOM 2623 C CA . LEU A 1 331 ? 11.774 11.771 3.662 1.00 73.56 331 LEU A CA 1
ATOM 2624 C C . LEU A 1 331 ? 12.781 11.283 2.622 1.00 73.56 331 LEU A C 1
ATOM 2626 O O . LEU A 1 331 ? 13.052 10.085 2.527 1.00 73.56 331 LEU A O 1
ATOM 2630 N N . ALA A 1 332 ? 1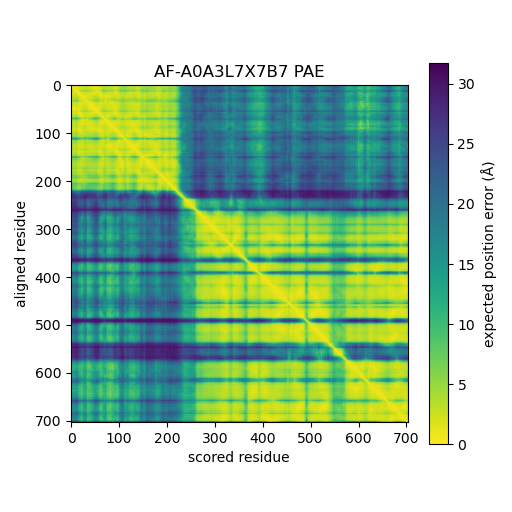3.340 12.214 1.852 1.00 70.81 332 ALA A N 1
ATOM 2631 C CA . ALA A 1 332 ? 14.432 11.923 0.933 1.00 70.81 332 ALA A CA 1
ATOM 2632 C C . ALA A 1 332 ? 15.727 11.683 1.725 1.00 70.81 332 ALA A C 1
ATOM 2634 O O . ALA A 1 332 ? 16.301 12.607 2.296 1.00 70.81 332 ALA A O 1
ATOM 2635 N N . LEU A 1 333 ? 16.172 10.433 1.784 1.00 66.06 333 LEU A N 1
ATOM 2636 C CA . LEU A 1 333 ? 17.436 10.016 2.383 1.00 66.06 333 LEU A CA 1
ATOM 2637 C C . LEU A 1 333 ? 18.469 9.760 1.276 1.00 66.06 333 LEU A C 1
ATOM 2639 O O . LEU A 1 333 ? 18.146 9.753 0.086 1.00 66.06 333 LEU A O 1
ATOM 2643 N N . VAL A 1 334 ? 19.729 9.535 1.652 1.00 64.50 334 VAL A N 1
ATOM 2644 C CA . VAL A 1 334 ? 20.778 9.194 0.681 1.00 64.50 334 VAL A CA 1
ATOM 2645 C C . VAL A 1 334 ? 20.415 7.866 0.008 1.00 64.50 334 VAL A C 1
ATOM 2647 O O . VAL A 1 334 ? 20.411 6.818 0.646 1.00 64.50 334 VAL A O 1
ATOM 2650 N N . GLY A 1 335 ? 20.056 7.926 -1.277 1.00 51.38 335 GLY A N 1
ATOM 2651 C CA . GLY A 1 335 ? 19.748 6.756 -2.102 1.00 51.38 335 GLY A CA 1
ATOM 2652 C C . GLY A 1 335 ? 18.328 6.180 -1.981 1.00 51.38 335 GLY A C 1
ATOM 2653 O O . GLY A 1 335 ? 17.998 5.306 -2.785 1.00 51.38 335 GLY A O 1
ATOM 2654 N N . THR A 1 336 ? 17.475 6.669 -1.068 1.00 56.50 336 THR A N 1
ATOM 2655 C CA . THR A 1 336 ? 16.110 6.144 -0.837 1.00 56.50 336 THR A CA 1
ATOM 2656 C C . THR A 1 336 ? 15.115 7.228 -0.400 1.00 56.50 336 THR A C 1
ATOM 2658 O O . THR A 1 336 ? 15.511 8.253 0.146 1.00 56.50 336 THR A O 1
ATOM 2661 N N . VAL A 1 337 ? 13.815 7.009 -0.615 1.00 60.78 337 VAL A N 1
ATOM 2662 C CA . VAL A 1 337 ? 12.735 7.881 -0.121 1.00 60.78 337 VAL A CA 1
ATOM 2663 C C . VAL A 1 337 ? 11.849 7.069 0.814 1.00 60.78 337 VAL A C 1
ATOM 2665 O O . VAL A 1 337 ? 11.286 6.050 0.419 1.00 60.78 337 VAL A O 1
ATOM 2668 N N . LEU A 1 338 ? 11.728 7.519 2.062 1.00 70.81 338 LEU A N 1
ATOM 2669 C CA . LEU A 1 338 ? 10.862 6.898 3.058 1.00 70.81 338 LEU A CA 1
ATOM 2670 C C . LEU A 1 338 ? 9.520 7.636 3.094 1.00 70.81 338 LEU A C 1
ATOM 2672 O O . LEU A 1 338 ? 9.451 8.769 3.569 1.00 70.81 338 LEU A O 1
ATOM 2676 N N . ALA A 1 339 ? 8.455 6.990 2.626 1.00 76.06 339 ALA A N 1
ATOM 2677 C CA . ALA A 1 339 ? 7.091 7.479 2.797 1.00 76.06 339 ALA A CA 1
ATOM 2678 C C . ALA A 1 339 ? 6.587 7.119 4.203 1.00 76.06 339 ALA A C 1
ATOM 2680 O O . ALA A 1 339 ? 6.470 5.942 4.549 1.00 76.06 339 ALA A O 1
ATOM 2681 N N . MET A 1 340 ? 6.304 8.130 5.025 1.00 83.06 340 MET A N 1
ATOM 2682 C CA . MET A 1 340 ? 5.835 7.952 6.396 1.00 83.06 340 MET A CA 1
ATOM 2683 C C . MET A 1 340 ? 4.418 8.514 6.577 1.00 83.06 340 MET A C 1
ATOM 2685 O O . MET A 1 340 ? 4.239 9.735 6.630 1.00 83.06 340 MET A O 1
ATOM 2689 N N . PRO A 1 341 ? 3.403 7.647 6.717 1.00 89.94 341 PRO A N 1
ATOM 2690 C CA . PRO A 1 341 ? 2.049 8.059 7.069 1.00 89.94 341 PRO A CA 1
ATOM 2691 C C . PRO A 1 341 ? 1.978 8.700 8.467 1.00 89.94 341 PRO A C 1
ATOM 2693 O O . PRO A 1 341 ? 2.749 8.323 9.356 1.00 89.94 341 PRO A O 1
ATOM 2696 N N . PRO A 1 342 ? 1.020 9.606 8.728 1.00 92.38 342 PRO A N 1
ATOM 2697 C CA . PRO A 1 342 ? 0.917 10.365 9.973 1.00 92.38 342 PRO A CA 1
ATOM 2698 C C . PRO A 1 342 ? 0.756 9.467 11.198 1.00 92.38 342 PRO A C 1
ATOM 2700 O O . PRO A 1 342 ? 1.438 9.675 12.200 1.00 92.38 342 PRO A O 1
ATOM 2703 N N . ALA A 1 343 ? -0.087 8.431 11.119 1.00 94.50 343 ALA A N 1
ATOM 2704 C CA . ALA A 1 343 ? -0.261 7.480 12.216 1.00 94.50 343 ALA A CA 1
ATOM 2705 C C . ALA A 1 343 ? 1.059 6.766 12.559 1.00 94.50 343 ALA A C 1
ATOM 2707 O O . ALA A 1 343 ? 1.413 6.650 13.731 1.00 94.50 343 ALA A O 1
ATOM 2708 N N . HIS A 1 344 ? 1.832 6.362 11.547 1.00 93.00 344 HIS A N 1
ATOM 2709 C CA . HIS A 1 344 ? 3.129 5.711 11.733 1.00 93.00 344 HIS A CA 1
ATOM 2710 C C . HIS A 1 344 ? 4.178 6.677 12.308 1.00 93.00 344 HIS A C 1
ATOM 2712 O O . HIS A 1 344 ? 4.877 6.317 13.255 1.00 93.00 344 HIS A O 1
ATOM 2718 N N . ALA A 1 345 ? 4.239 7.921 11.819 1.00 92.31 345 ALA A N 1
ATOM 2719 C CA . ALA A 1 345 ? 5.120 8.955 12.368 1.00 92.31 345 ALA A CA 1
ATOM 2720 C C . ALA A 1 345 ? 4.827 9.222 13.856 1.00 92.31 345 ALA A C 1
ATOM 2722 O O . ALA A 1 345 ? 5.740 9.264 14.683 1.00 92.31 345 ALA A O 1
ATOM 2723 N N . LEU A 1 346 ? 3.547 9.336 14.224 1.00 94.38 346 LEU A N 1
ATOM 2724 C CA . LEU A 1 346 ? 3.107 9.534 15.609 1.00 94.38 346 LEU A CA 1
ATOM 2725 C C . LEU A 1 346 ? 3.444 8.338 16.506 1.00 94.38 346 LEU A C 1
ATOM 2727 O O . LEU A 1 346 ? 3.828 8.526 17.664 1.00 94.38 346 LEU A O 1
ATOM 2731 N N . LEU A 1 347 ? 3.338 7.116 15.980 1.00 92.81 347 LEU A N 1
ATOM 2732 C CA . LEU A 1 347 ? 3.759 5.904 16.679 1.00 92.81 347 LEU A CA 1
ATOM 2733 C C . LEU A 1 347 ? 5.266 5.905 16.946 1.00 92.81 347 LEU A C 1
ATOM 2735 O O . LEU A 1 347 ? 5.669 5.670 18.086 1.00 92.81 347 LEU A O 1
ATOM 2739 N N . MET A 1 348 ? 6.089 6.250 15.949 1.00 89.44 348 MET A N 1
ATOM 2740 C CA . MET A 1 348 ? 7.539 6.389 16.141 1.00 89.44 348 MET A CA 1
ATOM 2741 C C . MET A 1 348 ? 7.863 7.445 17.198 1.00 89.44 348 MET A C 1
ATOM 2743 O O . MET A 1 348 ? 8.624 7.177 18.128 1.00 89.44 348 MET A O 1
ATOM 2747 N N . CYS A 1 349 ? 7.217 8.610 17.126 1.00 91.25 349 CYS A N 1
ATOM 2748 C CA . CYS A 1 349 ? 7.418 9.682 18.101 1.00 91.25 349 CYS A CA 1
ATOM 2749 C C . CYS A 1 349 ? 6.932 9.304 19.516 1.00 91.25 349 CYS A C 1
ATOM 2751 O O . CYS A 1 349 ? 7.368 9.880 20.509 1.00 91.25 349 CYS A O 1
ATOM 2753 N N . SER A 1 350 ? 6.048 8.312 19.646 1.00 89.56 350 SER A N 1
ATOM 2754 C CA . SER A 1 350 ? 5.543 7.839 20.942 1.00 89.56 350 SER A CA 1
ATOM 2755 C C . SER A 1 350 ? 6.478 6.838 21.642 1.00 89.56 350 SER A C 1
ATOM 2757 O O . SER A 1 350 ? 6.299 6.574 22.837 1.00 89.56 350 SER A O 1
ATOM 2759 N N . LEU A 1 351 ? 7.488 6.293 20.945 1.00 85.75 351 LEU A N 1
ATOM 2760 C CA . LEU A 1 351 ? 8.406 5.275 21.479 1.00 85.75 351 LEU A CA 1
ATOM 2761 C C . LEU A 1 351 ? 9.133 5.705 22.767 1.00 85.75 351 LEU A C 1
ATOM 2763 O O . LEU A 1 351 ? 9.117 4.930 23.730 1.00 85.75 351 LEU A O 1
ATOM 2767 N N . PRO A 1 352 ? 9.720 6.918 22.872 1.00 81.06 352 PRO A N 1
ATOM 2768 C CA . PRO A 1 352 ? 10.414 7.327 24.096 1.00 81.06 352 PRO A CA 1
ATOM 2769 C C . PRO A 1 352 ? 9.479 7.412 25.312 1.00 81.06 352 PRO A C 1
ATOM 2771 O O . PRO A 1 352 ? 9.848 7.023 26.424 1.00 81.06 352 PRO A O 1
ATOM 2774 N N . GLY A 1 353 ? 8.238 7.868 25.104 1.00 76.94 353 GLY A N 1
ATOM 2775 C CA . GLY A 1 353 ? 7.208 7.917 26.144 1.00 76.94 353 GLY A CA 1
ATOM 2776 C C . GLY A 1 353 ? 6.786 6.528 26.627 1.00 76.94 353 GLY A C 1
ATOM 2777 O O . GLY A 1 353 ? 6.650 6.303 27.835 1.00 76.94 353 GLY A O 1
ATOM 2778 N N . LEU A 1 354 ? 6.634 5.579 25.697 1.00 79.25 354 LEU A N 1
ATOM 2779 C CA . LEU A 1 354 ? 6.342 4.183 26.017 1.00 79.25 354 LEU A CA 1
ATOM 2780 C C . LEU A 1 354 ? 7.487 3.540 26.809 1.00 79.25 354 LEU A C 1
ATOM 2782 O O . LEU A 1 354 ? 7.236 2.913 27.839 1.00 79.25 354 LEU A O 1
ATOM 2786 N N . TRP A 1 355 ? 8.737 3.752 26.385 1.00 77.50 355 TRP A N 1
ATOM 2787 C CA . TRP A 1 355 ? 9.923 3.239 27.072 1.00 77.50 355 TRP A CA 1
ATOM 2788 C C . TRP A 1 355 ? 10.023 3.754 28.512 1.00 77.50 355 TRP A C 1
ATOM 2790 O O . TRP A 1 355 ? 10.186 2.962 29.439 1.00 77.50 355 TRP A O 1
ATOM 2800 N N . ARG A 1 356 ? 9.851 5.068 28.727 1.00 73.69 356 ARG A N 1
ATOM 2801 C CA . ARG A 1 356 ? 9.855 5.681 30.071 1.00 73.69 356 ARG A CA 1
ATOM 2802 C C . ARG A 1 356 ? 8.796 5.062 30.983 1.00 73.69 356 ARG A C 1
ATOM 2804 O O . ARG A 1 356 ? 9.045 4.823 32.161 1.00 73.69 356 ARG A O 1
ATOM 2811 N N . ARG A 1 357 ? 7.596 4.804 30.460 1.00 72.06 357 ARG A N 1
ATOM 2812 C CA . ARG A 1 357 ? 6.541 4.133 31.231 1.00 72.06 357 ARG A CA 1
ATOM 2813 C C . ARG A 1 357 ? 6.893 2.690 31.531 1.00 72.06 357 ARG A C 1
ATOM 2815 O O . ARG A 1 357 ? 6.671 2.248 32.655 1.00 72.06 357 ARG A O 1
ATOM 2822 N N . TRP A 1 358 ? 7.437 1.970 30.558 1.00 69.94 358 TRP A N 1
ATOM 2823 C CA . TRP A 1 358 ? 7.857 0.589 30.743 1.00 69.94 358 TRP A CA 1
ATOM 2824 C C . TRP A 1 358 ? 8.917 0.466 31.843 1.00 69.94 358 TRP A C 1
ATOM 2826 O O . TRP A 1 358 ? 8.746 -0.343 32.748 1.00 69.94 358 TRP A O 1
ATOM 2836 N N . THR A 1 359 ? 9.944 1.320 31.865 1.00 68.69 359 THR A N 1
ATOM 2837 C CA . THR A 1 359 ? 10.974 1.286 32.919 1.00 68.69 359 THR A CA 1
ATOM 2838 C C . THR A 1 359 ? 10.421 1.606 34.312 1.00 68.69 359 THR A C 1
ATOM 2840 O O . THR A 1 359 ? 10.757 0.911 35.269 1.00 68.69 359 THR A O 1
ATOM 2843 N N . VAL A 1 360 ? 9.523 2.592 34.434 1.00 65.56 360 VAL A N 1
ATOM 2844 C CA . VAL A 1 360 ? 8.875 2.952 35.714 1.00 65.56 360 VAL A CA 1
ATOM 2845 C C . VAL A 1 360 ? 7.919 1.855 36.199 1.00 65.56 360 VAL A C 1
ATOM 2847 O O . VAL A 1 360 ? 7.872 1.534 37.384 1.00 65.56 360 VAL A O 1
ATOM 2850 N N . THR A 1 361 ? 7.143 1.258 35.293 1.00 61.50 361 THR A N 1
ATOM 2851 C CA . THR A 1 361 ? 6.190 0.188 35.634 1.00 61.50 361 THR A CA 1
ATOM 2852 C C . THR A 1 361 ? 6.861 -1.158 35.884 1.00 61.50 361 THR A C 1
ATOM 2854 O O . THR A 1 361 ? 6.369 -1.904 36.726 1.00 61.50 361 THR A O 1
ATOM 2857 N N . ARG A 1 362 ? 8.002 -1.460 35.248 1.00 55.19 362 ARG A N 1
ATOM 2858 C CA . ARG A 1 362 ? 8.778 -2.696 35.463 1.00 55.19 362 ARG A CA 1
ATOM 2859 C C . ARG A 1 362 ? 9.278 -2.830 36.901 1.00 55.19 362 ARG A C 1
ATOM 2861 O O . ARG A 1 362 ? 9.289 -3.935 37.425 1.00 55.19 362 ARG A O 1
ATOM 2868 N N . GLN A 1 363 ? 9.592 -1.719 37.568 1.00 51.97 363 GLN A N 1
ATOM 2869 C CA . GLN A 1 363 ? 9.916 -1.717 39.002 1.00 51.97 363 GLN A CA 1
ATOM 2870 C C . GLN A 1 363 ? 8.713 -2.068 39.900 1.00 51.97 363 GLN A C 1
ATOM 2872 O O . GLN A 1 363 ? 8.893 -2.345 41.080 1.00 51.97 363 GLN A O 1
ATOM 2877 N N . ARG A 1 364 ? 7.484 -2.064 39.363 1.00 47.69 364 ARG A N 1
ATOM 2878 C CA . ARG A 1 364 ? 6.234 -2.309 40.102 1.00 47.69 364 ARG A CA 1
ATOM 2879 C C . ARG A 1 364 ? 5.432 -3.524 39.607 1.00 47.69 364 ARG A C 1
ATOM 2881 O O . ARG A 1 364 ? 4.398 -3.823 40.196 1.00 47.69 364 ARG A O 1
ATOM 2888 N N . TRP A 1 365 ? 5.837 -4.205 38.530 1.00 42.06 365 TRP A N 1
ATOM 2889 C CA . TRP A 1 365 ? 5.036 -5.252 37.870 1.00 42.06 365 TRP A CA 1
ATOM 2890 C C . TRP A 1 365 ? 5.697 -6.636 37.916 1.00 42.06 365 TRP A C 1
ATOM 2892 O O . TRP A 1 365 ? 6.786 -6.829 37.383 1.00 42.06 365 TRP A O 1
ATOM 2902 N N . ARG A 1 366 ? 4.967 -7.633 38.439 1.00 42.12 366 ARG A N 1
ATOM 2903 C CA . ARG A 1 366 ? 5.168 -9.055 38.106 1.00 42.12 366 ARG A CA 1
ATOM 2904 C C . ARG A 1 366 ? 4.538 -9.309 36.731 1.00 42.12 366 ARG A C 1
ATOM 2906 O O . ARG A 1 366 ? 3.341 -9.087 36.550 1.00 42.12 366 ARG A O 1
ATOM 2913 N N . PHE A 1 367 ? 5.341 -9.701 35.744 1.00 43.50 367 PHE A N 1
ATOM 2914 C CA . PHE A 1 367 ? 4.889 -9.933 34.370 1.00 43.50 367 PHE A CA 1
ATOM 2915 C C . PHE A 1 367 ? 4.047 -11.220 34.304 1.00 43.50 367 PHE A C 1
ATOM 2917 O O . PHE A 1 367 ? 4.591 -12.316 34.333 1.00 43.50 367 PHE A O 1
ATOM 2924 N N . ALA A 1 368 ? 2.720 -11.084 34.243 1.00 51.84 368 ALA A N 1
ATOM 2925 C CA . ALA A 1 368 ? 1.790 -12.186 33.991 1.00 51.84 368 ALA A CA 1
ATOM 2926 C C . ALA A 1 368 ? 1.095 -11.940 32.634 1.00 51.84 368 ALA A C 1
ATOM 2928 O O . ALA A 1 368 ? 0.136 -11.156 32.584 1.00 51.84 368 ALA A O 1
ATOM 2929 N N . PRO A 1 369 ? 1.606 -12.511 31.525 1.00 60.53 369 PRO A N 1
ATOM 2930 C CA . PRO A 1 369 ? 1.062 -12.280 30.187 1.00 60.53 369 PRO A CA 1
ATOM 2931 C C . PRO A 1 369 ? -0.376 -12.803 30.077 1.00 60.53 369 PRO A C 1
ATOM 2933 O O . PRO A 1 369 ? -0.682 -13.920 30.491 1.00 60.53 369 PRO A O 1
ATOM 2936 N N . ARG A 1 370 ? -1.282 -11.983 29.529 1.00 74.19 370 ARG A N 1
ATOM 2937 C CA . ARG A 1 370 ? -2.680 -12.374 29.268 1.00 74.19 370 ARG A CA 1
ATOM 2938 C C . ARG A 1 370 ? -2.801 -13.099 27.930 1.00 74.19 370 ARG A C 1
ATOM 2940 O O . ARG A 1 370 ? -1.946 -12.949 27.067 1.00 74.19 370 ARG A O 1
ATOM 2947 N N . HIS A 1 371 ? -3.928 -13.773 27.691 1.00 78.38 371 HIS A N 1
ATOM 2948 C CA . HIS A 1 371 ? -4.215 -14.405 26.392 1.00 78.38 371 HIS A CA 1
ATOM 2949 C C . HIS A 1 371 ? -4.053 -13.449 25.190 1.00 78.38 371 HIS A C 1
ATOM 2951 O O . HIS A 1 371 ? -3.518 -13.849 24.165 1.00 78.38 371 HIS A O 1
ATOM 2957 N N . THR A 1 372 ? -4.435 -12.170 25.317 1.00 83.69 372 THR A N 1
ATOM 2958 C CA . THR A 1 372 ? -4.211 -11.159 24.259 1.00 83.69 372 THR A CA 1
ATOM 2959 C C . THR A 1 372 ? -2.739 -10.816 24.052 1.00 83.69 372 THR A C 1
ATOM 2961 O O . THR A 1 372 ? -2.339 -10.489 22.942 1.00 83.69 372 THR A O 1
ATOM 2964 N N . ASP A 1 373 ? -1.936 -10.878 25.116 1.00 86.62 373 ASP A N 1
ATOM 2965 C CA . ASP A 1 373 ? -0.501 -10.612 25.042 1.00 86.62 373 ASP A CA 1
ATOM 2966 C C . ASP A 1 373 ? 0.213 -11.793 24.362 1.00 86.62 373 ASP A C 1
ATOM 2968 O O . ASP A 1 373 ? 1.125 -11.577 23.575 1.00 86.62 373 ASP A O 1
ATOM 2972 N N . TRP A 1 374 ? -0.266 -13.027 24.563 1.00 89.12 374 TRP A N 1
ATOM 2973 C CA . TRP A 1 374 ? 0.196 -14.195 23.806 1.00 89.12 374 TRP A CA 1
ATOM 2974 C C . TRP A 1 374 ? -0.176 -14.132 22.322 1.00 89.12 374 TRP A C 1
ATOM 2976 O O . TRP A 1 374 ? 0.668 -14.445 21.489 1.00 89.12 374 TRP A O 1
ATOM 2986 N N . LEU A 1 375 ? -1.379 -13.657 21.972 1.00 91.00 375 LEU A N 1
ATOM 2987 C CA . LEU A 1 375 ? -1.735 -13.391 20.569 1.00 91.00 375 LEU A CA 1
ATOM 2988 C C . LEU A 1 375 ? -0.791 -12.357 19.935 1.00 91.00 375 LEU A C 1
ATOM 2990 O O . LEU A 1 375 ? -0.355 -12.545 18.802 1.00 91.00 375 LEU A O 1
ATOM 2994 N N . ALA A 1 376 ? -0.451 -11.291 20.668 1.00 92.38 376 ALA A N 1
ATOM 2995 C CA . ALA A 1 376 ? 0.480 -10.251 20.224 1.00 92.38 376 ALA A CA 1
ATOM 2996 C C . ALA A 1 376 ? 1.911 -10.774 20.034 1.00 92.38 376 ALA A C 1
ATOM 2998 O O . ALA A 1 376 ? 2.534 -10.513 19.007 1.00 92.38 376 ALA A O 1
ATOM 2999 N N . LEU A 1 377 ? 2.424 -11.537 21.001 1.00 92.00 377 LEU A N 1
ATOM 3000 C CA . LEU A 1 377 ? 3.754 -12.145 20.920 1.00 92.00 377 LEU A CA 1
ATOM 3001 C C . LEU A 1 377 ? 3.834 -13.192 19.804 1.00 92.00 377 LEU A C 1
ATOM 3003 O O . LEU A 1 377 ? 4.823 -13.228 19.077 1.00 92.00 377 LEU A O 1
ATOM 3007 N N . GLY A 1 378 ? 2.777 -13.991 19.627 1.00 93.94 378 GLY A N 1
ATOM 3008 C CA . GLY A 1 378 ? 2.656 -14.924 18.511 1.00 93.94 378 GLY A CA 1
ATOM 3009 C C . GLY A 1 378 ? 2.706 -14.205 17.165 1.00 93.94 378 GLY A C 1
ATOM 3010 O O . GLY A 1 378 ? 3.483 -14.597 16.303 1.00 93.94 378 GLY A O 1
ATOM 3011 N N . TRP A 1 379 ? 1.963 -13.102 17.012 1.00 95.88 379 TRP A N 1
ATOM 3012 C CA . TRP A 1 379 ? 1.997 -12.292 15.789 1.00 95.88 379 TRP A CA 1
ATOM 3013 C C . TRP A 1 379 ? 3.383 -11.701 15.510 1.00 95.88 379 TRP A C 1
ATOM 3015 O O . TRP A 1 379 ? 3.838 -11.721 14.370 1.00 95.88 379 TRP A O 1
ATOM 3025 N N . LEU A 1 380 ? 4.091 -11.231 16.546 1.00 95.19 380 LEU A N 1
ATOM 3026 C CA . LEU A 1 380 ? 5.469 -10.753 16.404 1.00 95.19 380 LEU A CA 1
ATOM 3027 C C . LEU A 1 380 ? 6.397 -11.857 15.887 1.00 95.19 380 LEU A C 1
ATOM 3029 O O . LEU A 1 380 ? 7.144 -11.627 14.939 1.00 95.19 380 LEU A O 1
ATOM 3033 N N . GLY A 1 381 ? 6.339 -13.043 16.499 1.00 94.62 381 GLY A N 1
ATOM 3034 C CA . GLY A 1 381 ? 7.144 -14.193 16.090 1.00 94.62 381 GLY A CA 1
ATOM 3035 C C . GLY A 1 381 ? 6.853 -14.612 14.651 1.00 94.62 381 GLY A C 1
ATOM 3036 O O . GLY A 1 381 ? 7.778 -14.750 13.857 1.00 94.62 381 GLY A O 1
ATOM 3037 N N . ILE A 1 382 ? 5.572 -14.726 14.290 1.00 95.12 382 ILE A N 1
ATOM 3038 C CA . ILE A 1 382 ? 5.133 -15.068 12.931 1.00 95.12 382 ILE A CA 1
ATOM 3039 C C . ILE A 1 382 ? 5.601 -14.019 11.924 1.00 95.12 382 ILE A C 1
ATOM 3041 O O . ILE A 1 382 ? 6.161 -14.378 10.893 1.00 95.12 382 ILE A O 1
ATOM 3045 N N . GLY A 1 383 ? 5.427 -12.729 12.222 1.00 93.00 383 GLY A N 1
ATOM 3046 C CA . GLY A 1 383 ? 5.857 -11.647 11.342 1.00 93.00 383 GLY A CA 1
ATOM 3047 C C . GLY A 1 383 ? 7.369 -11.632 11.112 1.00 93.00 383 GLY A C 1
ATOM 3048 O O . GLY A 1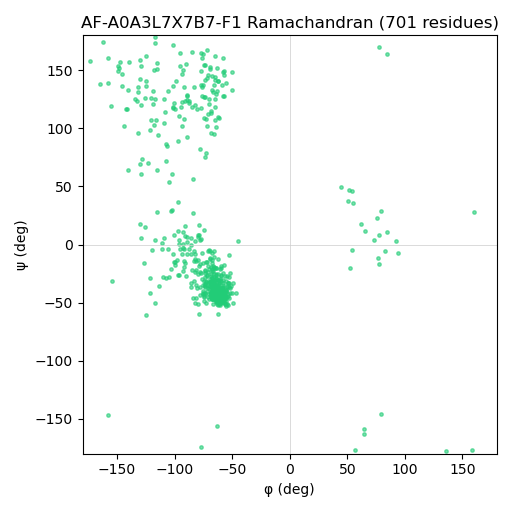 383 ? 7.801 -11.439 9.980 1.00 93.00 383 GLY A O 1
ATOM 3049 N N . LEU A 1 384 ? 8.171 -11.883 12.154 1.00 91.31 384 LEU A N 1
ATOM 3050 C CA . LEU A 1 384 ? 9.632 -11.980 12.047 1.00 91.31 384 LEU A CA 1
ATOM 3051 C C . LEU A 1 384 ? 10.078 -13.212 11.249 1.00 91.31 384 LEU A C 1
ATOM 3053 O O . LEU A 1 384 ? 10.951 -13.095 10.391 1.00 91.31 384 LEU A O 1
ATOM 3057 N N . LEU A 1 385 ? 9.468 -14.374 11.501 1.00 90.75 385 LEU A N 1
ATOM 3058 C CA . LEU A 1 385 ? 9.767 -15.606 10.769 1.00 90.75 385 LEU A CA 1
ATOM 3059 C C . LEU A 1 385 ? 9.377 -15.483 9.293 1.00 90.75 385 LEU A C 1
ATOM 3061 O O . LEU A 1 385 ? 10.185 -15.778 8.421 1.00 90.75 385 LEU A O 1
ATOM 3065 N N . SER A 1 386 ? 8.183 -14.971 9.002 1.00 91.25 386 SER A N 1
ATOM 3066 C CA . SER A 1 386 ? 7.699 -14.802 7.624 1.00 91.25 386 SER A CA 1
ATOM 3067 C C . SER A 1 386 ? 8.531 -13.768 6.862 1.00 91.25 386 SER A C 1
ATOM 3069 O O . SER A 1 386 ? 8.852 -13.961 5.696 1.00 91.25 386 SER A O 1
ATOM 3071 N N . ALA A 1 387 ? 8.977 -12.698 7.531 1.00 86.81 387 ALA A N 1
ATOM 3072 C CA . ALA A 1 387 ? 9.884 -11.716 6.937 1.00 86.81 387 ALA A CA 1
ATOM 3073 C C . ALA A 1 387 ? 11.225 -12.330 6.489 1.00 86.81 387 ALA A C 1
ATOM 3075 O O . ALA A 1 387 ? 11.795 -11.863 5.507 1.00 86.81 387 ALA A O 1
ATOM 3076 N N . SER A 1 388 ? 11.709 -13.389 7.150 1.00 82.06 388 SER A N 1
ATOM 3077 C CA . SER A 1 388 ? 12.932 -14.092 6.726 1.00 82.06 388 SER A CA 1
ATOM 3078 C C . SER A 1 388 ? 12.784 -14.847 5.399 1.00 82.06 388 SER A C 1
ATOM 3080 O O . SER A 1 388 ? 13.788 -15.119 4.746 1.00 82.06 388 SER A O 1
ATOM 3082 N N . ALA A 1 389 ? 11.548 -15.142 4.982 1.00 78.50 389 ALA A N 1
ATOM 3083 C CA . ALA A 1 389 ? 11.227 -15.751 3.693 1.00 78.50 389 ALA A CA 1
ATOM 3084 C C . ALA A 1 389 ? 10.932 -14.716 2.587 1.00 78.50 389 ALA A C 1
ATOM 3086 O O . ALA A 1 389 ? 10.706 -15.091 1.439 1.00 78.50 389 ALA A O 1
ATOM 3087 N N . GLY A 1 390 ? 10.924 -13.417 2.910 1.00 68.44 390 GLY A N 1
ATOM 3088 C CA . GLY A 1 390 ? 10.611 -12.355 1.956 1.00 68.44 39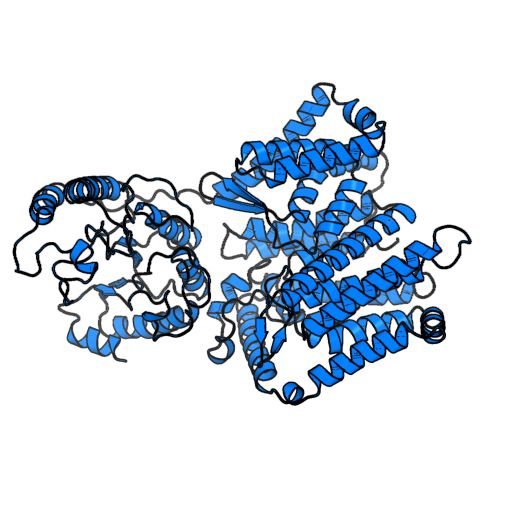0 GLY A CA 1
ATOM 3089 C C . GLY A 1 390 ? 11.705 -12.168 0.902 1.00 68.44 390 GLY A C 1
ATOM 3090 O O . GLY A 1 390 ? 12.860 -11.910 1.231 1.00 68.44 390 GLY A O 1
ATOM 3091 N N . TRP A 1 391 ? 11.327 -12.230 -0.375 1.00 59.81 391 TRP A N 1
ATOM 3092 C CA . TRP A 1 391 ? 12.245 -12.155 -1.520 1.00 59.81 391 TRP A CA 1
ATOM 3093 C C . TRP A 1 391 ? 12.980 -10.809 -1.675 1.00 59.81 391 TRP A C 1
ATOM 3095 O O . TRP A 1 391 ? 14.130 -10.787 -2.108 1.00 59.81 391 TRP A O 1
ATOM 3105 N N . GLN A 1 392 ? 12.376 -9.682 -1.269 1.00 63.72 392 GLN A N 1
ATOM 3106 C CA . GLN A 1 392 ? 12.998 -8.351 -1.361 1.00 63.72 392 GLN A CA 1
ATOM 3107 C C . GLN A 1 392 ? 13.447 -7.817 0.004 1.00 63.72 392 GLN A C 1
ATOM 3109 O O . GLN A 1 392 ? 12.767 -6.986 0.609 1.00 63.72 392 GLN A O 1
ATOM 3114 N N . TRP A 1 393 ? 14.649 -8.194 0.448 1.00 54.28 393 TRP A N 1
ATOM 3115 C CA . TRP A 1 393 ? 15.264 -7.712 1.700 1.00 54.28 393 TRP A CA 1
ATOM 3116 C C . TRP A 1 393 ? 15.304 -6.180 1.847 1.00 54.28 393 TRP A C 1
ATOM 3118 O O . TRP A 1 393 ? 15.328 -5.671 2.965 1.00 54.28 393 TRP A O 1
ATOM 3128 N N . ALA A 1 394 ? 15.280 -5.430 0.740 1.00 53.81 394 ALA A N 1
ATOM 3129 C CA . ALA A 1 394 ? 15.208 -3.968 0.754 1.00 53.81 394 ALA A CA 1
ATOM 3130 C C . ALA A 1 394 ? 13.828 -3.418 1.183 1.00 53.81 394 ALA A C 1
ATOM 3132 O O . ALA A 1 394 ? 13.752 -2.311 1.715 1.00 53.81 394 ALA A O 1
ATOM 3133 N N . VAL A 1 395 ? 12.745 -4.175 0.972 1.00 62.59 395 VAL A N 1
ATOM 3134 C CA . VAL A 1 395 ? 11.351 -3.780 1.264 1.00 62.59 395 VAL A CA 1
ATOM 3135 C C . VAL A 1 395 ? 10.814 -4.483 2.516 1.00 62.59 395 VAL A C 1
ATOM 3137 O O . VAL A 1 395 ? 10.001 -3.908 3.245 1.00 62.59 395 VAL A O 1
ATOM 3140 N N . THR A 1 396 ? 11.332 -5.675 2.833 1.00 73.38 396 THR A N 1
ATOM 3141 C CA . THR A 1 396 ? 10.982 -6.471 4.020 1.00 73.38 396 THR A CA 1
ATOM 3142 C C . THR A 1 396 ? 10.952 -5.667 5.334 1.00 73.38 396 THR A C 1
ATOM 3144 O O . THR A 1 396 ? 10.002 -5.839 6.099 1.00 73.38 396 THR A O 1
ATOM 3147 N N . PRO A 1 397 ? 11.894 -4.744 5.633 1.00 77.44 397 PRO A N 1
ATOM 3148 C CA . PRO A 1 397 ? 11.845 -3.957 6.867 1.00 77.44 397 PRO A CA 1
ATOM 3149 C C . PRO A 1 397 ? 10.637 -3.018 6.945 1.00 77.44 397 PRO A C 1
ATOM 3151 O O . PRO A 1 397 ? 10.022 -2.887 8.004 1.00 77.44 397 PRO A O 1
ATOM 3154 N N . ALA A 1 398 ? 10.278 -2.374 5.830 1.00 78.31 398 ALA A N 1
ATOM 3155 C CA . ALA A 1 398 ? 9.129 -1.475 5.767 1.00 78.31 398 ALA A CA 1
ATOM 3156 C C . ALA A 1 398 ? 7.816 -2.254 5.916 1.00 78.31 398 ALA A C 1
ATOM 3158 O O . ALA A 1 398 ? 6.935 -1.844 6.670 1.00 78.31 398 ALA A O 1
ATOM 3159 N N . ALA A 1 399 ? 7.723 -3.413 5.267 1.00 84.12 399 ALA A N 1
ATOM 3160 C CA . ALA A 1 399 ? 6.610 -4.337 5.425 1.00 84.12 399 ALA A CA 1
ATOM 3161 C C . ALA A 1 399 ? 6.466 -4.845 6.871 1.00 84.12 399 ALA A C 1
ATOM 3163 O O . ALA A 1 399 ? 5.390 -4.761 7.464 1.00 84.12 399 ALA A O 1
ATOM 3164 N N . LEU A 1 400 ? 7.559 -5.306 7.486 1.00 88.94 400 LEU A N 1
ATOM 3165 C CA . LEU A 1 400 ? 7.567 -5.750 8.881 1.00 88.94 400 LEU A CA 1
ATOM 3166 C C . LEU A 1 400 ? 7.134 -4.622 9.831 1.00 88.94 400 LEU A C 1
ATOM 3168 O O . LEU A 1 400 ? 6.389 -4.856 10.787 1.00 88.94 400 LEU A O 1
ATOM 3172 N N . TRP A 1 401 ? 7.569 -3.389 9.561 1.00 89.50 401 TRP A N 1
ATOM 3173 C CA . TRP A 1 401 ? 7.111 -2.215 10.293 1.00 89.50 401 TRP A CA 1
ATOM 3174 C C . TRP A 1 401 ? 5.597 -2.016 10.164 1.00 89.50 401 TRP A C 1
ATOM 3176 O O . TRP A 1 401 ? 4.918 -1.922 11.184 1.00 89.50 401 TRP A O 1
ATOM 3186 N N . GLN A 1 402 ? 5.065 -1.998 8.942 1.00 90.12 402 GLN A N 1
ATOM 3187 C CA . GLN A 1 402 ? 3.656 -1.699 8.664 1.00 90.12 402 GLN A CA 1
ATOM 3188 C C . GLN A 1 402 ? 2.690 -2.771 9.184 1.00 90.12 402 GLN A C 1
ATOM 3190 O O . GLN A 1 402 ? 1.655 -2.435 9.758 1.00 90.12 402 GLN A O 1
ATOM 3195 N N . PHE A 1 403 ? 3.025 -4.051 9.015 1.00 92.94 403 PHE A N 1
ATOM 3196 C CA . PHE A 1 403 ? 2.097 -5.156 9.279 1.00 92.94 403 PHE A CA 1
ATOM 3197 C C . PHE A 1 403 ? 2.296 -5.837 10.638 1.00 92.94 403 PHE A C 1
ATOM 3199 O O . PHE A 1 403 ? 1.382 -6.494 11.146 1.00 92.94 403 PHE A O 1
ATOM 3206 N N . THR A 1 404 ? 3.454 -5.643 11.275 1.00 93.69 404 THR A N 1
ATOM 3207 C CA . THR A 1 404 ? 3.791 -6.327 12.533 1.00 93.69 404 THR A CA 1
ATOM 3208 C C . THR A 1 404 ? 4.165 -5.346 13.636 1.00 93.69 404 THR A C 1
ATOM 3210 O O . THR A 1 404 ? 3.489 -5.284 14.662 1.00 93.69 404 THR A O 1
ATOM 3213 N N . ILE A 1 405 ? 5.214 -4.542 13.454 1.00 93.62 405 ILE A N 1
ATOM 3214 C CA . ILE A 1 405 ? 5.773 -3.739 14.553 1.00 93.62 405 ILE A CA 1
ATOM 3215 C C . ILE A 1 405 ? 4.855 -2.568 14.919 1.00 93.62 405 ILE A C 1
ATOM 3217 O O . ILE A 1 405 ? 4.530 -2.402 16.095 1.00 93.62 405 ILE A O 1
ATOM 3221 N N . ALA A 1 406 ? 4.415 -1.760 13.951 1.00 94.50 406 ALA A N 1
ATOM 3222 C CA . ALA A 1 406 ? 3.568 -0.598 14.212 1.00 94.50 406 ALA A CA 1
ATOM 3223 C C . ALA A 1 406 ? 2.197 -0.983 14.811 1.00 94.50 406 ALA A C 1
ATOM 3225 O O . ALA A 1 406 ? 1.801 -0.358 15.801 1.00 94.50 406 ALA A O 1
ATOM 3226 N N . PRO A 1 407 ? 1.499 -2.036 14.333 1.00 96.19 407 PRO A N 1
ATOM 3227 C CA . PRO A 1 407 ? 0.272 -2.515 14.971 1.00 96.19 407 PRO A CA 1
ATOM 3228 C C . PRO A 1 407 ? 0.467 -2.977 16.415 1.00 96.19 407 PRO A C 1
ATOM 3230 O O . PRO A 1 407 ? -0.311 -2.600 17.294 1.00 96.19 407 PRO A O 1
ATOM 3233 N N . LEU A 1 408 ? 1.542 -3.716 16.701 1.00 95.06 408 LEU A N 1
ATOM 3234 C CA . LEU A 1 408 ? 1.848 -4.161 18.062 1.00 95.06 408 LEU A CA 1
ATOM 3235 C C . LEU A 1 408 ? 2.288 -3.012 18.976 1.00 95.06 408 LEU A C 1
ATOM 3237 O O . LEU A 1 408 ? 1.971 -3.007 20.168 1.00 95.06 408 LEU A O 1
ATOM 3241 N N . LEU A 1 409 ? 2.961 -2.002 18.425 1.00 93.44 409 LEU A N 1
ATOM 3242 C CA . LEU A 1 409 ? 3.287 -0.772 19.134 1.00 93.44 409 LEU A CA 1
ATOM 3243 C C . LEU A 1 409 ? 2.018 0.013 19.494 1.00 93.44 409 LEU A C 1
ATOM 3245 O O . LEU A 1 409 ? 1.877 0.463 20.633 1.00 93.44 409 LEU A O 1
ATOM 3249 N N . LEU A 1 410 ? 1.069 0.128 18.561 1.00 95.31 410 LEU A N 1
ATOM 3250 C CA . LEU A 1 410 ? -0.230 0.755 18.802 1.00 95.31 410 LEU A CA 1
ATOM 3251 C C . LEU A 1 410 ? -1.042 -0.023 19.850 1.00 95.31 410 LEU A C 1
ATOM 3253 O O . LEU A 1 410 ? -1.598 0.587 20.767 1.00 95.31 410 LEU A O 1
ATOM 3257 N N . TYR A 1 411 ? -1.038 -1.359 19.784 1.00 94.88 411 TYR A N 1
ATOM 3258 C CA . TYR A 1 411 ? -1.601 -2.231 20.819 1.00 94.88 411 TYR A CA 1
ATOM 3259 C C . TYR A 1 411 ? -0.972 -1.951 22.192 1.00 94.88 411 TYR A C 1
ATOM 3261 O O . TYR A 1 411 ? -1.686 -1.683 23.163 1.00 94.88 411 TYR A O 1
ATOM 3269 N N . ALA A 1 412 ? 0.360 -1.940 22.291 1.00 90.94 412 ALA A N 1
ATOM 3270 C CA . ALA A 1 412 ? 1.070 -1.679 23.541 1.00 90.94 412 ALA A CA 1
ATOM 3271 C C . ALA A 1 412 ? 0.771 -0.275 24.100 1.00 90.94 412 ALA A C 1
ATOM 3273 O O . ALA A 1 412 ? 0.541 -0.116 25.306 1.00 90.94 412 ALA A O 1
ATOM 3274 N N . LEU A 1 413 ? 0.707 0.746 23.240 1.00 90.50 413 LEU A N 1
ATOM 3275 C CA . LEU A 1 413 ? 0.318 2.106 23.618 1.00 90.50 413 LEU A CA 1
ATOM 3276 C C . LEU A 1 413 ? -1.117 2.160 24.140 1.00 90.50 413 LEU A C 1
ATOM 3278 O O . LEU A 1 413 ? -1.349 2.758 25.192 1.00 90.50 413 LEU A O 1
ATOM 3282 N N . ALA A 1 414 ? -2.065 1.497 23.474 1.00 92.25 414 ALA A N 1
ATOM 3283 C CA . ALA A 1 414 ? -3.447 1.399 23.936 1.00 92.25 414 ALA A CA 1
ATOM 3284 C C . ALA A 1 414 ? -3.532 0.763 25.330 1.00 92.25 414 ALA A C 1
ATOM 3286 O O . ALA A 1 414 ? -4.156 1.317 26.237 1.00 92.25 414 ALA A O 1
ATOM 3287 N N . ARG A 1 415 ? -2.817 -0.344 25.545 1.00 88.12 415 ARG A N 1
ATOM 3288 C CA . ARG A 1 415 ? -2.816 -1.092 26.812 1.00 88.12 415 ARG A CA 1
ATOM 3289 C C . ARG A 1 415 ? -2.200 -0.332 27.978 1.00 88.12 415 ARG A C 1
ATOM 3291 O O . ARG A 1 415 ? -2.655 -0.482 29.113 1.00 88.12 415 ARG A O 1
ATOM 3298 N N . THR A 1 416 ? -1.175 0.466 27.710 1.00 85.69 416 THR A N 1
ATOM 3299 C CA . THR A 1 416 ? -0.433 1.209 28.738 1.00 85.69 416 THR A CA 1
ATOM 3300 C C . THR A 1 416 ? -0.963 2.623 28.959 1.00 85.69 416 THR A C 1
ATOM 3302 O O . THR A 1 416 ? -0.752 3.189 30.031 1.00 85.69 416 THR A O 1
ATOM 3305 N N . SER A 1 417 ? -1.658 3.204 27.975 1.00 86.81 417 SER A N 1
ATOM 3306 C CA . SER A 1 417 ? -2.094 4.606 28.012 1.00 86.81 417 SER A CA 1
ATOM 3307 C C . SER A 1 417 ? -3.597 4.794 28.167 1.00 86.81 417 SER A C 1
ATOM 3309 O O . SER A 1 417 ? -4.003 5.795 28.756 1.00 86.81 417 SER A O 1
ATOM 3311 N N . ALA A 1 418 ? -4.420 3.851 27.702 1.00 90.62 418 ALA A N 1
ATOM 3312 C CA . ALA A 1 418 ? -5.875 3.892 27.835 1.00 90.62 418 ALA A CA 1
ATOM 3313 C C . ALA A 1 418 ? -6.360 2.955 28.956 1.00 90.62 418 ALA A C 1
ATOM 3315 O O . ALA A 1 418 ? -7.109 2.002 28.739 1.00 90.62 418 ALA A O 1
ATOM 3316 N N . VAL A 1 419 ? -5.911 3.217 30.185 1.00 86.81 419 VAL A N 1
ATOM 3317 C CA . VAL A 1 419 ? -6.144 2.328 31.336 1.00 86.81 419 VAL A CA 1
ATOM 3318 C C . VAL A 1 419 ? -7.539 2.535 31.933 1.00 86.81 419 VAL A C 1
ATOM 3320 O O . VAL A 1 419 ? -8.206 1.574 32.330 1.00 86.81 419 VAL A O 1
ATOM 3323 N N . THR A 1 420 ? -8.017 3.782 31.973 1.00 89.12 420 THR A N 1
ATOM 3324 C CA . THR A 1 420 ? -9.323 4.118 32.554 1.00 89.12 420 THR A CA 1
ATOM 3325 C C . THR A 1 420 ? -10.453 4.062 31.516 1.00 89.12 420 THR A C 1
ATOM 3327 O O . THR A 1 420 ? -10.220 4.233 30.315 1.00 89.12 420 THR A O 1
ATOM 3330 N N . PRO A 1 421 ? -11.717 3.846 31.937 1.00 88.19 421 PRO A N 1
ATOM 3331 C CA . PRO A 1 421 ? -12.878 3.939 31.046 1.00 88.19 421 PRO A CA 1
ATOM 3332 C C . PRO A 1 421 ? -12.947 5.254 30.260 1.00 88.19 421 PRO A C 1
ATOM 3334 O O . PRO A 1 421 ? -13.208 5.229 29.063 1.00 88.19 421 PRO A O 1
ATOM 3337 N N . HIS A 1 422 ? -12.653 6.378 30.917 1.00 89.75 422 HIS A N 1
ATOM 3338 C CA . HIS A 1 422 ? -12.665 7.699 30.295 1.00 89.75 422 HIS A CA 1
ATOM 3339 C C . HIS A 1 422 ? -11.580 7.847 29.218 1.00 89.75 422 HIS A C 1
ATOM 3341 O O . HIS A 1 422 ? -11.843 8.369 28.138 1.00 89.75 422 HIS A O 1
ATOM 3347 N N . GLN A 1 423 ? -10.366 7.344 29.468 1.00 92.44 423 GLN A N 1
ATOM 3348 C CA . GLN A 1 423 ? -9.292 7.368 28.469 1.00 92.44 423 GLN A CA 1
ATOM 3349 C C . GLN A 1 423 ? -9.643 6.516 27.246 1.00 92.44 423 GLN A C 1
ATOM 3351 O O . GLN A 1 423 ? -9.478 6.977 26.121 1.00 92.44 423 GLN A O 1
ATOM 3356 N N . ARG A 1 424 ? -10.189 5.311 27.452 1.00 93.44 424 ARG A N 1
ATOM 3357 C CA . ARG A 1 424 ? -10.659 4.456 26.349 1.00 93.44 424 ARG A CA 1
ATOM 3358 C C . ARG A 1 424 ? -11.757 5.112 25.529 1.00 93.44 424 ARG A C 1
ATOM 3360 O O . ARG A 1 424 ? -11.713 5.032 24.305 1.00 93.44 424 ARG A O 1
ATOM 3367 N N . LEU A 1 425 ? -12.702 5.783 26.189 1.00 92.94 425 LEU A N 1
ATOM 3368 C CA . LEU A 1 425 ? -13.739 6.549 25.507 1.00 92.94 425 LEU A CA 1
ATOM 3369 C C . LEU A 1 425 ? -13.114 7.623 24.612 1.00 92.94 425 LEU A C 1
ATOM 3371 O O . LEU A 1 425 ? -13.443 7.672 23.437 1.00 92.94 425 LEU A O 1
ATOM 3375 N N . ARG A 1 426 ? -12.154 8.411 25.117 1.00 94.88 426 ARG A N 1
ATOM 3376 C CA . ARG A 1 426 ? -11.462 9.438 24.318 1.00 94.88 426 ARG A CA 1
ATOM 3377 C C . ARG A 1 426 ? -10.745 8.860 23.096 1.00 94.88 426 ARG A C 1
ATOM 3379 O O . ARG A 1 426 ? -10.856 9.436 22.021 1.00 94.88 426 ARG A O 1
ATOM 3386 N N . VAL A 1 427 ? -10.037 7.738 23.244 1.00 96.62 427 VAL A N 1
ATOM 3387 C CA . VAL A 1 427 ? -9.342 7.080 22.117 1.00 96.62 427 VAL A CA 1
ATOM 3388 C C . VAL A 1 427 ? -10.335 6.552 21.091 1.00 96.62 427 VAL A C 1
ATOM 3390 O O . VAL A 1 427 ? -10.144 6.742 19.895 1.00 96.62 427 VAL A O 1
ATOM 3393 N N . THR A 1 428 ? -11.436 5.970 21.558 1.00 96.06 428 THR A N 1
ATOM 3394 C CA . THR A 1 428 ? -12.505 5.485 20.681 1.00 96.06 428 THR A CA 1
ATOM 3395 C C . THR A 1 428 ? -13.199 6.638 19.948 1.00 96.06 428 THR A C 1
ATOM 3397 O O . THR A 1 428 ? -13.476 6.531 18.758 1.00 96.06 428 THR A O 1
ATOM 3400 N N . SER A 1 429 ? -13.413 7.773 20.620 1.00 96.19 429 SER A N 1
ATOM 3401 C CA . SER A 1 429 ? -13.912 9.003 19.999 1.00 96.19 429 SER A CA 1
ATOM 3402 C C . SER A 1 429 ? -12.942 9.565 18.960 1.00 96.19 429 SER A C 1
ATOM 3404 O O . SER A 1 429 ? -13.384 9.996 17.904 1.00 96.19 429 SER A O 1
ATOM 3406 N N . ALA A 1 430 ? -11.631 9.549 19.219 1.00 97.69 430 ALA A N 1
ATOM 3407 C CA . ALA A 1 430 ? -10.633 10.003 18.248 1.00 97.69 430 ALA A CA 1
ATOM 3408 C C . ALA A 1 430 ? -10.627 9.121 16.988 1.00 97.69 430 ALA A C 1
ATOM 3410 O O . ALA A 1 430 ? -10.642 9.645 15.877 1.00 97.69 430 ALA A O 1
ATOM 3411 N N . LEU A 1 431 ? -10.706 7.798 17.165 1.00 97.94 431 LEU A N 1
ATOM 3412 C CA . LEU A 1 431 ? -10.849 6.833 16.072 1.00 97.94 431 LEU A CA 1
ATOM 3413 C C . LEU A 1 431 ? -12.105 7.099 15.226 1.00 97.94 431 LEU A C 1
ATOM 3415 O O . LEU A 1 431 ? -12.040 7.151 13.998 1.00 97.94 431 LEU A O 1
ATOM 3419 N N . ALA A 1 432 ? -13.247 7.301 15.887 1.00 97.38 432 ALA A N 1
ATOM 3420 C CA . ALA A 1 432 ? -14.509 7.623 15.230 1.00 97.38 432 ALA A CA 1
ATOM 3421 C C . ALA A 1 432 ? -14.444 8.961 14.481 1.00 97.38 432 ALA A C 1
ATOM 3423 O O . ALA A 1 432 ? -14.869 9.037 13.332 1.00 97.38 432 ALA A O 1
ATOM 3424 N N . ALA A 1 433 ? -13.874 9.999 15.099 1.00 98.25 433 ALA A N 1
ATOM 3425 C CA . ALA A 1 433 ? -13.692 11.304 14.471 1.00 98.25 433 ALA A CA 1
ATOM 3426 C C . ALA A 1 433 ? -12.819 11.216 13.210 1.00 98.25 433 ALA A C 1
ATOM 3428 O O . ALA A 1 433 ? -13.160 11.831 12.204 1.00 98.25 433 ALA A O 1
ATOM 3429 N N . GLY A 1 434 ? -11.755 10.407 13.235 1.00 98.00 434 GLY A N 1
ATOM 3430 C CA . GLY A 1 434 ? -10.928 10.135 12.058 1.00 98.00 434 GLY A CA 1
ATOM 3431 C C . GLY A 1 434 ? -11.725 9.503 10.915 1.00 98.00 434 GLY A C 1
ATOM 3432 O O . GLY A 1 434 ? -11.637 9.950 9.773 1.00 98.00 434 GLY A O 1
ATOM 3433 N N . CYS A 1 435 ? -12.561 8.505 11.222 1.00 98.00 435 CYS A N 1
ATOM 3434 C CA . CYS A 1 435 ? -13.419 7.851 10.226 1.00 98.00 435 CYS A CA 1
ATOM 3435 C C . CYS A 1 435 ? -14.475 8.808 9.649 1.00 98.00 435 CYS A C 1
ATOM 3437 O O . CYS A 1 435 ? -14.706 8.808 8.442 1.00 98.00 435 CYS A O 1
ATOM 3439 N N . VAL A 1 436 ? -15.094 9.645 10.490 1.00 98.31 436 VAL A N 1
ATOM 3440 C CA . VAL A 1 436 ? -16.053 10.670 10.045 1.00 98.31 436 VAL A CA 1
ATOM 3441 C C . VAL A 1 436 ? -15.364 11.707 9.158 1.00 98.31 436 VAL A C 1
ATOM 3443 O O . VAL A 1 436 ? -15.901 12.049 8.110 1.00 98.31 436 VAL A O 1
ATOM 3446 N N . ALA A 1 437 ? -14.165 12.171 9.525 1.00 98.31 437 ALA A N 1
ATOM 3447 C CA . ALA A 1 437 ? -13.393 13.107 8.710 1.00 98.31 437 ALA A CA 1
ATOM 3448 C C . ALA A 1 437 ? -13.048 12.511 7.336 1.00 98.31 437 ALA A C 1
ATOM 3450 O O . ALA A 1 437 ? -13.259 13.164 6.316 1.00 98.31 437 ALA A O 1
ATOM 3451 N N . ALA A 1 438 ? -12.599 11.254 7.290 1.00 97.25 438 ALA A N 1
ATOM 3452 C CA . ALA A 1 438 ? -12.334 10.556 6.034 1.00 97.25 438 ALA A CA 1
ATOM 3453 C C . ALA A 1 438 ? -13.598 10.404 5.167 1.00 97.25 438 ALA A C 1
ATOM 3455 O O . ALA A 1 438 ? -13.532 10.602 3.954 1.00 97.25 438 ALA A O 1
ATOM 3456 N N . ALA A 1 439 ? -14.754 10.114 5.777 1.00 97.88 439 ALA A N 1
ATOM 3457 C CA . ALA A 1 439 ? -16.034 10.058 5.072 1.00 97.88 439 ALA A CA 1
ATOM 3458 C C . ALA A 1 439 ? -16.449 11.428 4.510 1.00 97.88 439 ALA A C 1
ATOM 3460 O O . ALA A 1 439 ? -16.829 11.509 3.347 1.00 97.88 439 ALA A O 1
ATOM 3461 N N . LEU A 1 440 ? -16.332 12.506 5.296 1.00 98.38 440 LEU A N 1
ATOM 3462 C CA . LEU A 1 440 ? -16.634 13.872 4.847 1.00 98.38 440 LEU A CA 1
ATOM 3463 C C . LEU A 1 440 ? -15.749 14.295 3.674 1.00 98.38 440 LEU A C 1
ATOM 3465 O O . LEU A 1 440 ? -16.260 14.801 2.678 1.00 98.38 440 LEU A O 1
ATOM 3469 N N . ILE A 1 441 ? -14.439 14.046 3.766 1.00 96.44 441 ILE A N 1
ATOM 3470 C CA . ILE A 1 441 ? -13.505 14.343 2.677 1.00 96.44 441 ILE A CA 1
ATOM 3471 C C . ILE A 1 441 ? -13.863 13.512 1.441 1.00 96.44 441 ILE A C 1
ATOM 3473 O O . ILE A 1 441 ? -13.958 14.060 0.350 1.00 96.44 441 ILE A O 1
ATOM 3477 N N . GLY A 1 442 ? -14.145 12.215 1.598 1.00 93.06 442 GLY A N 1
ATOM 3478 C CA . GLY A 1 442 ? -14.553 11.364 0.481 1.00 93.06 442 GLY A CA 1
ATOM 3479 C C . GLY A 1 442 ? -15.847 11.819 -0.200 1.00 93.06 442 GLY A C 1
ATOM 3480 O O . GLY A 1 442 ? -15.925 11.799 -1.426 1.00 93.06 442 GLY A O 1
ATOM 3481 N N . LEU A 1 443 ? -16.837 12.277 0.572 1.00 96.19 443 LEU A N 1
ATOM 3482 C CA . LEU A 1 443 ? -18.080 12.845 0.044 1.00 96.19 443 LEU A CA 1
ATOM 3483 C C . LEU A 1 443 ? -17.828 14.150 -0.711 1.00 96.19 443 LEU A C 1
ATOM 3485 O O . LEU A 1 443 ? -18.374 14.336 -1.795 1.00 96.19 443 LEU A O 1
ATOM 3489 N N . TRP A 1 444 ? -16.981 15.029 -0.170 1.00 96.62 444 TRP A N 1
ATOM 3490 C CA . TRP A 1 444 ? -16.596 16.272 -0.832 1.00 96.62 444 TRP A CA 1
ATOM 3491 C C . TRP A 1 444 ? -15.863 16.013 -2.155 1.00 96.62 444 TRP A C 1
ATOM 3493 O O . TRP A 1 444 ? -16.229 16.597 -3.175 1.00 96.62 444 TRP A O 1
ATOM 3503 N N . LEU A 1 445 ? -14.892 15.091 -2.172 1.00 86.75 445 LEU A N 1
ATOM 3504 C CA . LEU A 1 445 ? -14.163 14.707 -3.387 1.00 86.75 445 LEU A CA 1
ATOM 3505 C C . LEU A 1 445 ? -15.119 14.129 -4.440 1.00 86.75 445 LEU A C 1
ATOM 3507 O O . LEU A 1 445 ? -15.085 14.545 -5.597 1.00 86.75 445 LEU A O 1
ATOM 3511 N N . TRP A 1 446 ? -16.018 13.225 -4.034 1.00 90.19 446 TRP A N 1
ATOM 3512 C CA . TRP A 1 446 ? -17.006 12.630 -4.939 1.00 90.19 446 TRP A CA 1
ATOM 3513 C C . TRP A 1 446 ? -18.007 13.658 -5.482 1.00 90.19 446 TRP A C 1
ATOM 3515 O O . TRP A 1 446 ? -18.324 13.650 -6.674 1.00 90.19 446 TRP A O 1
ATOM 3525 N N . GLY A 1 447 ? -18.473 14.576 -4.629 1.00 90.38 447 GLY A N 1
ATOM 3526 C CA . GLY A 1 447 ? -19.339 15.690 -5.020 1.00 90.38 447 GLY A CA 1
ATOM 3527 C C . GLY A 1 447 ? -18.648 16.681 -5.961 1.00 90.38 447 GLY A C 1
ATOM 3528 O O . GLY A 1 447 ? -19.295 17.226 -6.848 1.00 90.38 447 GLY A O 1
ATOM 3529 N N . SER A 1 448 ? -17.327 16.829 -5.841 1.00 89.00 448 SER A N 1
ATOM 3530 C CA . SER A 1 448 ? -16.486 17.650 -6.728 1.00 89.00 448 SER A CA 1
ATOM 3531 C C . SER A 1 448 ? -16.132 16.960 -8.052 1.00 89.00 448 SER A C 1
ATOM 3533 O O . SER A 1 448 ? -15.295 17.451 -8.803 1.00 89.00 448 SER A O 1
ATOM 3535 N N . GLY A 1 449 ? -16.737 15.806 -8.347 1.00 78.75 449 GLY A N 1
ATOM 3536 C CA . GLY A 1 449 ? -16.537 15.084 -9.601 1.00 78.75 449 GLY A CA 1
ATOM 3537 C C . GLY A 1 449 ? -15.467 13.993 -9.565 1.00 78.75 449 GLY A C 1
ATOM 3538 O O . GLY A 1 449 ? -15.383 13.228 -10.524 1.00 78.75 449 GLY A O 1
ATOM 3539 N N . GLN A 1 450 ? -14.696 13.861 -8.479 1.00 76.50 450 GLN A N 1
ATOM 3540 C CA . GLN A 1 450 ? -13.695 12.799 -8.348 1.00 76.50 450 GLN A CA 1
ATOM 3541 C C . GLN A 1 450 ? -14.336 11.435 -8.041 1.00 76.50 450 GLN A C 1
ATOM 3543 O O . GLN A 1 450 ? -15.493 11.325 -7.636 1.00 76.50 450 GLN A O 1
ATOM 3548 N N . GLY A 1 451 ? -13.575 10.361 -8.219 1.00 71.69 451 GLY A N 1
ATOM 3549 C CA . GLY A 1 451 ? -14.024 8.990 -7.989 1.00 71.69 451 GLY A CA 1
ATOM 3550 C C . GLY A 1 451 ? -13.575 8.069 -9.110 1.00 71.69 451 GLY A C 1
ATOM 3551 O O . GLY A 1 451 ? -12.890 8.490 -10.036 1.00 71.69 451 GLY A O 1
ATOM 3552 N N . VAL A 1 452 ? -13.976 6.804 -9.024 1.00 71.25 452 VAL A N 1
ATOM 3553 C CA . VAL A 1 452 ? -13.660 5.800 -10.045 1.00 71.25 452 VAL A CA 1
ATOM 3554 C C . VAL A 1 452 ? -14.950 5.269 -10.651 1.00 71.25 452 VAL A C 1
ATOM 3556 O O . VAL A 1 452 ? -15.900 4.954 -9.931 1.00 71.25 452 VAL A O 1
ATOM 3559 N N . VAL A 1 453 ? -15.014 5.207 -11.979 1.00 68.81 453 VAL A N 1
ATOM 3560 C CA . VAL A 1 453 ? -16.158 4.626 -12.685 1.00 68.81 453 VAL A CA 1
ATOM 3561 C C . VAL A 1 453 ? -15.950 3.122 -12.766 1.00 68.81 453 VAL A C 1
ATOM 3563 O O . VAL A 1 453 ? -14.978 2.659 -13.349 1.00 68.81 453 VAL A O 1
ATOM 3566 N N . VAL A 1 454 ? -16.863 2.363 -12.166 1.00 65.31 454 VAL A N 1
ATOM 3567 C CA . VAL A 1 454 ? -16.847 0.897 -12.198 1.00 65.31 454 VAL A CA 1
ATOM 3568 C C . VAL A 1 454 ? -18.250 0.427 -12.546 1.00 65.31 454 VAL A C 1
ATOM 3570 O O . VAL A 1 454 ? -19.212 0.792 -11.861 1.00 65.31 454 VAL A O 1
ATOM 3573 N N . ASP A 1 455 ? -18.369 -0.365 -13.611 1.00 65.00 455 ASP A N 1
ATOM 3574 C CA . ASP A 1 455 ? -19.650 -0.816 -14.172 1.00 65.00 455 ASP A CA 1
ATOM 3575 C C . ASP A 1 455 ? -20.594 0.363 -14.496 1.00 65.00 455 ASP A C 1
ATOM 3577 O O . ASP A 1 455 ? -21.756 0.390 -14.075 1.00 65.00 455 ASP A O 1
ATOM 3581 N N . GLY A 1 456 ? -20.057 1.401 -15.150 1.00 66.44 456 GLY A N 1
ATOM 3582 C CA . GLY A 1 456 ? -20.819 2.568 -15.616 1.00 66.44 456 GLY A CA 1
ATOM 3583 C C . GLY A 1 456 ? -21.278 3.551 -14.532 1.00 66.44 456 GLY A C 1
ATOM 3584 O O . GLY A 1 456 ? -21.967 4.515 -14.848 1.00 66.44 456 GLY A O 1
ATOM 3585 N N . VAL A 1 457 ? -20.906 3.357 -13.259 1.00 75.06 457 VAL A N 1
ATOM 3586 C CA . VAL A 1 457 ? -21.259 4.288 -12.168 1.00 75.06 457 VAL A CA 1
ATOM 3587 C C . VAL A 1 457 ? -20.029 4.772 -11.420 1.00 75.06 457 VAL A C 1
ATOM 3589 O O . VAL A 1 457 ? -19.149 3.990 -11.060 1.00 75.06 457 VAL A O 1
ATOM 3592 N N . ARG A 1 458 ? -20.008 6.077 -11.135 1.00 80.75 458 ARG A N 1
ATOM 3593 C CA . ARG A 1 458 ? -18.977 6.735 -10.329 1.00 80.75 458 ARG A CA 1
ATOM 3594 C C . ARG A 1 458 ? -19.106 6.345 -8.857 1.00 80.75 458 ARG A C 1
ATOM 3596 O O . ARG A 1 458 ? -20.042 6.766 -8.175 1.00 80.75 458 ARG A O 1
ATOM 3603 N N . ARG A 1 459 ? -18.130 5.596 -8.353 1.00 82.50 459 ARG A N 1
ATOM 3604 C CA . ARG A 1 459 ? -18.021 5.186 -6.948 1.00 82.50 459 ARG A CA 1
ATOM 3605 C C . ARG A 1 459 ? -17.157 6.160 -6.154 1.00 82.50 459 ARG A C 1
ATOM 3607 O O . ARG A 1 459 ? -16.185 6.719 -6.671 1.00 82.50 459 ARG A O 1
ATOM 3614 N N . LEU A 1 460 ? -17.506 6.344 -4.884 1.00 88.75 460 LEU A N 1
ATOM 3615 C CA . LEU A 1 460 ? -16.715 7.109 -3.926 1.00 88.75 460 LEU A CA 1
ATOM 3616 C C . LEU A 1 460 ? -15.415 6.360 -3.638 1.00 88.75 460 LEU A C 1
ATOM 3618 O O . LEU A 1 460 ? -15.421 5.282 -3.046 1.00 88.75 460 LEU A O 1
ATOM 3622 N N . LEU A 1 461 ? -14.307 6.961 -4.069 1.00 81.62 461 LEU A N 1
ATOM 3623 C CA . LEU A 1 461 ? -12.956 6.462 -3.838 1.00 81.62 461 LEU A CA 1
ATOM 3624 C C . LEU A 1 461 ? -12.453 6.854 -2.443 1.00 81.62 461 LEU A C 1
ATOM 3626 O O . LEU A 1 461 ? -11.974 6.000 -1.708 1.00 81.62 461 LEU A O 1
ATOM 3630 N N . GLY A 1 462 ? -12.630 8.116 -2.040 1.00 84.88 462 GLY A N 1
ATOM 3631 C CA . GLY A 1 462 ? -12.163 8.632 -0.751 1.00 84.88 462 GLY A CA 1
ATOM 3632 C C . GLY A 1 462 ? -10.669 8.967 -0.739 1.00 84.88 462 GLY A C 1
ATOM 3633 O O . GLY A 1 462 ? -10.121 9.417 -1.737 1.00 84.88 462 GLY A O 1
ATOM 3634 N N . LEU A 1 463 ? -10.026 8.763 0.414 1.00 79.31 463 LEU A N 1
ATOM 3635 C CA . LEU A 1 463 ? -8.593 9.015 0.646 1.00 79.31 463 LEU A CA 1
ATOM 3636 C C . LEU A 1 463 ? -7.707 7.781 0.398 1.00 79.31 463 LEU A C 1
ATOM 3638 O O . LEU A 1 463 ? -6.544 7.768 0.799 1.00 79.31 463 LEU A O 1
ATOM 3642 N N . THR A 1 464 ? -8.269 6.727 -0.189 1.00 82.12 464 THR A N 1
ATOM 3643 C CA . THR A 1 464 ? -7.583 5.456 -0.448 1.00 82.12 464 THR A CA 1
ATOM 3644 C C . THR A 1 464 ? -7.498 5.196 -1.951 1.00 82.12 464 THR A C 1
ATOM 3646 O O . THR A 1 464 ? -7.984 6.001 -2.744 1.00 82.12 464 THR A O 1
ATOM 3649 N N . PHE A 1 465 ? -6.877 4.090 -2.365 1.00 74.12 465 PHE A N 1
ATOM 3650 C CA . PHE A 1 465 ? -6.727 3.765 -3.787 1.00 74.12 465 PHE A CA 1
ATOM 3651 C C . PHE A 1 465 ? -7.900 2.952 -4.360 1.00 74.12 465 PHE A C 1
ATOM 3653 O O . PHE A 1 465 ? -7.953 2.753 -5.571 1.00 74.12 465 PHE A O 1
ATOM 3660 N N . SER A 1 466 ? -8.847 2.473 -3.536 1.00 81.50 466 SER A N 1
ATOM 3661 C CA . SER A 1 466 ? -10.032 1.754 -4.033 1.00 81.50 466 SER A CA 1
ATOM 3662 C C . SER A 1 466 ? -11.298 2.007 -3.197 1.00 81.50 466 SER A C 1
ATOM 3664 O O . SER A 1 466 ? -11.225 2.126 -1.970 1.00 81.50 466 SER A O 1
ATOM 3666 N N . PRO A 1 467 ? -12.501 2.018 -3.813 1.00 84.75 467 PRO A N 1
ATOM 3667 C CA . PRO A 1 467 ? -13.755 2.179 -3.072 1.00 84.75 467 PRO A CA 1
ATOM 3668 C C . PRO A 1 467 ? -13.960 1.109 -1.992 1.00 84.75 467 PRO A C 1
ATOM 3670 O O . PRO A 1 467 ? -14.484 1.399 -0.916 1.00 84.75 467 PRO A O 1
ATOM 3673 N N . ASN A 1 468 ? -13.516 -0.125 -2.253 1.00 89.44 468 ASN A N 1
ATOM 3674 C CA . ASN A 1 468 ? -13.652 -1.232 -1.307 1.00 89.44 468 ASN A CA 1
ATOM 3675 C C . ASN A 1 468 ? -12.784 -1.044 -0.060 1.00 89.44 468 ASN A C 1
ATOM 3677 O O . ASN A 1 468 ? -13.246 -1.290 1.054 1.00 89.44 468 ASN A O 1
ATOM 3681 N N . GLN A 1 469 ? -11.560 -0.543 -0.220 1.00 90.50 469 GLN A N 1
ATOM 3682 C CA . GLN A 1 469 ? -10.686 -0.231 0.905 1.00 90.50 469 GLN A CA 1
ATOM 3683 C C . GLN A 1 469 ? -11.250 0.893 1.776 1.00 90.50 469 GLN A C 1
ATOM 3685 O O . GLN A 1 469 ? -11.295 0.765 3.003 1.00 90.50 469 GLN A O 1
ATOM 3690 N N . THR A 1 470 ? -11.758 1.963 1.159 1.00 92.38 470 THR A N 1
ATOM 3691 C CA . THR A 1 470 ? -12.485 3.006 1.895 1.00 92.38 470 THR A CA 1
ATOM 3692 C C . THR A 1 470 ? -13.662 2.401 2.660 1.00 92.38 470 THR A C 1
ATOM 3694 O O . THR A 1 470 ? -13.835 2.676 3.848 1.00 92.38 470 THR A O 1
ATOM 3697 N N . ALA A 1 471 ? -14.426 1.502 2.039 1.00 95.12 471 ALA A N 1
ATOM 3698 C CA . ALA A 1 471 ? -15.540 0.832 2.696 1.00 95.12 471 ALA A CA 1
ATOM 3699 C C . ALA A 1 471 ? -15.111 -0.089 3.858 1.00 95.12 471 ALA A C 1
ATOM 3701 O O . ALA A 1 471 ? -15.801 -0.136 4.878 1.00 95.12 471 ALA A O 1
ATOM 3702 N N . LEU A 1 472 ? -13.967 -0.779 3.761 1.00 95.50 472 LEU A N 1
ATOM 3703 C CA . LEU A 1 472 ? -13.392 -1.580 4.851 1.00 95.50 472 LEU A CA 1
ATOM 3704 C C . LEU A 1 472 ? -13.109 -0.729 6.095 1.00 95.50 472 LEU A C 1
ATOM 3706 O O . LEU A 1 472 ? -13.437 -1.149 7.210 1.00 95.50 472 LEU A O 1
ATOM 3710 N N . MET A 1 473 ? -12.544 0.467 5.928 1.00 95.88 473 MET A N 1
ATOM 3711 C CA . MET A 1 473 ? -12.312 1.383 7.049 1.00 95.88 473 MET A CA 1
ATOM 3712 C C . MET A 1 473 ? -13.632 1.952 7.592 1.00 95.88 473 MET A C 1
ATOM 3714 O O . MET A 1 473 ? -13.887 1.935 8.798 1.00 95.88 473 MET A O 1
ATOM 3718 N N . LEU A 1 474 ? -14.511 2.419 6.704 1.00 97.06 474 LEU A N 1
ATOM 3719 C CA . LEU A 1 474 ? -15.751 3.091 7.089 1.00 97.06 474 LEU A CA 1
ATOM 3720 C C . LEU A 1 474 ? -16.763 2.160 7.768 1.00 97.06 474 LEU A C 1
ATOM 3722 O O . LEU A 1 474 ? -17.404 2.577 8.731 1.00 97.06 474 LEU A O 1
ATOM 3726 N N . VAL A 1 475 ? -16.878 0.893 7.352 1.00 96.94 475 VAL A N 1
ATOM 3727 C CA . VAL A 1 475 ? -17.817 -0.055 7.983 1.00 96.94 475 VAL A CA 1
ATOM 3728 C C . VAL A 1 475 ? -17.449 -0.324 9.443 1.00 96.94 475 VAL A C 1
ATOM 3730 O O . VAL A 1 475 ? -18.320 -0.432 10.302 1.00 96.94 475 VAL A O 1
ATOM 3733 N N . ARG A 1 476 ? -16.150 -0.346 9.752 1.00 97.25 476 ARG A N 1
ATOM 3734 C CA . ARG A 1 476 ? -15.634 -0.440 11.120 1.00 97.25 476 ARG A CA 1
ATOM 3735 C C . ARG A 1 476 ? -15.957 0.832 11.911 1.00 97.25 476 ARG A C 1
ATOM 3737 O O . ARG A 1 476 ? -16.480 0.751 13.022 1.00 97.25 476 ARG A O 1
ATOM 3744 N N . GLY A 1 477 ? -15.702 2.000 11.316 1.00 96.62 477 GLY A N 1
ATOM 3745 C CA . GLY A 1 477 ? -16.014 3.309 11.896 1.00 96.62 477 GLY A CA 1
ATOM 3746 C C . GLY A 1 477 ? -17.501 3.507 12.210 1.00 96.62 477 GLY A C 1
ATOM 3747 O O . GLY A 1 477 ? -17.830 4.056 13.262 1.00 96.62 477 GLY A O 1
ATOM 3748 N N . LEU A 1 478 ? -18.398 2.988 11.363 1.00 96.25 478 LEU A N 1
ATOM 3749 C CA . LEU A 1 478 ? -19.851 3.046 11.547 1.00 96.25 478 LEU A CA 1
ATOM 3750 C C . LEU A 1 478 ? -20.268 2.486 12.913 1.00 96.25 478 LEU A C 1
ATOM 3752 O O . LEU A 1 478 ? -20.944 3.169 13.684 1.00 96.25 478 LEU A O 1
ATOM 3756 N N . PHE A 1 479 ? -19.827 1.270 13.247 1.00 95.62 479 PHE A N 1
ATOM 3757 C CA . PHE A 1 479 ? -20.179 0.626 14.515 1.00 95.62 479 PHE A CA 1
ATOM 3758 C C . PHE A 1 479 ? -19.580 1.338 15.730 1.00 95.62 479 PHE A C 1
ATOM 3760 O O . PHE A 1 479 ? -20.208 1.384 16.791 1.00 95.62 479 PHE A O 1
ATOM 3767 N N . VAL A 1 480 ? -18.413 1.966 15.575 1.00 95.44 480 VAL A N 1
ATOM 3768 C CA . VAL A 1 480 ? -17.823 2.795 16.631 1.00 95.44 480 VAL A CA 1
ATOM 3769 C C . VAL A 1 480 ? -18.660 4.059 16.868 1.00 95.44 480 VAL A C 1
ATOM 3771 O O . VAL A 1 480 ? -19.001 4.354 18.016 1.00 95.44 480 VAL A O 1
ATOM 3774 N N . CYS A 1 481 ? -19.055 4.779 15.812 1.00 93.69 481 CYS A N 1
ATOM 3775 C CA . CYS A 1 481 ? -19.913 5.965 15.916 1.00 93.69 481 CYS A CA 1
ATOM 3776 C C . CYS A 1 481 ? -21.275 5.633 16.533 1.00 93.69 481 CYS A C 1
ATOM 3778 O O . CYS A 1 481 ? -21.715 6.306 17.468 1.00 93.69 481 CYS A O 1
ATOM 3780 N N . LEU A 1 482 ? -21.917 4.556 16.073 1.00 89.94 482 LEU A N 1
ATOM 3781 C CA . LEU A 1 482 ? -23.177 4.093 16.649 1.00 89.94 482 LEU A CA 1
ATOM 3782 C C . LEU A 1 482 ? -23.022 3.813 18.150 1.00 89.94 482 LEU A C 1
ATOM 3784 O O . LEU A 1 482 ? -23.908 4.150 18.938 1.00 89.94 482 LEU A O 1
ATOM 3788 N N . ALA A 1 483 ? -21.904 3.211 18.571 1.00 89.00 483 ALA A N 1
ATOM 3789 C CA . ALA A 1 483 ? -21.721 2.810 19.963 1.00 89.00 483 ALA A CA 1
ATOM 3790 C C . ALA A 1 483 ? -21.470 4.006 20.875 1.00 89.00 483 ALA A C 1
ATOM 3792 O O . ALA A 1 483 ? -22.005 4.058 21.983 1.00 89.00 483 ALA A O 1
ATOM 3793 N N . LEU A 1 484 ? -20.734 5.005 20.389 1.00 88.94 484 LEU A N 1
ATOM 3794 C CA . LEU A 1 484 ? -20.573 6.292 21.064 1.00 88.94 484 LEU A CA 1
ATOM 3795 C C . LEU A 1 484 ? -21.910 7.041 21.183 1.00 88.94 484 LEU A C 1
ATOM 3797 O O . LEU A 1 484 ? -22.214 7.598 22.240 1.00 88.94 484 LEU A O 1
ATOM 3801 N N . GLY A 1 485 ? -22.746 6.998 20.141 1.00 84.00 485 GLY A N 1
ATOM 3802 C CA . GLY A 1 485 ? -24.110 7.530 20.181 1.00 84.00 485 GLY A CA 1
ATOM 3803 C C . GLY A 1 485 ? -24.998 6.803 21.200 1.00 84.00 485 GLY A C 1
ATOM 3804 O O . GLY A 1 485 ? -25.752 7.435 21.942 1.00 84.00 485 GLY A O 1
ATOM 3805 N N . ALA A 1 486 ? -24.877 5.477 21.293 1.00 79.12 486 ALA A N 1
ATOM 3806 C CA . ALA A 1 486 ? -25.657 4.662 22.218 1.00 79.12 486 ALA A CA 1
ATOM 3807 C C . ALA A 1 486 ? -25.204 4.793 23.686 1.00 79.12 486 ALA A C 1
ATOM 3809 O O . ALA A 1 486 ? -26.055 4.751 24.576 1.00 79.12 486 ALA A O 1
ATOM 3810 N N . ALA A 1 487 ? -23.903 4.970 23.944 1.00 71.81 487 ALA A N 1
ATOM 3811 C CA . ALA A 1 487 ? -23.311 5.001 25.285 1.00 71.81 487 ALA A CA 1
ATOM 3812 C C . ALA A 1 487 ? -23.599 6.289 26.085 1.00 71.81 487 ALA A C 1
ATOM 3814 O O . ALA A 1 487 ? -23.574 6.259 27.312 1.00 71.81 487 ALA A O 1
ATOM 3815 N N . ASN A 1 488 ? -23.917 7.408 25.427 1.00 62.00 488 ASN A N 1
ATOM 3816 C CA . ASN A 1 488 ? -24.163 8.711 26.072 1.00 62.00 488 ASN A CA 1
ATOM 3817 C C . ASN A 1 488 ? -25.604 8.895 26.605 1.00 62.00 488 ASN A C 1
ATOM 3819 O O . ASN A 1 488 ? -26.112 10.012 26.699 1.00 62.00 488 ASN A O 1
ATOM 3823 N N . GLN A 1 489 ? -26.288 7.806 26.959 1.00 52.62 489 GLN A N 1
ATOM 3824 C CA . GLN A 1 489 ? -27.678 7.819 27.423 1.00 52.62 489 GLN A CA 1
ATOM 3825 C C . GLN A 1 489 ? -27.752 7.793 28.953 1.00 52.62 489 GLN A C 1
ATOM 3827 O O . GLN A 1 489 ? -27.804 6.719 29.542 1.00 52.62 489 GLN A O 1
ATOM 3832 N N . GLY A 1 490 ? -27.748 8.969 29.597 1.00 45.19 490 GLY A N 1
ATOM 3833 C CA . GLY A 1 490 ? -28.000 9.047 31.046 1.00 45.19 490 GLY A CA 1
ATOM 3834 C C . GLY A 1 490 ? -27.544 10.303 31.800 1.00 45.19 490 GLY A C 1
ATOM 3835 O O . GLY A 1 490 ? -27.232 10.187 32.977 1.00 45.19 490 GLY A O 1
ATOM 3836 N N . GLY A 1 491 ? -27.449 11.488 31.181 1.00 39.06 491 GLY A N 1
ATOM 3837 C CA . GLY A 1 491 ? -27.097 12.718 31.912 1.00 39.06 491 GLY A CA 1
ATOM 3838 C C . GLY A 1 491 ? -27.899 13.931 31.448 1.00 39.06 491 GLY A C 1
ATOM 3839 O O . GLY A 1 491 ? -28.010 14.159 30.246 1.00 39.06 491 GLY A O 1
ATOM 3840 N N . THR A 1 492 ? -28.432 14.695 32.400 1.00 41.50 492 THR A N 1
ATOM 3841 C CA . THR A 1 492 ? -29.336 15.846 32.222 1.00 41.50 492 THR A CA 1
ATOM 3842 C C . THR A 1 492 ? -28.653 17.163 31.828 1.00 41.50 492 THR A C 1
ATOM 3844 O O . THR A 1 492 ? -29.331 18.172 31.698 1.00 41.50 492 THR A O 1
ATOM 3847 N N . THR A 1 493 ? -27.348 17.187 31.543 1.00 50.09 493 THR A N 1
ATOM 3848 C CA . THR A 1 493 ? -26.657 18.382 31.017 1.00 50.09 493 THR A CA 1
ATOM 3849 C C . THR A 1 493 ? -25.539 18.001 30.037 1.00 50.09 493 THR A C 1
ATOM 3851 O O . THR A 1 493 ? -24.798 17.045 30.266 1.00 50.09 493 THR A O 1
ATOM 3854 N N . ASN A 1 494 ? -25.452 18.728 28.911 1.00 53.38 494 ASN A N 1
ATOM 3855 C CA . ASN A 1 494 ? -24.445 18.712 27.823 1.00 53.38 494 ASN A CA 1
ATOM 3856 C C . ASN A 1 494 ? -24.081 17.369 27.128 1.00 53.38 494 ASN A C 1
ATOM 3858 O O . ASN A 1 494 ? -23.611 17.368 25.992 1.00 53.38 494 ASN A O 1
ATOM 3862 N N . ARG A 1 495 ? -24.333 16.202 27.735 1.00 55.31 495 ARG A N 1
ATOM 3863 C CA . ARG A 1 495 ? -24.056 14.865 27.165 1.00 55.31 495 ARG A CA 1
ATOM 3864 C C . ARG A 1 495 ? -25.026 14.466 26.047 1.00 55.31 495 ARG A C 1
ATOM 3866 O O . ARG A 1 495 ? -24.672 13.645 25.202 1.00 55.31 495 ARG A O 1
ATOM 3873 N N . GLY A 1 496 ? -26.215 15.072 26.005 1.00 63.03 496 GLY A N 1
ATOM 3874 C CA . GLY A 1 496 ? -27.208 14.853 24.948 1.00 63.03 496 GLY A CA 1
ATOM 3875 C C . GLY A 1 496 ? -26.769 15.366 23.571 1.00 63.03 496 GLY A C 1
ATOM 3876 O O . GLY A 1 496 ? -27.017 14.696 22.573 1.00 63.03 496 GLY A O 1
ATOM 3877 N N . ALA A 1 497 ? -26.053 16.495 23.508 1.00 72.25 497 ALA A N 1
ATOM 3878 C CA . ALA A 1 497 ? -25.569 17.065 22.246 1.00 72.25 497 ALA A CA 1
ATOM 3879 C C . ALA A 1 497 ? -24.492 16.180 21.591 1.00 72.25 497 ALA A C 1
ATOM 3881 O O . ALA A 1 497 ? -24.572 15.861 20.405 1.00 72.25 497 ALA A O 1
ATOM 3882 N N . TRP A 1 498 ? -23.538 15.677 22.385 1.00 77.69 498 TRP A N 1
ATOM 3883 C CA . TRP A 1 498 ? -22.481 14.775 21.905 1.00 77.69 498 TRP A CA 1
ATOM 3884 C C . TRP A 1 498 ? -23.011 13.459 21.335 1.00 77.69 498 TRP A C 1
ATOM 3886 O O . TRP A 1 498 ? -22.419 12.907 20.412 1.00 77.69 498 TRP A O 1
ATOM 3896 N N . ARG A 1 499 ? -24.137 12.951 21.849 1.00 81.50 499 ARG A N 1
ATOM 3897 C CA . ARG A 1 499 ? -24.812 11.786 21.263 1.00 81.50 499 ARG A CA 1
ATOM 3898 C C . ARG A 1 499 ? -25.215 12.051 19.814 1.00 81.50 499 ARG A C 1
ATOM 3900 O O . ARG A 1 499 ? -24.941 11.216 18.955 1.00 81.50 499 ARG A O 1
ATOM 3907 N N . TRP A 1 500 ? -25.882 13.174 19.558 1.00 83.25 500 TRP A N 1
ATOM 3908 C CA . TRP A 1 500 ? -26.385 13.494 18.225 1.00 83.25 500 TRP A CA 1
ATOM 3909 C C . TRP A 1 500 ? -25.257 13.748 17.229 1.00 83.25 500 TRP A C 1
ATOM 3911 O O . TRP A 1 500 ? -25.388 13.343 16.081 1.00 83.25 500 TRP A O 1
ATOM 3921 N N . LEU A 1 501 ? -24.116 14.277 17.682 1.00 89.19 501 LEU A N 1
ATOM 3922 C CA . LEU A 1 501 ? -22.907 14.376 16.857 1.00 89.19 501 LEU A CA 1
ATOM 3923 C C . LEU A 1 501 ? -22.424 13.003 16.363 1.00 89.19 501 LEU A C 1
ATOM 3925 O O . LEU A 1 501 ? -22.147 12.844 15.177 1.00 89.19 501 LEU A O 1
ATOM 3929 N N . TRP A 1 502 ? -22.369 11.986 17.229 1.00 90.31 502 TRP A N 1
ATOM 3930 C CA . TRP A 1 502 ? -21.955 10.638 16.812 1.00 90.31 502 TRP A CA 1
ATOM 3931 C C . TRP A 1 502 ? -22.990 9.929 15.939 1.00 90.31 502 TRP A C 1
ATOM 3933 O O . TRP A 1 502 ? -22.617 9.186 15.035 1.00 90.31 502 TRP A O 1
ATOM 3943 N N . VAL A 1 503 ? -24.278 10.183 16.174 1.00 86.50 503 VAL A N 1
ATOM 3944 C CA . VAL A 1 503 ? -25.364 9.699 15.309 1.00 86.50 503 VAL A CA 1
ATOM 3945 C C . VAL A 1 503 ? -25.281 10.335 13.919 1.00 86.50 503 VAL A C 1
ATOM 3947 O O . VAL A 1 503 ? -25.345 9.618 12.925 1.00 86.50 503 VAL A O 1
ATOM 3950 N N . ALA A 1 504 ? -25.069 11.650 13.837 1.00 88.06 504 ALA A N 1
ATOM 3951 C CA . ALA A 1 504 ? -24.854 12.348 12.574 1.00 88.06 504 ALA A CA 1
ATOM 3952 C C . ALA A 1 504 ? -23.596 11.831 11.861 1.00 88.06 504 ALA A C 1
ATOM 3954 O O . ALA A 1 504 ? -23.647 11.529 10.672 1.00 88.06 504 ALA A O 1
ATOM 3955 N N . GLY A 1 505 ? -22.497 11.625 12.596 1.00 93.12 505 GLY A N 1
ATOM 3956 C CA . GLY A 1 505 ? -21.276 11.012 12.071 1.00 93.12 505 GLY A CA 1
ATOM 3957 C C . GLY A 1 505 ? -21.502 9.604 11.509 1.00 93.12 505 GLY A C 1
ATOM 3958 O O . GLY A 1 505 ? -21.017 9.296 10.423 1.00 93.12 505 GLY A O 1
ATOM 3959 N N . ALA A 1 506 ? -22.296 8.767 12.187 1.00 92.31 506 ALA A N 1
ATOM 3960 C CA . ALA A 1 506 ? -22.705 7.463 11.661 1.00 92.31 506 ALA A CA 1
ATOM 3961 C C . ALA A 1 506 ? -23.534 7.597 10.369 1.00 92.31 506 ALA A C 1
ATOM 3963 O O . ALA A 1 506 ? -23.332 6.818 9.441 1.00 92.31 506 ALA A O 1
ATOM 3964 N N . GLY A 1 507 ? -24.418 8.597 10.283 1.00 87.88 507 GLY A N 1
ATOM 3965 C CA . GLY A 1 507 ? -25.173 8.915 9.067 1.00 87.88 507 GLY A CA 1
ATOM 3966 C C . GLY A 1 507 ? -24.270 9.307 7.895 1.00 87.88 507 GLY A C 1
ATOM 3967 O O . GLY A 1 507 ? -24.394 8.740 6.813 1.00 87.88 507 GLY A O 1
ATOM 3968 N N . VAL A 1 508 ? -23.303 10.200 8.128 1.00 94.88 508 VAL A N 1
ATOM 3969 C CA . VAL A 1 508 ? -22.285 10.599 7.137 1.00 94.88 508 VAL A CA 1
ATOM 3970 C C . VAL A 1 508 ? -21.499 9.386 6.636 1.00 94.88 508 VAL A C 1
ATOM 3972 O O . VAL A 1 508 ? -21.358 9.194 5.428 1.00 94.88 508 VAL A O 1
ATOM 3975 N N . ILE A 1 509 ? -21.029 8.535 7.554 1.00 96.00 509 ILE A N 1
ATOM 3976 C CA . ILE A 1 509 ? -20.336 7.288 7.209 1.00 96.00 509 ILE A CA 1
ATOM 3977 C C . ILE A 1 509 ? -21.251 6.363 6.396 1.00 96.00 509 ILE A C 1
ATOM 3979 O O . ILE A 1 509 ? -20.796 5.776 5.419 1.00 96.00 509 ILE A O 1
ATOM 3983 N N . GLY A 1 510 ? -22.529 6.244 6.763 1.00 91.62 510 GLY A N 1
ATOM 3984 C CA . GLY A 1 510 ? -23.511 5.441 6.037 1.00 91.62 510 GLY A CA 1
ATOM 3985 C C . GLY A 1 510 ? -23.695 5.897 4.588 1.00 91.62 510 GLY A C 1
ATOM 3986 O O . GLY A 1 510 ? -23.637 5.073 3.678 1.00 91.62 510 GLY A O 1
ATOM 3987 N N . VAL A 1 511 ? -23.855 7.203 4.355 1.00 90.25 511 VAL A N 1
ATOM 3988 C CA . VAL A 1 511 ? -23.967 7.764 2.996 1.00 90.25 511 VAL A CA 1
ATOM 3989 C C . VAL A 1 511 ? -22.690 7.507 2.198 1.00 90.25 511 VAL A C 1
ATOM 3991 O O . VAL A 1 511 ? -22.757 7.032 1.066 1.00 90.25 511 VAL A O 1
ATOM 3994 N N . ALA A 1 512 ? -21.520 7.751 2.795 1.00 94.25 512 ALA A N 1
ATOM 3995 C CA . ALA A 1 512 ? -20.246 7.469 2.143 1.00 94.25 512 ALA A CA 1
ATOM 3996 C C . ALA A 1 512 ? -20.101 5.976 1.792 1.00 94.25 512 ALA A C 1
ATOM 3998 O O . ALA A 1 512 ? -19.700 5.649 0.677 1.00 94.25 512 ALA A O 1
ATOM 3999 N N . LEU A 1 513 ? -20.497 5.068 2.694 1.00 92.25 513 LEU A N 1
ATOM 4000 C CA . LEU A 1 513 ? -20.511 3.622 2.452 1.00 92.25 513 LEU A CA 1
ATOM 4001 C C . LEU A 1 513 ? -21.408 3.238 1.275 1.00 92.25 513 LEU A C 1
ATOM 4003 O O . LEU A 1 513 ? -20.980 2.442 0.443 1.00 92.25 513 LEU A O 1
ATOM 4007 N N . LEU A 1 514 ? -22.604 3.816 1.151 1.00 87.81 514 LEU A N 1
ATOM 4008 C CA . LEU A 1 514 ? -23.461 3.561 -0.011 1.00 87.81 514 LEU A CA 1
ATOM 4009 C C . LEU A 1 514 ? -22.791 3.977 -1.317 1.00 87.81 514 LEU A C 1
ATOM 4011 O O . LEU A 1 514 ? -22.779 3.209 -2.278 1.00 87.81 514 LEU A O 1
ATOM 4015 N N . LEU A 1 515 ? -22.182 5.162 -1.333 1.00 89.50 515 LEU A N 1
ATOM 4016 C CA . LEU A 1 515 ? -21.529 5.696 -2.524 1.00 89.50 515 LEU A CA 1
ATOM 4017 C C . LEU A 1 515 ? -20.247 4.942 -2.896 1.00 89.50 515 LEU A C 1
ATOM 4019 O O . LEU A 1 515 ? -19.849 4.978 -4.059 1.00 89.50 515 LEU A O 1
ATOM 4023 N N . THR A 1 516 ? -19.614 4.215 -1.965 1.00 89.31 516 THR A N 1
ATOM 4024 C CA . THR A 1 516 ? -18.504 3.307 -2.322 1.00 89.31 516 THR A CA 1
ATOM 4025 C C . THR A 1 516 ? -18.966 2.162 -3.225 1.00 89.31 516 THR A C 1
ATOM 4027 O O . THR A 1 516 ? -18.159 1.607 -3.967 1.00 89.31 516 THR A O 1
ATOM 4030 N N . GLY A 1 517 ? -20.248 1.777 -3.165 1.00 83.50 517 GLY A N 1
ATOM 4031 C CA . GLY A 1 517 ? -20.783 0.627 -3.895 1.00 83.50 517 GLY A CA 1
ATOM 4032 C C . GLY A 1 517 ? -20.156 -0.716 -3.495 1.00 83.50 517 GLY A C 1
ATOM 4033 O O . GLY A 1 517 ? -20.241 -1.681 -4.256 1.00 83.50 517 GLY A O 1
ATOM 4034 N N . SER A 1 518 ? -19.495 -0.797 -2.333 1.00 87.38 518 SER A N 1
ATOM 4035 C CA . SER A 1 518 ? -18.804 -2.011 -1.894 1.00 87.38 518 SER A CA 1
ATOM 4036 C C . SER A 1 518 ? -19.793 -3.080 -1.422 1.00 87.38 518 SER A C 1
ATOM 4038 O O . SER A 1 518 ? -20.397 -2.981 -0.350 1.00 87.38 518 SER A O 1
ATOM 4040 N N . ARG A 1 519 ? -19.933 -4.151 -2.213 1.00 84.44 519 ARG A N 1
ATOM 4041 C CA . ARG A 1 519 ? -20.817 -5.288 -1.897 1.00 84.44 519 ARG A CA 1
ATOM 4042 C C . ARG A 1 519 ? -20.402 -5.993 -0.610 1.00 84.44 519 ARG A C 1
ATOM 4044 O O . ARG A 1 519 ? -21.262 -6.342 0.189 1.00 84.44 519 ARG A O 1
ATOM 4051 N N . GLY A 1 520 ? -19.099 -6.163 -0.384 1.00 88.00 520 GLY A N 1
ATOM 4052 C CA . GLY A 1 520 ? -18.587 -6.788 0.834 1.00 88.00 520 GLY A CA 1
ATOM 4053 C C . GLY A 1 520 ? -18.974 -6.002 2.091 1.00 88.00 520 GLY A C 1
ATOM 4054 O O . GLY A 1 520 ? -19.419 -6.595 3.073 1.00 88.00 520 GLY A O 1
ATOM 4055 N N . ALA A 1 521 ? -18.914 -4.667 2.050 1.00 90.69 521 ALA A N 1
ATOM 4056 C CA . ALA A 1 521 ? -19.358 -3.835 3.166 1.00 90.69 521 ALA A CA 1
ATOM 4057 C C . ALA A 1 521 ? -20.875 -3.913 3.391 1.00 90.69 521 ALA A C 1
ATOM 4059 O O . ALA A 1 521 ? -21.312 -4.071 4.531 1.00 90.69 521 ALA A O 1
ATOM 4060 N N . LEU A 1 522 ? -21.669 -3.808 2.320 1.00 87.00 522 LEU A N 1
ATOM 4061 C CA . LEU A 1 522 ? -23.132 -3.729 2.395 1.00 87.00 522 LEU A CA 1
ATOM 4062 C C . LEU A 1 522 ? -23.797 -5.079 2.709 1.00 87.00 522 LEU A C 1
ATOM 4064 O O . LEU A 1 522 ? -24.743 -5.115 3.490 1.00 87.00 522 LEU A O 1
ATOM 4068 N N . LEU A 1 523 ? -23.301 -6.178 2.130 1.00 85.12 523 LEU A N 1
ATOM 4069 C CA . LEU A 1 523 ? -23.916 -7.510 2.224 1.00 85.12 523 LEU A CA 1
ATOM 4070 C C . LEU A 1 523 ? -23.319 -8.385 3.330 1.00 85.12 523 LEU A C 1
ATOM 4072 O O . LEU A 1 523 ? -24.008 -9.266 3.835 1.00 85.12 523 LEU A O 1
ATOM 4076 N N . LEU A 1 524 ? -22.058 -8.163 3.716 1.00 89.94 524 LEU A N 1
ATOM 4077 C CA . LEU A 1 524 ? -21.389 -8.974 4.741 1.00 89.94 524 LEU A CA 1
ATOM 4078 C C . LEU A 1 524 ? -21.015 -8.139 5.966 1.00 89.94 524 LEU A C 1
ATOM 4080 O O . LEU A 1 524 ? -21.366 -8.498 7.088 1.00 89.94 524 LEU A O 1
ATOM 4084 N N . GLY A 1 525 ? -20.347 -7.001 5.765 1.00 93.62 525 GLY A N 1
ATOM 4085 C CA . GLY A 1 525 ? -19.832 -6.166 6.850 1.00 93.62 525 GLY A CA 1
ATOM 4086 C C . GLY A 1 525 ? -20.921 -5.610 7.770 1.00 93.62 525 GLY A C 1
ATOM 4087 O O . GLY A 1 525 ? -20.926 -5.900 8.968 1.00 93.62 525 GLY A O 1
ATOM 4088 N N . ILE A 1 526 ? -21.859 -4.828 7.225 1.00 92.19 526 ILE A N 1
ATOM 4089 C CA . ILE A 1 526 ? -22.962 -4.241 8.003 1.00 92.19 526 ILE A CA 1
ATOM 4090 C C . ILE A 1 526 ? -23.836 -5.338 8.637 1.00 92.19 526 ILE A C 1
ATOM 4092 O O . ILE A 1 526 ? -24.035 -5.280 9.853 1.00 92.19 526 ILE A O 1
ATOM 4096 N N . PRO A 1 527 ? -24.314 -6.364 7.903 1.00 90.69 527 PRO A N 1
ATOM 4097 C CA . PRO A 1 527 ? -25.107 -7.430 8.510 1.00 90.69 527 PRO A CA 1
ATOM 4098 C C . PRO A 1 527 ? -24.355 -8.189 9.607 1.00 90.69 527 PRO A C 1
ATOM 4100 O O . PRO A 1 527 ? -24.917 -8.413 10.676 1.00 90.69 527 PRO A O 1
ATOM 4103 N N . GLY A 1 528 ? -23.074 -8.515 9.400 1.00 93.00 528 GLY A N 1
ATOM 4104 C CA . GLY A 1 528 ? -22.253 -9.224 10.384 1.00 93.00 528 GLY A CA 1
ATOM 4105 C C . GLY A 1 528 ? -22.056 -8.436 11.682 1.00 93.00 528 GLY A C 1
ATOM 4106 O O . GLY A 1 528 ? -22.266 -8.969 12.775 1.00 93.00 528 GLY A O 1
ATOM 4107 N N . GLY A 1 529 ? -21.708 -7.149 11.586 1.00 93.50 529 GLY 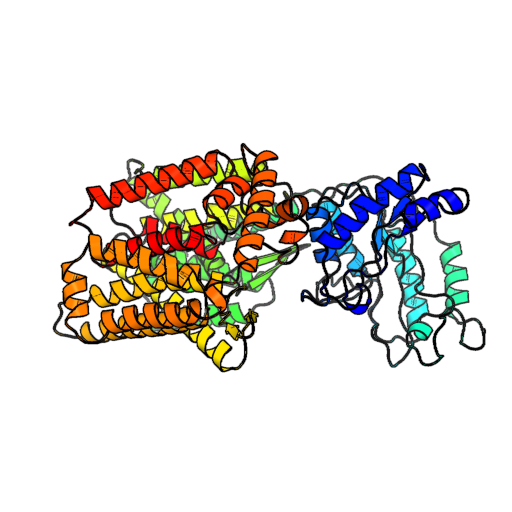A N 1
ATOM 4108 C CA . GLY A 1 529 ? -21.570 -6.292 12.767 1.00 93.50 529 GLY A CA 1
ATOM 4109 C C . GLY A 1 529 ? -22.903 -6.045 13.482 1.00 93.50 529 GLY A C 1
ATOM 4110 O O . GLY A 1 529 ? -22.963 -6.074 14.715 1.00 93.50 529 GLY A O 1
ATOM 4111 N N . LEU A 1 530 ? -23.992 -5.868 12.725 1.00 90.19 530 LEU A N 1
ATOM 4112 C CA . LEU A 1 530 ? -25.332 -5.675 13.278 1.00 90.19 530 LEU A CA 1
ATOM 4113 C C . LEU A 1 530 ? -25.836 -6.937 13.987 1.00 90.19 530 LEU A C 1
ATOM 4115 O O . LEU A 1 530 ? -26.374 -6.830 15.087 1.00 90.19 530 LEU A O 1
ATOM 4119 N N . ALA A 1 531 ? -25.624 -8.119 13.404 1.00 89.50 531 ALA A N 1
ATOM 4120 C CA . ALA A 1 531 ? -25.994 -9.397 14.004 1.00 89.50 531 ALA A CA 1
ATOM 4121 C C . ALA A 1 531 ? -25.310 -9.595 15.363 1.00 89.50 531 ALA A C 1
ATOM 4123 O O . ALA A 1 531 ? -25.977 -9.928 16.345 1.00 89.50 531 ALA A O 1
ATOM 4124 N N . LEU A 1 532 ? -24.004 -9.306 15.457 1.00 92.06 532 LEU A N 1
ATOM 4125 C CA . LEU A 1 532 ? -23.292 -9.365 16.735 1.00 92.06 532 LEU A CA 1
ATOM 4126 C C . LEU A 1 532 ? -23.872 -8.376 17.749 1.00 92.06 532 LEU A C 1
ATOM 4128 O O . LEU A 1 532 ? -24.083 -8.724 18.913 1.00 92.06 532 LEU A O 1
ATOM 4132 N N . TRP A 1 533 ? -24.121 -7.137 17.325 1.00 88.62 533 TRP A N 1
ATOM 4133 C CA . TRP A 1 533 ? -24.683 -6.132 18.216 1.00 88.62 533 TRP A CA 1
ATOM 4134 C C . TRP A 1 533 ? -26.051 -6.566 18.745 1.00 88.62 533 TRP A C 1
ATOM 4136 O O . TRP A 1 533 ? -26.274 -6.544 19.956 1.00 88.62 533 TRP A O 1
ATOM 4146 N N . LEU A 1 534 ? -26.952 -7.002 17.861 1.00 84.62 534 LEU A N 1
ATOM 4147 C CA . LEU A 1 534 ? -28.290 -7.479 18.213 1.00 84.62 534 LEU A CA 1
ATOM 4148 C C . LEU A 1 534 ? -28.232 -8.649 19.197 1.00 84.62 534 LEU A C 1
ATOM 4150 O O . LEU A 1 534 ? -28.979 -8.647 20.175 1.00 84.62 534 LEU A O 1
ATOM 4154 N N . ALA A 1 535 ? -27.314 -9.593 18.981 1.00 86.75 535 ALA A N 1
ATOM 4155 C CA . ALA A 1 535 ? -27.107 -10.729 19.872 1.00 86.75 535 ALA A CA 1
ATOM 4156 C C . ALA A 1 535 ? -26.642 -10.304 21.277 1.00 86.75 535 ALA A C 1
ATOM 4158 O O . ALA A 1 535 ? -27.071 -10.884 22.272 1.00 86.75 535 ALA A O 1
ATOM 4159 N N . LEU A 1 536 ? -25.790 -9.278 21.384 1.00 87.69 536 LEU A N 1
ATOM 4160 C CA . LEU A 1 536 ? -25.221 -8.846 22.665 1.00 87.69 536 LEU A CA 1
ATOM 4161 C C . LEU A 1 536 ? -26.045 -7.780 23.397 1.00 87.69 536 LEU A C 1
ATOM 4163 O O . LEU A 1 536 ? -25.966 -7.687 24.622 1.00 87.69 536 LEU A O 1
ATOM 4167 N N . GLN A 1 537 ? -26.813 -6.957 22.680 1.00 82.50 537 GLN A N 1
ATOM 4168 C CA . GLN A 1 537 ? -27.631 -5.880 23.249 1.00 82.50 537 GLN A CA 1
ATOM 4169 C C . GLN A 1 537 ? -29.003 -5.748 22.559 1.00 82.50 537 GLN A C 1
ATOM 4171 O O . GLN A 1 537 ? -29.327 -4.691 21.997 1.00 82.50 537 GLN A O 1
ATOM 4176 N N . PRO A 1 538 ? -29.873 -6.769 22.665 1.00 74.06 538 PRO A N 1
ATOM 4177 C CA . PRO A 1 538 ? -31.177 -6.770 22.000 1.00 74.06 538 PRO A CA 1
ATOM 4178 C C . PRO A 1 538 ? -32.088 -5.634 22.492 1.00 74.06 538 PRO A C 1
ATOM 4180 O O . PRO A 1 538 ? -32.806 -5.018 21.708 1.00 74.06 538 PRO A O 1
ATOM 4183 N N . ALA A 1 539 ? -32.025 -5.279 23.782 1.00 68.88 539 ALA A N 1
ATOM 4184 C CA . ALA A 1 539 ? -32.816 -4.183 24.349 1.00 68.88 539 ALA A CA 1
ATOM 4185 C C . ALA A 1 539 ? -32.367 -2.792 23.864 1.00 68.88 539 ALA A C 1
ATOM 4187 O O . ALA A 1 539 ? -33.207 -1.916 23.658 1.00 68.88 539 ALA A O 1
ATOM 4188 N N . ALA A 1 540 ? -31.062 -2.580 23.655 1.00 64.06 540 ALA A N 1
ATOM 4189 C CA . ALA A 1 540 ? -30.549 -1.322 23.112 1.00 64.06 540 ALA A CA 1
ATOM 4190 C C . ALA A 1 540 ? -31.012 -1.133 21.661 1.00 64.06 540 ALA A C 1
ATOM 4192 O O . ALA A 1 540 ? -31.450 -0.043 21.298 1.00 64.06 540 ALA A O 1
ATOM 4193 N N . CYS A 1 541 ? -31.013 -2.211 20.873 1.00 59.09 541 CYS A N 1
ATOM 4194 C CA . CYS A 1 541 ? -31.520 -2.193 19.505 1.00 59.09 541 CYS A CA 1
ATOM 4195 C C . CYS A 1 541 ? -33.036 -1.978 19.450 1.00 59.09 541 CYS A C 1
ATOM 4197 O O . CYS A 1 541 ? -33.485 -1.109 18.716 1.00 59.09 541 CYS A O 1
ATOM 4199 N N . ARG A 1 542 ? -33.836 -2.649 20.292 1.00 60.81 542 ARG A N 1
ATOM 4200 C CA . ARG A 1 542 ? -35.289 -2.390 20.369 1.00 60.81 542 ARG A CA 1
ATOM 4201 C C . ARG A 1 542 ? -35.615 -0.930 20.714 1.00 60.81 542 ARG A C 1
ATOM 4203 O O . ARG A 1 542 ? -36.536 -0.353 20.148 1.00 60.81 542 ARG A O 1
ATOM 4210 N N . ARG A 1 543 ? -34.823 -0.291 21.583 1.00 60.06 543 ARG A N 1
ATOM 4211 C CA . ARG A 1 543 ? -34.971 1.141 21.921 1.00 60.06 543 ARG A CA 1
ATOM 4212 C C . ARG A 1 543 ? -34.529 2.083 20.797 1.00 60.06 543 ARG A C 1
ATOM 4214 O O . ARG A 1 543 ? -35.094 3.164 20.662 1.00 60.06 543 ARG A O 1
ATOM 4221 N N . LEU A 1 544 ? -33.527 1.694 20.009 1.00 52.81 544 LEU A N 1
ATOM 4222 C CA . LEU A 1 544 ? -33.104 2.416 18.803 1.00 52.81 544 LEU A CA 1
ATOM 4223 C C . LEU A 1 544 ? -34.106 2.239 17.646 1.00 52.81 544 LEU A C 1
ATOM 4225 O O . LEU A 1 544 ? -34.239 3.146 16.829 1.00 52.81 544 LEU A O 1
ATOM 4229 N N . ALA A 1 545 ? -34.839 1.120 17.612 1.00 51.09 545 ALA A N 1
ATOM 4230 C CA . ALA A 1 545 ? -35.926 0.855 16.666 1.00 51.09 545 ALA A CA 1
ATOM 4231 C C . ALA A 1 545 ? -37.184 1.664 17.004 1.00 51.09 545 ALA A C 1
ATOM 4233 O O . ALA A 1 545 ? -37.782 2.258 16.116 1.00 51.09 545 ALA A O 1
ATOM 4234 N N . GLY A 1 546 ? -37.543 1.758 18.290 1.00 49.41 546 GLY A N 1
ATOM 4235 C CA . GLY A 1 546 ? -38.720 2.506 18.754 1.00 49.41 546 GLY A CA 1
ATOM 4236 C C . GLY A 1 546 ? -38.611 4.034 18.656 1.00 49.41 546 GLY A C 1
ATOM 4237 O O . GLY A 1 546 ? -39.584 4.729 18.921 1.00 49.41 546 GLY A O 1
ATOM 4238 N N . ARG A 1 547 ? -37.447 4.584 18.282 1.00 52.88 547 ARG A N 1
ATOM 4239 C CA . ARG A 1 547 ? -37.228 6.028 18.071 1.00 52.88 547 ARG A CA 1
ATOM 4240 C C . ARG A 1 547 ? -36.904 6.327 16.604 1.00 52.88 547 ARG A C 1
ATOM 4242 O O . ARG A 1 547 ? -35.796 6.746 16.285 1.00 52.88 547 ARG A O 1
ATOM 4249 N N . GLY A 1 548 ? -37.871 6.052 15.731 1.00 47.25 548 GLY A N 1
ATOM 4250 C CA . GLY A 1 548 ? -38.182 6.767 14.481 1.00 47.25 548 GLY A CA 1
ATOM 4251 C C . GLY A 1 548 ? -37.129 7.011 13.385 1.00 47.25 548 GLY A C 1
ATOM 4252 O O . GLY A 1 548 ? -37.522 7.538 12.355 1.00 47.25 548 GLY A O 1
ATOM 4253 N N . GLY A 1 549 ? -35.839 6.676 13.525 1.00 53.22 549 GLY A N 1
ATOM 4254 C CA . GLY A 1 549 ? -34.856 7.084 12.500 1.00 53.22 549 GLY A CA 1
ATOM 4255 C C . GLY A 1 549 ? -33.590 6.244 12.331 1.00 53.22 549 GLY A C 1
ATOM 4256 O O . GLY A 1 549 ? -33.102 6.126 11.214 1.00 53.22 549 GLY A O 1
ATOM 4257 N N . LEU A 1 550 ? -33.046 5.616 13.380 1.00 57.16 550 LEU A N 1
ATOM 4258 C CA . LEU A 1 550 ? -31.726 4.963 13.277 1.00 57.16 550 LEU A CA 1
ATOM 4259 C C . LEU A 1 550 ? -31.766 3.563 12.658 1.00 57.16 550 LEU A C 1
ATOM 4261 O O . LEU A 1 550 ? -31.014 3.294 11.732 1.00 57.16 550 LEU A O 1
ATOM 4265 N N . ILE A 1 551 ? -32.633 2.672 13.144 1.00 55.53 551 ILE A N 1
ATOM 4266 C CA . ILE A 1 551 ? -32.785 1.324 12.570 1.00 55.53 551 ILE A CA 1
ATOM 4267 C C . ILE A 1 551 ? -33.552 1.352 11.245 1.00 55.53 551 ILE A C 1
ATOM 4269 O O . ILE A 1 551 ? -33.070 0.719 10.317 1.00 55.53 551 ILE A O 1
ATOM 4273 N N . PRO A 1 552 ? -34.643 2.126 11.079 1.00 54.88 552 PRO A N 1
ATOM 4274 C CA . PRO A 1 552 ? -35.238 2.353 9.764 1.00 54.88 552 PRO A CA 1
ATOM 4275 C C . PRO A 1 552 ? -34.246 2.983 8.788 1.00 54.88 552 PRO A C 1
ATOM 4277 O O . PRO A 1 552 ? -34.214 2.574 7.643 1.00 54.88 552 PRO A O 1
ATOM 4280 N N . GLY A 1 553 ? -33.388 3.906 9.240 1.00 62.69 553 GLY A N 1
ATOM 4281 C CA . GLY A 1 553 ? -32.321 4.490 8.429 1.00 62.69 553 GLY A CA 1
ATOM 4282 C C . GLY A 1 553 ? -31.227 3.490 8.061 1.00 62.69 553 GLY A C 1
ATOM 4283 O O . GLY A 1 553 ? -30.797 3.489 6.920 1.00 62.69 553 GLY A O 1
ATOM 4284 N N . LEU A 1 554 ? -30.812 2.600 8.972 1.00 63.22 554 LEU A N 1
ATOM 4285 C CA . LEU A 1 554 ? -29.845 1.535 8.679 1.00 63.22 554 LEU A CA 1
ATOM 4286 C C . LEU A 1 554 ? -30.450 0.449 7.784 1.00 63.22 554 LEU A C 1
ATOM 4288 O O . LEU A 1 554 ? -29.769 -0.056 6.906 1.00 63.22 554 LEU A O 1
ATOM 4292 N N . ILE A 1 555 ? -31.724 0.108 7.987 1.00 62.09 555 ILE A N 1
ATOM 4293 C CA . ILE A 1 555 ? -32.493 -0.794 7.127 1.00 62.09 555 ILE A CA 1
ATOM 4294 C C . ILE A 1 555 ? -32.688 -0.145 5.765 1.00 62.09 555 ILE A C 1
ATOM 4296 O O . ILE A 1 555 ? -32.489 -0.828 4.781 1.00 62.09 555 ILE A O 1
ATOM 4300 N N . LEU A 1 556 ? -32.999 1.149 5.676 1.00 63.16 556 LEU A N 1
ATOM 4301 C CA . LEU A 1 556 ? -33.090 1.898 4.423 1.00 63.16 556 LEU A CA 1
ATOM 4302 C C . LEU A 1 556 ? -31.725 1.983 3.749 1.00 63.16 556 LEU A C 1
ATOM 4304 O O . LEU A 1 556 ? -31.650 1.832 2.544 1.00 63.16 556 LEU A O 1
ATOM 4308 N N . LEU A 1 557 ? -30.643 2.159 4.506 1.00 63.59 557 LEU A N 1
ATOM 4309 C CA . LEU A 1 557 ? -29.279 2.128 3.992 1.00 63.59 557 LEU A CA 1
ATOM 4310 C C . LEU A 1 557 ? -28.963 0.742 3.428 1.00 63.59 557 LEU A C 1
ATOM 4312 O O . LEU A 1 557 ? -28.552 0.615 2.285 1.00 63.59 557 LEU A O 1
ATOM 4316 N N . VAL A 1 558 ? -29.217 -0.313 4.201 1.00 63.94 558 VAL A N 1
ATOM 4317 C CA . VAL A 1 558 ? -29.033 -1.699 3.770 1.00 63.94 558 VAL A CA 1
ATOM 4318 C C . VAL A 1 558 ? -29.943 -2.016 2.595 1.00 63.94 558 VAL A C 1
ATOM 4320 O O . VAL A 1 558 ? -29.465 -2.667 1.691 1.00 63.94 558 VAL A O 1
ATOM 4323 N N . SER A 1 559 ? -31.182 -1.521 2.553 1.00 59.34 559 SER A N 1
ATOM 4324 C CA . SER A 1 559 ? -32.188 -1.773 1.507 1.00 59.34 559 SER A CA 1
ATOM 4325 C C . SER A 1 559 ? -31.933 -0.962 0.242 1.00 59.34 559 SER A C 1
ATOM 4327 O O . SER A 1 559 ? -32.136 -1.478 -0.843 1.00 59.34 559 SER A O 1
ATOM 4329 N N . ALA A 1 560 ? -31.451 0.276 0.352 1.00 64.56 560 ALA A N 1
ATOM 4330 C CA . ALA A 1 560 ? -31.000 1.098 -0.768 1.00 64.56 560 ALA A CA 1
ATOM 4331 C C . ALA A 1 560 ? -29.675 0.566 -1.313 1.00 64.56 560 ALA A C 1
ATOM 4333 O O . ALA A 1 560 ? -29.498 0.475 -2.519 1.00 64.56 560 ALA A O 1
ATOM 4334 N N . GLY A 1 561 ? -28.769 0.139 -0.432 1.00 62.25 561 GLY A N 1
ATOM 4335 C CA . GLY A 1 561 ? -27.568 -0.605 -0.791 1.00 62.25 561 GLY A CA 1
ATOM 4336 C C . GLY A 1 561 ? -27.912 -1.936 -1.453 1.00 62.25 561 GLY A C 1
ATOM 4337 O O . GLY A 1 561 ? -27.313 -2.270 -2.469 1.00 62.25 561 GLY A O 1
ATOM 4338 N N . LEU A 1 562 ? -28.920 -2.648 -0.935 1.00 60.16 562 LEU A N 1
ATOM 4339 C CA . LEU A 1 562 ? -29.477 -3.855 -1.533 1.00 60.16 562 LEU A CA 1
ATOM 4340 C C . LEU A 1 562 ? -30.044 -3.515 -2.901 1.00 60.16 562 LEU A C 1
ATOM 4342 O O . LEU A 1 562 ? -29.647 -4.168 -3.834 1.00 60.16 562 LEU A O 1
ATOM 4346 N N . ALA A 1 563 ? -30.887 -2.497 -3.064 1.00 62.03 563 ALA A N 1
ATOM 4347 C CA . ALA A 1 563 ? -31.488 -2.116 -4.344 1.00 62.03 563 ALA A CA 1
ATOM 4348 C C . ALA A 1 563 ? -30.437 -1.682 -5.384 1.00 62.03 563 ALA A C 1
ATOM 4350 O O . ALA A 1 563 ? -30.497 -2.093 -6.539 1.00 62.03 563 ALA A O 1
ATOM 4351 N N . LEU A 1 564 ? -29.418 -0.924 -4.964 1.00 60.84 564 LEU A N 1
ATOM 4352 C CA . LEU A 1 564 ? -28.270 -0.542 -5.795 1.00 60.84 564 LEU A CA 1
ATOM 4353 C C . LEU A 1 564 ? -27.374 -1.741 -6.152 1.00 60.84 564 LEU A C 1
ATOM 4355 O O . LEU A 1 564 ? -26.716 -1.727 -7.196 1.00 60.84 564 LEU A O 1
ATOM 4359 N N . ALA A 1 565 ? -27.331 -2.766 -5.295 1.00 54.81 565 ALA A N 1
ATOM 4360 C CA . ALA A 1 565 ? -26.617 -4.017 -5.532 1.00 54.81 565 ALA A CA 1
ATOM 4361 C C . ALA A 1 565 ? -27.452 -5.055 -6.316 1.00 54.81 565 ALA A C 1
ATOM 4363 O O . ALA A 1 565 ? -26.866 -5.787 -7.106 1.00 54.81 565 ALA A O 1
ATOM 4364 N N . LEU A 1 566 ? -28.780 -5.084 -6.124 1.00 52.34 566 LEU A N 1
ATOM 4365 C CA . LEU A 1 566 ? -29.788 -6.043 -6.613 1.00 52.34 566 LEU A CA 1
ATOM 4366 C C . LEU A 1 566 ? -30.351 -5.710 -8.002 1.00 52.34 566 LEU A C 1
ATOM 4368 O O . LEU A 1 566 ? -31.133 -6.502 -8.517 1.00 52.34 566 LEU A O 1
ATOM 4372 N N . GLY A 1 567 ? -29.982 -4.583 -8.621 1.00 62.16 567 GLY A N 1
ATOM 4373 C CA . GLY A 1 567 ? -30.266 -4.342 -10.047 1.00 62.16 567 GLY A CA 1
ATOM 4374 C C . GLY A 1 567 ? -29.552 -5.355 -10.965 1.00 62.16 567 GLY A C 1
ATOM 4375 O O . GLY A 1 567 ? -29.104 -6.407 -10.510 1.00 62.16 567 GLY A O 1
ATOM 4376 N N . GLU A 1 568 ? -29.310 -5.017 -12.240 1.00 50.94 568 GLU A N 1
ATOM 4377 C CA . GLU A 1 568 ? -28.560 -5.867 -13.208 1.00 50.94 568 GLU A CA 1
ATOM 4378 C C . GLU A 1 568 ? -27.166 -6.345 -12.719 1.00 50.94 568 GLU A C 1
ATOM 4380 O O . GLU A 1 568 ? -26.511 -7.196 -13.314 1.00 50.94 568 GLU A O 1
ATOM 4385 N N . ARG A 1 569 ? -26.702 -5.818 -11.585 1.00 53.78 569 ARG A N 1
ATOM 4386 C CA . ARG A 1 569 ? -25.392 -6.016 -10.968 1.00 53.78 569 ARG A CA 1
ATOM 4387 C C . ARG A 1 569 ? -25.228 -7.314 -10.178 1.00 53.78 569 ARG A C 1
ATOM 4389 O O . ARG A 1 569 ? -24.084 -7.762 -10.053 1.00 53.78 569 ARG A O 1
ATOM 4396 N N . LEU A 1 570 ? -26.295 -7.924 -9.655 1.00 46.59 570 LEU A N 1
ATOM 4397 C CA . LEU A 1 570 ? -26.198 -9.206 -8.929 1.00 46.59 570 LEU A CA 1
ATOM 4398 C C . LEU A 1 570 ? -25.899 -10.393 -9.846 1.00 46.59 570 LEU A C 1
ATOM 4400 O O . LEU A 1 570 ? -25.278 -11.356 -9.405 1.00 46.59 570 LEU A O 1
ATOM 4404 N N . LEU A 1 571 ? -26.287 -10.291 -11.117 1.00 46.78 571 LEU A N 1
ATOM 4405 C CA . LEU A 1 571 ? -26.036 -11.297 -12.149 1.00 46.78 571 LEU A CA 1
ATOM 4406 C C . LEU A 1 571 ? -24.702 -11.085 -12.880 1.00 46.78 571 LEU A C 1
ATOM 4408 O O . LEU A 1 571 ? -24.421 -11.801 -13.838 1.00 46.78 571 LEU A O 1
ATOM 4412 N N . ASN A 1 572 ? -23.862 -10.137 -12.437 1.00 55.78 572 ASN A N 1
ATOM 4413 C CA . ASN A 1 572 ? -22.556 -9.892 -13.050 1.00 55.78 572 ASN A CA 1
ATOM 4414 C C . ASN A 1 572 ? -21.572 -11.025 -12.687 1.00 55.78 572 ASN A C 1
ATOM 4416 O O . ASN A 1 572 ? -20.751 -10.910 -11.773 1.00 55.78 572 ASN A O 1
ATOM 4420 N N . SER A 1 573 ? -21.708 -12.153 -13.386 1.00 56.12 573 SER A N 1
ATOM 4421 C CA . SER A 1 573 ? -20.914 -13.379 -13.253 1.00 56.12 573 SER A CA 1
ATOM 4422 C C . SER A 1 573 ? -19.412 -13.133 -13.429 1.00 56.12 573 SER A C 1
ATOM 4424 O O . SER A 1 573 ? -18.609 -13.819 -12.795 1.00 56.12 573 SER A O 1
ATOM 4426 N N . GLY A 1 574 ? -19.039 -12.097 -14.191 1.00 60.00 574 GLY A N 1
ATOM 4427 C CA . GLY A 1 574 ? -17.653 -11.715 -14.467 1.00 60.00 574 GLY A CA 1
ATOM 4428 C C . GLY A 1 574 ? -16.828 -11.371 -13.220 1.00 60.00 574 GLY A C 1
ATOM 4429 O O . GLY A 1 574 ? -15.665 -11.755 -13.122 1.00 60.00 574 GLY A O 1
ATOM 4430 N N . THR A 1 575 ? -17.415 -10.710 -12.214 1.00 65.69 575 THR A N 1
ATOM 4431 C CA . THR A 1 575 ? -16.663 -10.336 -10.997 1.00 65.69 575 THR A CA 1
ATOM 4432 C C . THR A 1 575 ? -16.397 -11.540 -10.090 1.00 65.69 575 THR A C 1
ATOM 4434 O O . THR A 1 575 ? -15.385 -11.591 -9.390 1.00 65.69 575 THR A O 1
ATOM 4437 N N . ILE A 1 576 ? -17.308 -12.519 -10.077 1.00 72.31 576 ILE A N 1
ATOM 4438 C CA . ILE A 1 576 ? -17.149 -13.757 -9.303 1.00 72.31 576 ILE A CA 1
ATOM 4439 C C . ILE A 1 576 ? -16.122 -14.661 -9.988 1.00 72.31 576 ILE A C 1
ATOM 4441 O O . ILE A 1 576 ? -15.222 -15.162 -9.315 1.00 72.31 576 ILE A O 1
ATOM 4445 N N . SER A 1 577 ? -16.200 -14.820 -11.314 1.00 74.06 577 SER A N 1
ATOM 4446 C CA . SER A 1 577 ? -15.217 -15.604 -12.069 1.00 74.06 577 SER A CA 1
ATOM 4447 C C . SER A 1 577 ? -13.808 -15.033 -11.915 1.00 74.06 577 SER A C 1
ATOM 4449 O O . SER A 1 577 ? -12.877 -15.784 -11.635 1.00 74.06 577 SER A O 1
ATOM 4451 N N . GLN A 1 578 ? -13.645 -13.708 -11.987 1.00 76.44 578 GLN A N 1
ATOM 4452 C CA . GLN A 1 578 ? -12.349 -13.053 -11.788 1.00 76.44 578 GLN A CA 1
ATOM 4453 C C . GLN A 1 578 ? -11.763 -13.334 -10.393 1.00 76.44 578 GLN A C 1
ATOM 4455 O O . GLN A 1 578 ? -10.590 -13.684 -10.277 1.00 76.44 578 GLN A O 1
ATOM 4460 N N . ARG A 1 579 ? -12.575 -13.273 -9.325 1.00 84.69 579 ARG A N 1
ATOM 4461 C CA . ARG A 1 579 ? -12.123 -13.617 -7.962 1.00 84.69 579 ARG A CA 1
ATOM 4462 C C . ARG A 1 579 ? -11.699 -15.073 -7.833 1.00 84.69 579 ARG A C 1
ATOM 4464 O O . ARG A 1 579 ? -10.695 -15.343 -7.187 1.00 84.69 579 ARG A O 1
ATOM 4471 N N . LEU A 1 580 ? -12.411 -16.000 -8.473 1.00 87.62 580 LEU A N 1
ATOM 4472 C CA . LEU A 1 580 ? -12.022 -17.412 -8.487 1.00 87.62 580 LEU A CA 1
ATOM 4473 C C . LEU A 1 580 ? -10.658 -17.618 -9.156 1.00 87.62 580 LEU A C 1
ATOM 4475 O O . LEU A 1 580 ? -9.846 -18.390 -8.653 1.00 87.62 580 LEU A O 1
ATOM 4479 N N . HIS A 1 581 ? -10.377 -16.898 -10.245 1.00 86.94 581 HIS A N 1
ATOM 4480 C CA . HIS A 1 581 ? -9.060 -16.911 -10.884 1.00 86.94 581 HIS A CA 1
ATOM 4481 C C . HIS A 1 581 ? -7.969 -16.329 -9.980 1.00 86.94 581 HIS A C 1
ATOM 4483 O O . HIS A 1 581 ? -6.887 -16.912 -9.893 1.00 86.94 581 HIS A O 1
ATOM 4489 N N . ILE A 1 582 ? -8.270 -15.243 -9.258 1.00 88.62 582 ILE A N 1
ATOM 4490 C CA . ILE A 1 582 ? -7.350 -14.664 -8.271 1.00 88.62 582 ILE A CA 1
ATOM 4491 C C . ILE A 1 582 ? -7.047 -15.661 -7.154 1.00 88.62 582 ILE A C 1
ATOM 4493 O O . ILE A 1 582 ? -5.892 -15.872 -6.792 1.00 88.62 582 ILE A O 1
ATOM 4497 N N . TRP A 1 583 ? -8.075 -16.327 -6.634 1.00 93.56 583 TRP A N 1
ATOM 4498 C CA . TRP A 1 583 ? -7.928 -17.309 -5.565 1.00 93.56 583 TRP A CA 1
ATOM 4499 C C . TRP A 1 583 ? -7.139 -18.535 -6.004 1.00 93.56 583 TRP A C 1
ATOM 4501 O O . TRP A 1 583 ? -6.373 -19.071 -5.210 1.00 93.56 583 TRP A O 1
ATOM 4511 N N . ARG A 1 584 ? -7.276 -18.947 -7.268 1.00 92.81 584 ARG A N 1
ATOM 4512 C CA . ARG A 1 584 ? -6.477 -20.032 -7.843 1.00 92.81 584 ARG A CA 1
ATOM 4513 C C . ARG A 1 584 ? -4.994 -19.664 -7.896 1.00 92.81 584 ARG A C 1
ATOM 4515 O O . ARG A 1 584 ? -4.181 -20.412 -7.371 1.00 92.81 584 ARG A O 1
ATOM 4522 N N . GLY A 1 585 ? -4.659 -18.477 -8.408 1.00 89.94 585 GLY A N 1
ATOM 4523 C CA . GLY A 1 585 ? -3.272 -17.995 -8.414 1.00 89.94 585 GLY A CA 1
ATOM 4524 C C . GLY A 1 585 ? -2.701 -17.797 -7.004 1.00 89.94 585 GLY A C 1
ATOM 4525 O O . GLY A 1 585 ? -1.560 -18.154 -6.735 1.00 89.94 585 GLY A O 1
ATOM 4526 N N . ALA A 1 586 ? -3.504 -17.297 -6.060 1.00 94.44 586 ALA A N 1
ATOM 4527 C CA . ALA A 1 586 ? -3.095 -17.144 -4.663 1.00 94.44 586 ALA A CA 1
ATOM 4528 C C . ALA A 1 586 ? -2.878 -18.499 -3.968 1.00 94.44 586 ALA A C 1
ATOM 4530 O O . ALA A 1 586 ? -1.973 -18.646 -3.148 1.00 94.44 586 ALA A O 1
ATOM 4531 N N . TRP A 1 587 ? -3.688 -19.500 -4.312 1.00 95.44 587 TRP A N 1
ATOM 4532 C CA . TRP A 1 587 ? -3.497 -20.873 -3.866 1.00 95.44 587 TRP A CA 1
ATOM 4533 C C . TRP A 1 587 ? -2.197 -21.468 -4.413 1.00 95.44 587 TRP A C 1
ATOM 4535 O O . TRP A 1 587 ? -1.437 -22.062 -3.651 1.00 95.44 587 TRP A O 1
ATOM 4545 N N . ASP A 1 588 ? -1.902 -21.267 -5.697 1.00 92.31 588 ASP A N 1
ATOM 4546 C CA . ASP A 1 588 ? -0.656 -21.733 -6.312 1.00 92.31 588 ASP A CA 1
ATOM 4547 C C . ASP A 1 588 ? 0.572 -21.025 -5.714 1.00 92.31 588 ASP A C 1
ATOM 4549 O O . ASP A 1 588 ? 1.575 -21.676 -5.414 1.00 92.31 588 ASP A O 1
ATOM 4553 N N . LEU A 1 589 ? 0.456 -19.725 -5.417 1.00 91.69 589 LEU A N 1
ATOM 4554 C CA . LEU A 1 589 ? 1.455 -18.972 -4.660 1.00 91.69 589 LEU A CA 1
ATOM 4555 C C . LEU A 1 589 ? 1.690 -19.588 -3.271 1.00 91.69 589 LEU A C 1
ATOM 4557 O O . LEU A 1 589 ? 2.833 -19.835 -2.886 1.00 91.69 589 LEU A O 1
ATOM 4561 N N . TRP A 1 590 ? 0.628 -19.875 -2.512 1.00 95.62 590 TRP A N 1
ATOM 4562 C CA . TRP A 1 590 ? 0.772 -20.507 -1.199 1.00 95.62 590 TRP A CA 1
ATOM 4563 C C . TRP A 1 590 ? 1.379 -21.911 -1.300 1.00 95.62 590 TRP A C 1
ATOM 4565 O O . TRP A 1 590 ? 2.220 -22.271 -0.482 1.00 95.62 590 TRP A O 1
ATOM 4575 N N . ARG A 1 591 ? 1.033 -22.692 -2.330 1.00 95.31 591 ARG A N 1
ATOM 4576 C CA . ARG A 1 591 ? 1.643 -24.008 -2.576 1.00 95.31 591 ARG A CA 1
ATOM 4577 C C . ARG A 1 591 ? 3.145 -23.930 -2.830 1.00 95.31 591 ARG A C 1
ATOM 4579 O O . ARG A 1 591 ? 3.851 -24.861 -2.449 1.00 95.31 591 ARG A O 1
ATOM 4586 N N . ALA A 1 592 ? 3.623 -22.858 -3.458 1.00 90.75 592 ALA A N 1
ATOM 4587 C CA . ALA A 1 592 ? 5.051 -22.625 -3.648 1.00 90.75 592 ALA A CA 1
ATOM 4588 C C . ALA A 1 592 ? 5.757 -22.216 -2.339 1.00 90.75 592 ALA A C 1
ATOM 4590 O O . ALA A 1 592 ? 6.908 -22.594 -2.126 1.00 90.75 592 ALA A O 1
ATOM 4591 N N . TYR A 1 593 ? 5.061 -21.514 -1.435 1.00 92.69 593 TYR A N 1
ATOM 4592 C CA . TYR A 1 593 ? 5.610 -21.005 -0.168 1.00 92.69 593 TYR A CA 1
ATOM 4593 C C . TYR A 1 593 ? 4.745 -21.373 1.059 1.00 92.69 593 TYR A C 1
ATOM 4595 O O . TYR A 1 593 ? 4.274 -20.489 1.781 1.00 92.69 593 TYR A O 1
ATOM 4603 N N . PRO A 1 594 ? 4.526 -22.668 1.360 1.00 95.56 594 PRO A N 1
ATOM 4604 C CA . PRO A 1 594 ? 3.468 -23.078 2.287 1.00 95.56 594 PRO A CA 1
ATOM 4605 C C . PRO A 1 594 ? 3.754 -22.711 3.747 1.00 95.56 594 PRO A C 1
ATOM 4607 O O . PRO A 1 594 ? 2.845 -22.344 4.495 1.00 95.56 594 PRO A O 1
ATOM 4610 N N . TRP A 1 595 ? 5.017 -22.809 4.168 1.00 95.00 595 TRP A N 1
ATOM 4611 C CA . TRP A 1 595 ? 5.391 -22.732 5.580 1.00 95.00 595 TRP A CA 1
ATOM 4612 C C . TRP A 1 595 ? 5.454 -21.313 6.118 1.00 95.00 595 TRP A C 1
ATOM 4614 O O . TRP A 1 595 ? 4.851 -21.045 7.146 1.00 95.00 595 TRP A O 1
ATOM 4624 N N . LEU A 1 596 ? 6.174 -20.415 5.451 1.00 93.69 596 LEU A N 1
ATOM 4625 C CA . LEU A 1 596 ? 6.397 -19.047 5.931 1.00 93.69 596 LEU A CA 1
ATOM 4626 C C . LEU A 1 596 ? 5.679 -17.992 5.083 1.00 93.69 596 LEU A C 1
ATOM 4628 O O . LEU A 1 596 ? 5.722 -16.813 5.424 1.00 93.69 596 LEU A O 1
ATOM 4632 N N . GLY A 1 597 ? 5.016 -18.404 3.998 1.00 93.56 597 GLY A N 1
ATOM 4633 C CA . GLY A 1 597 ? 4.492 -17.475 3.008 1.00 93.56 597 GLY A CA 1
ATOM 4634 C C . GLY A 1 597 ? 5.611 -16.706 2.307 1.00 93.56 597 GLY A C 1
ATOM 4635 O O . GLY A 1 597 ? 6.786 -17.074 2.367 1.00 93.56 597 GLY A O 1
ATOM 4636 N N . VAL A 1 598 ? 5.232 -15.611 1.658 1.00 90.00 598 VAL A N 1
ATOM 4637 C CA . VAL A 1 598 ? 6.145 -14.685 0.970 1.00 90.00 598 VAL A CA 1
ATOM 4638 C C . VAL A 1 598 ? 6.528 -13.463 1.810 1.00 90.00 598 VAL A C 1
ATOM 4640 O O . VAL A 1 598 ? 7.125 -12.507 1.310 1.00 90.00 598 VAL A O 1
ATOM 4643 N N . GLY A 1 599 ? 6.205 -13.505 3.102 1.00 90.62 599 GLY A N 1
ATOM 4644 C CA . GLY A 1 599 ? 6.433 -12.430 4.056 1.00 90.62 599 GLY A CA 1
ATOM 4645 C C . GLY A 1 599 ? 5.322 -11.372 4.062 1.00 90.62 599 GLY A C 1
ATOM 4646 O O . GLY A 1 599 ? 4.528 -11.288 3.123 1.00 90.62 599 GLY A O 1
ATOM 4647 N N . PRO A 1 600 ? 5.256 -10.532 5.115 1.00 89.88 600 PRO A N 1
ATOM 4648 C CA . PRO A 1 600 ? 4.207 -9.522 5.245 1.00 89.88 600 PRO A CA 1
ATOM 4649 C C . PRO A 1 600 ? 4.193 -8.571 4.039 1.00 89.88 600 PRO A C 1
ATOM 4651 O O . PRO A 1 600 ? 5.236 -8.022 3.692 1.00 89.88 600 PRO A O 1
ATOM 4654 N N . GLY A 1 601 ? 3.042 -8.366 3.390 1.00 85.38 601 GLY A N 1
ATOM 4655 C CA . GLY A 1 601 ? 2.946 -7.530 2.184 1.00 85.38 601 GLY A CA 1
ATOM 4656 C C . GLY A 1 601 ? 3.707 -8.079 0.967 1.00 85.38 601 GLY A C 1
ATOM 4657 O O . GLY A 1 601 ? 3.907 -7.360 -0.016 1.00 85.38 601 GLY A O 1
ATOM 4658 N N . GLY A 1 602 ? 4.157 -9.335 1.031 1.00 85.81 602 GLY A N 1
ATOM 4659 C CA . GLY A 1 602 ? 4.876 -10.020 -0.034 1.00 85.81 602 GLY A CA 1
ATOM 4660 C C . GLY A 1 602 ? 3.968 -10.418 -1.192 1.00 85.81 602 GLY A C 1
ATOM 4661 O O . GLY A 1 602 ? 4.461 -10.515 -2.319 1.00 85.81 602 GLY A O 1
ATOM 4662 N N . PHE A 1 603 ? 2.659 -10.587 -0.953 1.00 88.25 603 PHE A N 1
ATOM 4663 C CA . PHE A 1 603 ? 1.675 -10.936 -1.978 1.00 88.25 603 PHE A CA 1
ATOM 4664 C C . PHE A 1 603 ? 1.782 -10.044 -3.218 1.00 88.25 603 PHE A C 1
ATOM 4666 O O . PHE A 1 603 ? 1.943 -10.558 -4.323 1.00 88.25 603 PHE A O 1
ATOM 4673 N N . PHE A 1 604 ? 1.797 -8.718 -3.041 1.00 82.06 604 PHE A N 1
ATOM 4674 C CA . PHE A 1 604 ? 1.903 -7.748 -4.141 1.00 82.06 604 PHE A CA 1
ATOM 4675 C C . PHE A 1 604 ? 3.108 -7.998 -5.069 1.00 82.06 604 PHE A C 1
ATOM 4677 O O . PHE A 1 604 ? 3.046 -7.733 -6.274 1.00 82.06 604 PHE A O 1
ATOM 4684 N N . TRP A 1 605 ? 4.205 -8.508 -4.504 1.00 76.06 605 TRP A N 1
ATOM 4685 C CA . TRP A 1 605 ? 5.472 -8.727 -5.198 1.00 76.06 605 TRP A CA 1
ATOM 4686 C C . TRP A 1 605 ? 5.618 -10.119 -5.808 1.00 76.06 605 TRP A C 1
ATOM 4688 O O . TRP A 1 605 ? 6.456 -10.278 -6.685 1.00 76.06 605 TRP A O 1
ATOM 4698 N N . HIS A 1 606 ? 4.844 -11.111 -5.366 1.00 80.88 606 HIS A N 1
ATOM 4699 C CA . HIS A 1 606 ? 4.987 -12.495 -5.840 1.00 80.88 606 HIS A CA 1
ATOM 4700 C C . HIS A 1 606 ? 3.790 -12.972 -6.645 1.00 80.88 606 HIS A C 1
ATOM 4702 O O . HIS A 1 606 ? 3.958 -13.701 -7.615 1.00 80.88 606 HIS A O 1
ATOM 4708 N N . TYR A 1 607 ? 2.582 -12.542 -6.277 1.00 83.94 607 TYR A N 1
ATOM 4709 C CA . TYR A 1 607 ? 1.353 -12.943 -6.950 1.00 83.94 607 TYR A CA 1
ATOM 4710 C C . TYR A 1 607 ? 1.366 -12.725 -8.475 1.00 83.94 607 TYR A C 1
ATOM 4712 O O . TYR A 1 607 ? 0.855 -13.602 -9.170 1.00 83.94 607 TYR A O 1
ATOM 4720 N N . PRO A 1 608 ? 1.978 -11.657 -9.036 1.00 79.56 608 PRO A N 1
ATOM 4721 C CA . PRO A 1 608 ? 2.086 -11.506 -10.486 1.00 79.56 608 PRO A CA 1
ATOM 4722 C C . PRO A 1 608 ? 2.649 -12.729 -11.222 1.00 79.56 608 PRO A C 1
ATOM 4724 O O . PRO A 1 608 ? 2.167 -13.037 -12.305 1.00 79.56 608 PRO A O 1
ATOM 4727 N N . ALA A 1 609 ? 3.606 -13.459 -10.635 1.00 75.62 609 ALA A N 1
ATOM 4728 C CA . ALA A 1 609 ? 4.176 -14.670 -11.237 1.00 75.62 609 ALA A CA 1
ATOM 4729 C C . ALA A 1 609 ? 3.202 -15.869 -11.261 1.00 75.62 609 ALA A C 1
ATOM 4731 O O . ALA A 1 609 ? 3.394 -16.808 -12.028 1.00 75.62 609 ALA A O 1
ATOM 4732 N N . PHE A 1 610 ? 2.152 -15.836 -10.437 1.00 82.69 610 PHE A N 1
ATOM 4733 C CA . PHE A 1 610 ? 1.124 -16.879 -10.317 1.00 82.69 610 PHE A CA 1
ATOM 4734 C C . PHE A 1 610 ? -0.224 -16.432 -10.902 1.00 82.69 610 PHE A C 1
ATOM 4736 O O . PHE A 1 610 ? -1.238 -17.123 -10.774 1.00 82.69 610 PHE A O 1
ATOM 4743 N N . MET A 1 611 ? -0.265 -15.251 -11.519 1.00 77.12 611 MET A N 1
ATOM 4744 C CA . MET A 1 611 ? -1.487 -14.673 -12.046 1.00 77.12 611 MET A CA 1
ATOM 4745 C C . MET A 1 611 ? -1.913 -15.404 -13.321 1.00 77.12 611 MET A C 1
ATOM 4747 O O . MET A 1 611 ? -1.158 -15.529 -14.280 1.00 77.12 611 MET A O 1
ATOM 4751 N N . THR A 1 612 ? -3.161 -15.869 -13.355 1.00 72.75 612 THR A N 1
ATOM 4752 C CA . THR A 1 612 ? -3.732 -16.440 -14.584 1.00 72.75 612 THR A CA 1
ATOM 4753 C C . THR A 1 612 ? -4.063 -15.334 -15.590 1.00 72.75 612 THR A C 1
ATOM 4755 O O . THR A 1 612 ? -4.389 -14.215 -15.192 1.00 72.75 612 THR A O 1
ATOM 4758 N N . ALA A 1 613 ? -4.084 -15.647 -16.889 1.00 64.25 613 ALA A N 1
ATOM 4759 C CA . ALA A 1 613 ? -4.461 -14.681 -17.929 1.00 64.25 613 ALA A CA 1
ATOM 4760 C C . ALA A 1 613 ? -5.854 -14.052 -17.699 1.00 64.25 613 ALA A C 1
ATOM 4762 O O . ALA A 1 613 ? -6.066 -12.887 -18.004 1.00 64.25 613 ALA A O 1
ATOM 4763 N N . ALA A 1 614 ? -6.794 -14.789 -17.097 1.00 64.06 614 ALA A N 1
ATOM 4764 C CA . ALA A 1 614 ? -8.122 -14.273 -16.751 1.00 64.06 614 ALA A CA 1
ATOM 4765 C C . ALA A 1 614 ? -8.131 -13.335 -15.523 1.00 64.06 614 ALA A C 1
ATOM 4767 O O . ALA A 1 614 ? -9.103 -12.617 -15.310 1.00 64.06 614 ALA A O 1
ATOM 4768 N N . ALA A 1 615 ? -7.069 -13.337 -14.711 1.00 61.75 615 ALA A N 1
ATOM 4769 C CA . ALA A 1 615 ? -6.896 -12.440 -13.566 1.00 61.75 615 ALA A CA 1
ATOM 4770 C C . ALA A 1 615 ? -6.073 -11.181 -13.905 1.00 61.75 615 ALA A C 1
ATOM 4772 O O . ALA A 1 615 ? -5.947 -10.298 -13.058 1.00 61.75 615 ALA A O 1
ATOM 4773 N N . SER A 1 616 ? -5.543 -11.061 -15.131 1.00 58.22 616 SER A N 1
ATOM 4774 C CA . SER A 1 616 ? -4.667 -9.949 -15.533 1.00 58.22 616 SER A CA 1
ATOM 4775 C C . SER A 1 616 ? -5.365 -8.595 -15.657 1.00 58.22 616 SER A C 1
ATOM 4777 O O . SER A 1 616 ? -4.702 -7.598 -15.910 1.00 58.22 616 SER A O 1
ATOM 4779 N N . THR A 1 617 ? -6.687 -8.542 -15.490 1.00 58.31 617 THR A N 1
ATOM 4780 C CA . THR A 1 617 ? -7.466 -7.298 -15.428 1.00 58.31 617 THR A CA 1
ATOM 4781 C C . THR A 1 617 ? -7.168 -6.478 -14.171 1.00 58.31 617 THR A C 1
ATOM 4783 O O . THR A 1 617 ? -7.411 -5.275 -14.158 1.00 58.31 617 THR A O 1
ATOM 4786 N N . GLU A 1 618 ? -6.632 -7.108 -13.119 1.00 62.75 618 GLU A N 1
ATOM 4787 C CA . GLU A 1 618 ? -6.195 -6.450 -11.885 1.00 62.75 618 GLU A CA 1
ATOM 4788 C C . GLU A 1 618 ? -4.750 -6.865 -11.554 1.00 62.75 618 GLU A C 1
ATOM 4790 O O . GLU A 1 618 ? -4.501 -7.649 -10.640 1.00 62.75 618 GLU A O 1
ATOM 4795 N N . PRO A 1 619 ? -3.752 -6.351 -12.289 1.00 54.50 619 PRO A N 1
ATOM 4796 C CA . PRO A 1 619 ? -2.362 -6.783 -12.141 1.00 54.50 619 PRO A CA 1
ATOM 4797 C C . PRO A 1 619 ? -1.763 -6.371 -10.786 1.00 54.50 619 PRO A C 1
ATOM 4799 O O . PRO A 1 619 ? -0.892 -7.054 -10.246 1.00 54.50 619 PRO A O 1
ATOM 4802 N N . ASN A 1 620 ? -2.197 -5.236 -10.230 1.00 65.75 620 ASN A N 1
ATOM 4803 C CA . ASN A 1 620 ? -1.589 -4.569 -9.072 1.00 65.75 620 ASN A CA 1
ATOM 4804 C C . ASN A 1 620 ? -2.301 -4.908 -7.749 1.00 65.75 620 ASN A C 1
ATOM 4806 O O . ASN A 1 620 ? -2.448 -4.045 -6.883 1.00 65.75 620 ASN A O 1
ATOM 4810 N N . LEU A 1 621 ? -2.765 -6.150 -7.597 1.00 76.31 621 LEU A N 1
ATOM 4811 C CA . LEU A 1 621 ? -3.450 -6.603 -6.387 1.00 76.31 621 LEU A CA 1
ATOM 4812 C C . LEU A 1 621 ? -2.517 -6.594 -5.175 1.00 76.31 621 LEU A C 1
ATOM 4814 O O . LEU A 1 621 ? -1.466 -7.233 -5.182 1.00 76.31 621 LEU A O 1
ATOM 4818 N N . LEU A 1 622 ? -2.928 -5.895 -4.116 1.00 81.62 622 LEU A N 1
ATOM 4819 C CA . LEU A 1 622 ? -2.206 -5.897 -2.841 1.00 81.62 622 LEU A CA 1
ATOM 4820 C C . LEU A 1 622 ? -2.470 -7.167 -2.019 1.00 81.62 622 LEU A C 1
ATOM 4822 O O . LEU A 1 622 ? -1.648 -7.528 -1.183 1.00 81.62 622 LEU A O 1
ATOM 4826 N N . HIS A 1 623 ? -3.599 -7.838 -2.256 1.00 89.88 623 HIS A N 1
ATOM 4827 C CA . HIS A 1 623 ? -4.076 -8.984 -1.480 1.00 89.88 623 HIS A CA 1
ATOM 4828 C C . HIS A 1 623 ? -5.054 -9.841 -2.307 1.00 89.88 623 HIS A C 1
ATOM 4830 O O . HIS A 1 623 ? -5.650 -9.341 -3.262 1.00 89.88 623 HIS A O 1
ATOM 4836 N N . PRO A 1 624 ? -5.294 -11.115 -1.936 1.00 92.50 624 PRO A N 1
ATOM 4837 C CA . PRO A 1 624 ? -6.107 -12.048 -2.731 1.00 92.50 624 PRO A CA 1
ATOM 4838 C C . PRO A 1 624 ? -7.627 -11.858 -2.593 1.00 92.50 624 PRO A C 1
ATOM 4840 O O . PRO A 1 624 ? -8.407 -12.695 -3.043 1.00 92.50 624 PRO A O 1
ATOM 4843 N N . HIS A 1 625 ? -8.075 -10.790 -1.931 1.00 91.88 625 HIS A N 1
ATOM 4844 C CA . HIS A 1 625 ? -9.476 -10.560 -1.565 1.00 91.88 625 HIS A CA 1
ATOM 4845 C C . HIS A 1 625 ? -10.168 -11.733 -0.846 1.00 91.88 625 HIS A C 1
ATOM 4847 O O . HIS A 1 625 ? -11.337 -12.041 -1.099 1.00 91.88 625 HIS A O 1
ATOM 4853 N N . ASN A 1 626 ? -9.432 -12.418 0.022 1.00 94.56 626 ASN A N 1
ATOM 4854 C CA . ASN A 1 626 ? -9.958 -13.460 0.887 1.00 94.56 626 ASN A CA 1
ATOM 4855 C C . ASN A 1 626 ? -9.047 -13.570 2.105 1.00 94.56 626 ASN A C 1
ATOM 4857 O O . ASN A 1 626 ? -7.875 -13.900 1.953 1.00 94.56 626 ASN A O 1
ATOM 4861 N N . ILE A 1 627 ? -9.589 -13.334 3.299 1.00 96.06 627 ILE A N 1
ATOM 4862 C CA . ILE A 1 627 ? -8.826 -13.349 4.554 1.00 96.06 627 ILE A CA 1
ATOM 4863 C C . ILE A 1 627 ? -8.017 -14.637 4.778 1.00 96.06 627 ILE A C 1
ATOM 4865 O O . ILE A 1 627 ? -6.939 -14.590 5.358 1.00 96.06 627 ILE A O 1
ATOM 4869 N N . TRP A 1 628 ? -8.493 -15.797 4.332 1.00 97.25 628 TRP A N 1
ATOM 4870 C CA . TRP A 1 628 ? -7.780 -17.056 4.550 1.00 97.25 628 TRP A CA 1
ATOM 4871 C C . TRP A 1 628 ? -6.570 -17.157 3.634 1.00 97.25 628 TRP A C 1
ATOM 4873 O O . TRP A 1 628 ? -5.466 -17.416 4.103 1.00 97.25 628 TRP A O 1
ATOM 4883 N N . LEU A 1 629 ? -6.766 -16.885 2.342 1.00 97.06 629 LEU A N 1
ATOM 4884 C CA . LEU A 1 629 ? -5.667 -16.849 1.380 1.00 97.06 629 LEU A CA 1
ATOM 4885 C C . LEU A 1 629 ? -4.682 -15.734 1.713 1.00 97.06 629 LEU A C 1
ATOM 4887 O O . LEU A 1 629 ? -3.489 -15.950 1.597 1.00 97.06 629 LEU A O 1
ATOM 4891 N N . GLU A 1 630 ? -5.166 -14.592 2.195 1.00 95.50 630 GLU A N 1
ATOM 4892 C CA . GLU A 1 630 ? -4.345 -13.474 2.655 1.00 95.50 630 GLU A CA 1
ATOM 4893 C C . GLU A 1 630 ? -3.359 -13.929 3.738 1.00 95.50 630 GLU A C 1
ATOM 4895 O O . GLU A 1 630 ? -2.149 -13.751 3.601 1.00 95.50 630 GLU A O 1
ATOM 4900 N N . PHE A 1 631 ? -3.867 -14.579 4.791 1.00 97.00 631 PHE A N 1
ATOM 4901 C CA . PHE A 1 631 ? -3.017 -15.056 5.878 1.00 97.00 631 PHE A CA 1
ATOM 4902 C C . PHE A 1 631 ? -2.099 -16.206 5.445 1.00 97.00 631 PHE A C 1
ATOM 4904 O O . PHE A 1 631 ? -0.964 -16.290 5.916 1.00 97.00 631 PHE A O 1
ATOM 4911 N N . ALA A 1 632 ? -2.568 -17.062 4.534 1.00 97.00 632 ALA A N 1
ATOM 4912 C CA . ALA A 1 632 ? -1.792 -18.164 3.979 1.00 97.00 632 ALA A CA 1
ATOM 4913 C C . ALA A 1 632 ? -0.620 -17.679 3.116 1.00 97.00 632 ALA A C 1
ATOM 4915 O O . ALA A 1 632 ? 0.500 -18.152 3.279 1.00 97.00 632 ALA A O 1
ATOM 4916 N N . THR A 1 633 ? -0.851 -16.729 2.208 1.00 95.38 633 THR A N 1
ATOM 4917 C CA . THR A 1 633 ? 0.180 -16.280 1.270 1.00 95.38 633 THR A CA 1
ATOM 4918 C C . THR A 1 633 ? 1.235 -15.422 1.949 1.00 95.38 633 THR A C 1
ATOM 4920 O O . THR A 1 633 ? 2.413 -15.625 1.683 1.00 95.38 633 THR A O 1
ATOM 4923 N N . ASP A 1 634 ? 0.859 -14.501 2.841 1.00 93.62 634 ASP A N 1
ATOM 4924 C CA . ASP A 1 634 ? 1.825 -13.571 3.448 1.00 93.62 634 ASP A CA 1
ATOM 4925 C C . ASP A 1 634 ? 2.570 -14.168 4.655 1.00 93.62 634 ASP A C 1
ATOM 4927 O O . ASP A 1 634 ? 3.732 -13.834 4.886 1.00 93.62 634 ASP A O 1
ATOM 4931 N N . TRP A 1 635 ? 1.936 -15.063 5.425 1.00 95.44 635 TRP A N 1
ATOM 4932 C CA . TRP A 1 635 ? 2.505 -15.598 6.675 1.00 95.44 635 TRP A CA 1
ATOM 4933 C C . TRP A 1 635 ? 2.501 -17.132 6.778 1.00 95.44 635 TRP A C 1
ATOM 4935 O O . TRP A 1 635 ? 2.837 -17.684 7.832 1.00 95.44 635 TRP A O 1
ATOM 4945 N N . GLY A 1 636 ? 2.101 -17.839 5.719 1.00 96.12 636 GLY A N 1
ATOM 4946 C CA . GLY A 1 636 ? 2.116 -19.298 5.664 1.00 96.12 636 GLY A CA 1
ATOM 4947 C C . GLY A 1 636 ? 1.178 -19.981 6.663 1.00 96.12 636 GLY A C 1
ATOM 4948 O O . GLY A 1 636 ? 0.223 -19.403 7.195 1.00 96.12 636 GLY A O 1
ATOM 4949 N N . VAL A 1 637 ? 1.478 -21.249 6.952 1.00 97.75 637 VAL A N 1
ATOM 4950 C CA . VAL A 1 637 ? 0.760 -22.057 7.954 1.00 97.75 637 VAL A CA 1
ATOM 4951 C C . VAL A 1 637 ? 0.688 -21.376 9.337 1.00 97.75 637 VAL A C 1
ATOM 4953 O O . VAL A 1 637 ? -0.401 -21.362 9.917 1.00 97.75 637 VAL A O 1
ATOM 4956 N N . PRO A 1 638 ? 1.762 -20.774 9.894 1.00 97.19 638 PRO A N 1
ATOM 4957 C CA . PRO A 1 638 ? 1.693 -20.068 11.172 1.00 97.19 638 PRO A CA 1
ATOM 4958 C C . PRO A 1 638 ? 0.684 -18.916 11.167 1.00 97.19 638 PRO A C 1
ATOM 4960 O O . PRO A 1 638 ? -0.058 -18.759 12.138 1.00 97.19 638 PRO A O 1
ATOM 4963 N N . GLY A 1 639 ? 0.609 -18.149 10.073 1.00 96.38 639 GLY A N 1
ATOM 4964 C CA . GLY A 1 639 ? -0.391 -17.098 9.888 1.00 96.38 639 GLY A CA 1
ATOM 4965 C C . GLY A 1 639 ? -1.824 -17.624 9.943 1.00 96.38 639 GLY A C 1
ATOM 4966 O O . GLY A 1 639 ? -2.652 -17.092 10.684 1.00 96.38 639 GLY A O 1
ATOM 4967 N N . LEU A 1 640 ? -2.107 -18.713 9.223 1.00 96.50 640 LEU A N 1
ATOM 4968 C CA . LEU A 1 640 ? -3.416 -19.377 9.245 1.00 96.50 640 LEU A CA 1
ATOM 4969 C C . LEU A 1 640 ? -3.794 -19.884 10.640 1.00 96.50 640 LEU A C 1
ATOM 4971 O O . LEU A 1 640 ? -4.908 -19.643 11.110 1.00 96.50 640 LEU A O 1
ATOM 4975 N N . LEU A 1 641 ? -2.869 -20.557 11.328 1.00 96.94 641 LEU A N 1
ATOM 4976 C CA . LEU A 1 641 ? -3.098 -21.046 12.689 1.00 96.94 641 LEU A CA 1
ATOM 4977 C C . LEU A 1 641 ? -3.361 -19.893 13.661 1.00 96.94 641 LEU A C 1
ATOM 4979 O O . LEU A 1 641 ? -4.235 -19.996 14.525 1.00 96.94 641 LEU A O 1
ATOM 4983 N N . TRP A 1 642 ? -2.652 -18.775 13.497 1.00 96.12 642 TRP A N 1
ATOM 4984 C CA . TRP A 1 642 ? -2.904 -17.569 14.275 1.00 96.12 642 TRP A CA 1
ATOM 4985 C C . TRP A 1 642 ? -4.290 -16.993 13.998 1.00 96.12 642 TRP A C 1
ATOM 4987 O O . TRP A 1 642 ? -4.992 -16.656 14.949 1.00 96.12 642 TRP A O 1
ATOM 4997 N N . LEU A 1 643 ? -4.725 -16.931 12.735 1.00 96.69 643 LEU A N 1
ATOM 4998 C CA . LEU A 1 643 ? -6.057 -16.444 12.366 1.00 96.69 643 LEU A CA 1
ATOM 4999 C C . LEU A 1 643 ? -7.166 -17.311 12.983 1.00 96.69 643 LEU A C 1
ATOM 5001 O O . LEU A 1 643 ? -8.120 -16.779 13.557 1.00 96.69 643 LEU A O 1
ATOM 5005 N N . ILE A 1 644 ? -7.012 -18.638 12.938 1.00 96.31 644 ILE A N 1
ATOM 5006 C CA . ILE A 1 644 ? -7.928 -19.588 13.589 1.00 96.31 644 ILE A CA 1
ATOM 5007 C C . ILE A 1 644 ? -7.941 -19.356 15.105 1.00 96.31 644 ILE A C 1
ATOM 5009 O O . ILE A 1 644 ? -9.010 -19.223 15.707 1.00 96.31 644 ILE A O 1
ATOM 5013 N N . GLY A 1 645 ? -6.764 -19.248 15.728 1.00 95.00 645 GLY A N 1
ATOM 5014 C CA . GLY A 1 645 ? -6.625 -18.974 17.158 1.00 95.00 645 GLY A CA 1
ATOM 5015 C C . GLY A 1 645 ? -7.233 -17.631 17.574 1.00 95.00 645 GLY A C 1
ATOM 5016 O O . GLY A 1 645 ? -7.893 -17.540 18.612 1.00 95.00 645 GLY A O 1
ATOM 5017 N N . PHE A 1 646 ? -7.080 -16.598 16.747 1.00 95.00 646 PHE A N 1
ATOM 5018 C CA . PHE A 1 646 ? -7.693 -15.287 16.934 1.00 95.00 646 PHE A CA 1
ATOM 5019 C C . PHE A 1 646 ? -9.222 -15.366 16.853 1.00 95.00 646 PHE A C 1
ATOM 5021 O O . PHE A 1 646 ? -9.907 -14.837 17.732 1.00 95.00 646 PHE A O 1
ATOM 5028 N N . GLY A 1 647 ? -9.765 -16.073 15.857 1.00 94.56 647 GLY A N 1
ATOM 5029 C CA . GLY A 1 647 ? -11.203 -16.317 15.730 1.00 94.56 647 GLY A CA 1
ATOM 5030 C C . GLY A 1 647 ? -11.772 -17.070 16.936 1.00 94.56 647 GLY A C 1
ATOM 5031 O O . GLY A 1 647 ? -12.776 -16.649 17.517 1.00 94.56 647 GLY A O 1
ATOM 5032 N N . TYR A 1 648 ? -11.086 -18.125 17.382 1.00 94.56 648 TYR A N 1
ATOM 5033 C CA . TYR A 1 648 ? -11.454 -18.876 18.583 1.00 94.56 648 TYR A CA 1
ATOM 5034 C C . TYR A 1 648 ? -11.446 -17.993 19.839 1.00 94.56 648 TYR A C 1
ATOM 5036 O O . TYR A 1 648 ? -12.424 -17.967 20.592 1.00 94.56 648 TYR A O 1
ATOM 5044 N N . TRP A 1 649 ? -10.385 -17.204 20.036 1.00 93.44 649 TRP A N 1
ATOM 5045 C CA . TRP A 1 649 ? -10.300 -16.238 21.132 1.00 93.44 649 TRP A CA 1
ATOM 5046 C C . TRP A 1 649 ? -11.445 -15.223 21.091 1.00 93.44 649 TRP A C 1
ATOM 5048 O O . TRP A 1 649 ? -12.042 -14.933 22.131 1.00 93.44 649 TRP A O 1
ATOM 5058 N N . LEU A 1 650 ? -11.779 -14.699 19.909 1.00 93.56 650 LEU A N 1
ATOM 5059 C CA . LEU A 1 650 ? -12.848 -13.720 19.736 1.00 93.56 650 LEU A CA 1
ATOM 5060 C C . LEU A 1 650 ? -14.204 -14.314 20.141 1.00 93.56 650 LEU A C 1
ATOM 5062 O O . LEU A 1 650 ? -14.926 -13.703 20.933 1.00 93.56 650 LEU A O 1
ATOM 5066 N N . VAL A 1 651 ? -14.519 -15.527 19.678 1.00 93.06 651 VAL A N 1
ATOM 5067 C CA . VAL A 1 651 ? -15.757 -16.243 20.029 1.00 93.06 651 VAL A CA 1
ATOM 5068 C C . VAL A 1 651 ? -15.829 -16.528 21.528 1.00 93.06 651 VAL A C 1
ATOM 5070 O O . VAL A 1 651 ? -16.841 -16.216 22.161 1.00 93.06 651 VAL A O 1
ATOM 5073 N N . LEU A 1 652 ? -14.764 -17.075 22.123 1.00 90.94 652 LEU A N 1
ATOM 5074 C CA . LEU A 1 652 ? -14.719 -17.337 23.563 1.00 90.94 652 LEU A CA 1
ATOM 5075 C C . LEU A 1 652 ? -14.896 -16.059 24.373 1.00 90.94 652 LEU A C 1
ATOM 5077 O O . LEU A 1 652 ? -15.663 -16.031 25.332 1.00 90.94 652 LEU A O 1
ATOM 5081 N N . ARG A 1 653 ? -14.216 -14.983 23.978 1.00 89.44 653 ARG A N 1
ATOM 5082 C CA . ARG A 1 653 ? -14.324 -13.689 24.643 1.00 89.44 653 ARG A CA 1
ATOM 5083 C C . ARG A 1 653 ? -15.759 -13.181 24.621 1.00 89.44 653 ARG A C 1
ATOM 5085 O O . ARG A 1 653 ? -16.252 -12.756 25.663 1.00 89.44 653 ARG A O 1
ATOM 5092 N N . ILE A 1 654 ? -16.412 -13.227 23.461 1.00 90.56 654 ILE A N 1
ATOM 5093 C CA . ILE A 1 654 ? -17.808 -12.814 23.298 1.00 90.56 654 ILE A CA 1
ATOM 5094 C C . ILE A 1 654 ? -18.713 -13.655 24.204 1.00 90.56 654 ILE A C 1
ATOM 5096 O O . ILE A 1 654 ? -19.490 -13.080 24.960 1.00 90.56 654 ILE A O 1
ATOM 5100 N N . LYS A 1 655 ? -18.563 -14.986 24.200 1.00 89.44 655 LYS A N 1
ATOM 5101 C CA . LYS A 1 655 ? -19.361 -15.900 25.036 1.00 89.44 655 LYS A CA 1
ATOM 5102 C C . LYS A 1 655 ? -19.156 -15.660 26.535 1.00 89.44 655 LYS A C 1
ATOM 5104 O O . LYS A 1 655 ? -20.122 -15.457 27.259 1.00 89.44 655 LYS A O 1
ATOM 5109 N N . ILE A 1 656 ? -17.908 -15.628 27.004 1.00 87.25 656 ILE A N 1
ATOM 5110 C CA . ILE A 1 656 ? -17.560 -15.499 28.433 1.00 87.25 656 ILE A CA 1
ATOM 5111 C C . ILE A 1 656 ? -17.944 -14.122 28.988 1.00 87.25 656 ILE A C 1
ATOM 5113 O O . ILE A 1 656 ? -18.294 -13.978 30.161 1.00 87.25 656 ILE A O 1
ATOM 5117 N N . ARG A 1 657 ? -17.834 -13.075 28.164 1.00 86.69 657 ARG A N 1
ATOM 5118 C CA . ARG A 1 657 ? -18.123 -11.694 28.568 1.00 86.69 657 ARG A CA 1
ATOM 5119 C C . ARG A 1 657 ? -19.542 -11.261 28.208 1.00 86.69 657 ARG A C 1
ATOM 5121 O O . ARG A 1 657 ? -19.890 -10.120 28.517 1.00 86.69 657 ARG A O 1
ATOM 5128 N N . ALA A 1 658 ? -20.351 -12.128 27.597 1.00 83.19 658 ALA A N 1
ATOM 5129 C CA . ALA A 1 658 ? -21.744 -11.838 27.276 1.00 83.19 658 ALA A CA 1
ATOM 5130 C C . ALA A 1 658 ? -22.473 -11.304 28.524 1.00 83.19 658 ALA A C 1
ATOM 5132 O O . ALA A 1 658 ? -22.272 -11.785 29.638 1.00 83.19 658 ALA A O 1
ATOM 5133 N N . GLY A 1 659 ? -23.230 -10.217 28.367 1.00 78.81 659 GLY A N 1
ATOM 5134 C CA . GLY A 1 659 ? -23.896 -9.515 29.475 1.00 78.81 659 GLY A CA 1
ATOM 5135 C C . GLY A 1 659 ? -23.005 -8.603 30.339 1.00 78.81 659 GLY A C 1
ATOM 5136 O O . GLY A 1 659 ? -23.527 -7.724 31.016 1.00 78.81 659 GLY A O 1
ATOM 5137 N N . ARG A 1 660 ? -21.670 -8.734 30.294 1.00 84.62 660 ARG A N 1
ATOM 5138 C CA . ARG A 1 660 ? -20.710 -7.857 31.011 1.00 84.62 660 ARG A CA 1
ATOM 5139 C C . ARG A 1 660 ? -20.062 -6.795 30.119 1.00 84.62 660 ARG A C 1
ATOM 5141 O O . ARG A 1 660 ? -19.314 -5.948 30.614 1.00 84.62 660 ARG A O 1
ATOM 5148 N N . LEU A 1 661 ? -20.292 -6.867 28.810 1.00 86.25 661 LEU A N 1
ATOM 5149 C CA . LEU A 1 661 ? -19.775 -5.913 27.830 1.00 86.25 661 LEU A CA 1
ATOM 5150 C C . LEU A 1 661 ? -20.586 -4.616 27.879 1.00 86.25 661 LEU A C 1
ATOM 5152 O O . LEU A 1 661 ? -21.811 -4.626 27.757 1.00 86.25 661 LEU A O 1
ATOM 5156 N N . ASN A 1 662 ? -19.897 -3.484 28.020 1.00 87.00 662 ASN A N 1
ATOM 5157 C CA . ASN A 1 662 ? -20.551 -2.183 27.878 1.00 87.00 662 ASN A CA 1
ATOM 5158 C C . ASN A 1 662 ? -20.788 -1.843 26.390 1.00 87.00 662 ASN A C 1
ATOM 5160 O O . ASN A 1 662 ? -20.185 -2.447 25.506 1.00 87.00 662 ASN A O 1
ATOM 5164 N N . GLY A 1 663 ? -21.642 -0.851 26.106 1.00 84.81 663 GLY A N 1
ATOM 5165 C CA . GLY A 1 663 ? -21.977 -0.453 24.727 1.00 84.81 663 GLY A CA 1
ATOM 5166 C C . GLY A 1 663 ? -20.770 -0.105 23.850 1.00 84.81 663 GLY A C 1
ATOM 5167 O O . GLY A 1 663 ? -20.756 -0.461 22.677 1.00 84.81 663 GLY A O 1
ATOM 5168 N N . LEU A 1 664 ? -19.725 0.506 24.422 1.00 89.19 664 LEU A N 1
ATOM 5169 C CA . LEU A 1 664 ? -18.493 0.823 23.693 1.00 89.19 664 LEU A CA 1
ATOM 5170 C C . LEU A 1 664 ? -17.759 -0.450 23.251 1.00 89.19 664 LEU A C 1
ATOM 5172 O O . LEU A 1 664 ? -17.327 -0.549 22.109 1.00 89.19 664 LEU A O 1
ATOM 5176 N N . GLU A 1 665 ? -17.639 -1.436 24.145 1.00 91.88 665 GLU A N 1
ATOM 5177 C CA . GLU A 1 665 ? -17.014 -2.727 23.830 1.00 91.88 665 GLU A CA 1
ATOM 5178 C C . GLU A 1 665 ? -17.811 -3.502 22.779 1.00 91.88 665 GLU A C 1
ATOM 5180 O O . GLU A 1 665 ? -17.211 -4.124 21.908 1.00 91.88 665 GLU A O 1
ATOM 5185 N N . VAL A 1 666 ? -19.144 -3.432 22.828 1.00 91.56 666 VAL A N 1
ATOM 5186 C CA . VAL A 1 666 ? -20.007 -4.051 21.812 1.00 91.56 666 VAL A CA 1
ATOM 5187 C C . VAL A 1 666 ? -19.796 -3.405 20.446 1.00 91.56 666 VAL A C 1
ATOM 5189 O O . VAL A 1 666 ? -19.620 -4.132 19.478 1.00 91.56 666 VAL A O 1
ATOM 5192 N N . GLY A 1 667 ? -19.720 -2.073 20.356 1.00 92.81 667 GLY A N 1
ATOM 5193 C CA . GLY A 1 667 ? -19.422 -1.381 19.095 1.00 92.81 667 GLY A CA 1
ATOM 5194 C C . GLY A 1 667 ? -18.057 -1.719 18.510 1.00 92.81 667 GLY A C 1
ATOM 5195 O O . GLY A 1 667 ? -17.930 -1.960 17.314 1.00 92.81 667 GLY A O 1
ATOM 5196 N N . LEU A 1 668 ? -17.036 -1.775 19.366 1.00 95.81 668 LEU A N 1
ATOM 5197 C CA . LEU A 1 668 ? -15.680 -2.160 18.982 1.00 95.81 668 LEU A CA 1
ATOM 5198 C C . LEU A 1 668 ? -15.626 -3.602 18.445 1.00 95.81 668 LEU A C 1
ATOM 5200 O O . LEU A 1 668 ? -15.033 -3.850 17.395 1.00 95.81 668 LEU A O 1
ATOM 5204 N N . LEU A 1 669 ? -16.284 -4.545 19.127 1.00 96.25 669 LEU A N 1
ATOM 5205 C CA . LEU A 1 669 ? -16.392 -5.936 18.677 1.00 96.25 669 LEU A CA 1
ATOM 5206 C C . LEU A 1 669 ? -17.240 -6.066 17.403 1.00 96.25 669 LEU A C 1
ATOM 5208 O O . LEU A 1 669 ? -16.876 -6.833 16.516 1.00 96.25 669 LEU A O 1
ATOM 5212 N N . ALA A 1 670 ? -18.327 -5.300 17.282 1.00 95.56 670 ALA A N 1
ATOM 5213 C CA . ALA A 1 670 ? -19.168 -5.271 16.087 1.00 95.56 670 ALA A CA 1
ATOM 5214 C C . ALA A 1 670 ? -18.388 -4.750 14.875 1.00 95.56 670 ALA A C 1
ATOM 5216 O O . ALA A 1 670 ? -18.481 -5.337 13.803 1.00 95.56 670 ALA A O 1
ATOM 5217 N N . GLY A 1 671 ? -17.554 -3.720 15.054 1.00 97.06 671 GLY A N 1
ATOM 5218 C CA . GLY A 1 671 ? -16.636 -3.247 14.020 1.00 97.06 671 GLY A CA 1
ATOM 5219 C C . GLY A 1 671 ? -15.606 -4.306 13.611 1.00 97.06 671 GLY A C 1
ATOM 5220 O O . GLY A 1 671 ? -15.403 -4.516 12.418 1.00 97.06 671 GLY A O 1
ATOM 5221 N N . LEU A 1 672 ? -15.005 -5.029 14.569 1.00 97.00 672 LEU A N 1
ATOM 5222 C CA . LEU A 1 672 ? -14.098 -6.150 14.269 1.00 97.00 672 LEU A CA 1
ATOM 5223 C C . LEU A 1 672 ? -14.801 -7.250 13.461 1.00 97.00 672 LEU A C 1
ATOM 5225 O O . LEU A 1 672 ? -14.275 -7.677 12.438 1.00 97.00 672 LEU A O 1
ATOM 5229 N N . VAL A 1 673 ? -15.996 -7.678 13.882 1.00 97.25 673 VAL A N 1
ATOM 5230 C CA . VAL A 1 673 ? -16.773 -8.717 13.184 1.00 97.25 673 VAL A CA 1
ATOM 5231 C C . VAL A 1 673 ? -17.233 -8.248 11.806 1.00 97.25 673 VAL A C 1
ATOM 5233 O O . VAL A 1 673 ? -17.123 -9.010 10.851 1.00 97.25 673 VAL A O 1
ATOM 5236 N N . ALA A 1 674 ? -17.661 -6.992 11.662 1.00 97.12 674 ALA A N 1
ATOM 5237 C CA . ALA A 1 674 ? -17.957 -6.398 10.360 1.00 97.12 674 ALA A CA 1
ATOM 5238 C C . ALA A 1 674 ? -16.731 -6.417 9.439 1.00 97.12 674 ALA A C 1
ATOM 5240 O O . ALA A 1 674 ? -16.834 -6.719 8.252 1.00 97.12 674 ALA A O 1
ATOM 5241 N N . GLY A 1 675 ? -15.554 -6.141 10.000 1.00 97.00 675 GLY A N 1
ATOM 5242 C CA . GLY A 1 675 ? -14.287 -6.235 9.298 1.00 97.00 675 GLY A CA 1
ATOM 5243 C C . GLY A 1 675 ? -13.943 -7.647 8.830 1.00 97.00 675 GLY A C 1
ATOM 5244 O O . GLY A 1 675 ? -13.533 -7.808 7.685 1.00 97.00 675 GLY A O 1
ATOM 5245 N N . ILE A 1 676 ? -14.134 -8.658 9.684 1.00 97.06 676 ILE A N 1
ATOM 5246 C CA . ILE A 1 676 ? -13.920 -10.079 9.352 1.00 97.06 676 ILE A CA 1
ATOM 5247 C C . ILE A 1 676 ? -14.913 -10.542 8.280 1.00 97.06 676 ILE A C 1
ATOM 5249 O O . ILE A 1 676 ? -14.524 -11.248 7.352 1.00 97.06 676 ILE A O 1
ATOM 5253 N N . ALA A 1 677 ? -16.182 -10.142 8.397 1.00 96.31 677 ALA A N 1
ATOM 5254 C CA . ALA A 1 677 ? -17.231 -10.497 7.447 1.00 96.31 677 ALA A CA 1
ATOM 5255 C C . ALA A 1 677 ? -16.965 -9.885 6.065 1.00 96.31 677 ALA A C 1
ATOM 5257 O O . ALA A 1 677 ? -17.017 -10.591 5.063 1.00 96.31 677 ALA A O 1
ATOM 5258 N N . HIS A 1 678 ? -16.602 -8.599 6.004 1.00 95.00 678 HIS A N 1
ATOM 5259 C CA . HIS A 1 678 ? -16.182 -7.959 4.756 1.00 95.00 678 HIS A CA 1
ATOM 5260 C C . HIS A 1 678 ? -14.896 -8.612 4.205 1.00 95.00 678 HIS A C 1
ATOM 5262 O O . HIS A 1 678 ? -14.830 -8.936 3.023 1.00 95.00 678 HIS A O 1
ATOM 5268 N N . GLY A 1 679 ? -13.915 -8.907 5.064 1.00 94.50 679 GLY A N 1
ATOM 5269 C CA . GLY A 1 679 ? -12.656 -9.559 4.685 1.00 94.50 679 GLY A CA 1
ATOM 5270 C C . GLY A 1 679 ? -12.797 -10.972 4.098 1.00 94.50 679 GLY A C 1
ATOM 5271 O O . GLY A 1 679 ? -11.852 -11.468 3.497 1.00 94.50 679 GLY A O 1
ATOM 5272 N N . GLN A 1 680 ? -13.963 -11.626 4.190 1.00 94.56 680 GLN A N 1
ATOM 5273 C CA . GLN A 1 680 ? -14.190 -12.893 3.470 1.00 94.56 680 GLN A CA 1
ATOM 5274 C C . GLN A 1 680 ? -14.118 -12.723 1.944 1.00 94.56 680 GLN A C 1
ATOM 5276 O O . GLN A 1 680 ? -13.822 -13.678 1.234 1.00 94.56 680 GLN A O 1
ATOM 5281 N N . VAL A 1 681 ? -14.391 -11.513 1.447 1.00 90.56 681 VAL A N 1
ATOM 5282 C CA . VAL A 1 681 ? -14.365 -11.161 0.019 1.00 90.56 681 VAL A CA 1
ATOM 5283 C C . VAL A 1 681 ? -13.458 -9.960 -0.259 1.00 90.56 681 VAL A C 1
ATOM 5285 O O . VAL A 1 681 ? -13.562 -9.336 -1.313 1.00 90.56 681 VAL A O 1
ATOM 5288 N N . ASP A 1 682 ? -12.603 -9.582 0.691 1.00 92.06 682 ASP A N 1
ATOM 5289 C CA . ASP A 1 682 ? -11.664 -8.473 0.538 1.00 92.06 682 ASP A CA 1
ATOM 5290 C C . ASP A 1 682 ? -10.476 -8.620 1.515 1.00 92.06 682 ASP A C 1
ATOM 5292 O O . ASP A 1 682 ? -10.068 -9.747 1.782 1.00 92.06 682 ASP A O 1
ATOM 5296 N N . ALA A 1 683 ? -9.901 -7.526 2.027 1.00 92.94 683 ALA A N 1
ATOM 5297 C CA . ALA A 1 683 ? -8.806 -7.546 3.003 1.00 92.94 683 ALA A CA 1
ATOM 5298 C C . ALA A 1 683 ? -9.266 -7.478 4.469 1.00 92.94 683 ALA A C 1
ATOM 5300 O O . ALA A 1 683 ? -10.236 -6.794 4.817 1.00 92.94 683 ALA A O 1
ATOM 5301 N N . PHE A 1 684 ? -8.486 -8.087 5.365 1.00 95.00 684 PHE A N 1
ATOM 5302 C CA . PHE A 1 684 ? -8.616 -7.894 6.814 1.00 95.00 684 PHE A CA 1
ATOM 5303 C C . PHE A 1 684 ? -7.346 -7.363 7.492 1.00 95.00 684 PHE A C 1
ATOM 5305 O O . PHE A 1 684 ? -7.456 -6.494 8.363 1.00 95.00 684 PHE A O 1
ATOM 5312 N N . GLY A 1 685 ? -6.173 -7.876 7.118 1.00 89.38 685 GLY A N 1
ATOM 5313 C CA . GLY A 1 685 ? -4.864 -7.574 7.706 1.00 89.38 685 GLY A CA 1
ATOM 5314 C C . GLY A 1 685 ? -3.793 -7.122 6.702 1.00 89.38 685 GLY A C 1
ATOM 5315 O O . GLY A 1 685 ? -2.820 -6.499 7.117 1.00 89.38 685 GLY A O 1
ATOM 5316 N N . ALA A 1 686 ? -3.993 -7.337 5.401 1.00 86.69 686 ALA A N 1
ATOM 5317 C CA . ALA A 1 686 ? -3.043 -6.997 4.334 1.00 86.69 686 ALA A CA 1
ATOM 5318 C C . ALA A 1 686 ? -2.990 -5.506 3.961 1.00 86.69 686 ALA A C 1
ATOM 5320 O O . ALA A 1 686 ? -2.262 -5.110 3.055 1.00 86.69 686 ALA A O 1
ATOM 5321 N N . LEU A 1 687 ? -3.724 -4.650 4.678 1.00 91.38 687 LEU A N 1
ATOM 5322 C CA . LEU A 1 687 ? -3.662 -3.197 4.522 1.00 91.38 687 LEU A CA 1
ATOM 5323 C C . LEU A 1 687 ? -3.244 -2.553 5.854 1.00 91.38 687 LEU A C 1
ATOM 5325 O O . LEU A 1 687 ? -3.892 -2.829 6.874 1.00 91.38 687 LEU A O 1
ATOM 5329 N N . PRO A 1 688 ? -2.187 -1.710 5.885 1.00 91.88 688 PRO A N 1
ATOM 5330 C CA . PRO A 1 688 ? -1.580 -1.236 7.133 1.00 91.88 688 PRO A CA 1
ATOM 5331 C C . PRO A 1 688 ? -2.563 -0.558 8.096 1.00 91.88 688 PRO A C 1
ATOM 5333 O O . PRO A 1 688 ? -2.542 -0.793 9.304 1.00 91.88 688 PRO A O 1
ATOM 5336 N N . GLU A 1 689 ? -3.473 0.265 7.580 1.00 93.62 689 GLU A N 1
ATOM 5337 C CA . GLU A 1 689 ? -4.476 0.952 8.388 1.00 93.62 689 GLU A CA 1
ATOM 5338 C C . GLU A 1 689 ? -5.511 0.002 8.996 1.00 93.62 689 GLU A C 1
ATOM 5340 O O . GLU A 1 689 ? -5.985 0.251 10.106 1.00 93.62 689 GLU A O 1
ATOM 5345 N N . LEU A 1 690 ? -5.839 -1.103 8.316 1.00 95.56 690 LEU A N 1
ATOM 5346 C CA . LEU A 1 690 ? -6.790 -2.096 8.816 1.00 95.56 690 LEU A CA 1
ATOM 5347 C C . LEU A 1 690 ? -6.169 -2.932 9.933 1.00 95.56 690 LEU A C 1
ATOM 5349 O O . LEU A 1 690 ? -6.798 -3.115 10.976 1.00 95.56 690 LEU A O 1
ATOM 5353 N N . VAL A 1 691 ? -4.922 -3.383 9.767 1.00 95.88 691 VAL A N 1
ATOM 5354 C CA . VAL A 1 691 ? -4.218 -4.134 10.817 1.00 95.88 691 VAL A CA 1
ATOM 5355 C C . VAL A 1 691 ? -3.948 -3.261 12.045 1.00 95.88 691 VAL A C 1
ATOM 5357 O O . VAL A 1 691 ? -4.178 -3.708 13.172 1.00 95.88 691 VAL A O 1
ATOM 5360 N N . LEU A 1 692 ? -3.575 -1.989 11.857 1.00 97.12 692 LEU A N 1
ATOM 5361 C CA . LEU A 1 692 ? -3.472 -1.025 12.952 1.00 97.12 692 LEU A CA 1
ATOM 5362 C C . LEU A 1 692 ? -4.818 -0.834 13.668 1.00 97.12 692 LEU A C 1
ATOM 5364 O O . LEU A 1 692 ? -4.862 -0.851 14.900 1.00 97.12 692 LEU A O 1
ATOM 5368 N N . TRP A 1 693 ? -5.917 -0.688 12.918 1.00 97.44 693 TRP A N 1
ATOM 5369 C CA . TRP A 1 693 ? -7.262 -0.577 13.486 1.00 97.44 693 TRP A CA 1
ATOM 5370 C C . TRP A 1 693 ? -7.605 -1.806 14.334 1.00 97.44 693 TRP A C 1
ATOM 5372 O O . TRP A 1 693 ? -8.005 -1.665 15.492 1.00 97.44 693 TRP A O 1
ATOM 5382 N N . ASN A 1 694 ? -7.381 -3.012 13.802 1.00 96.88 694 ASN A N 1
ATOM 5383 C CA . ASN A 1 694 ? -7.678 -4.267 14.492 1.00 96.88 694 ASN A CA 1
ATOM 5384 C C . ASN A 1 694 ? -6.921 -4.352 15.831 1.00 96.88 694 ASN A C 1
ATOM 5386 O O . ASN A 1 694 ? -7.525 -4.603 16.879 1.00 96.88 694 ASN A O 1
ATOM 5390 N N . TRP A 1 695 ? -5.614 -4.071 15.825 1.00 97.00 695 TRP A N 1
ATOM 5391 C CA . TRP A 1 695 ? -4.772 -4.119 17.023 1.00 97.00 695 TRP A CA 1
ATOM 5392 C C . TRP A 1 695 ? -5.078 -3.014 18.038 1.00 97.00 695 TRP A C 1
ATOM 5394 O O . TRP A 1 695 ? -5.061 -3.276 19.247 1.00 97.00 695 TRP A O 1
ATOM 5404 N N . LEU A 1 696 ? -5.427 -1.806 17.582 1.00 97.25 696 LEU A N 1
ATOM 5405 C CA . LEU A 1 696 ? -5.912 -0.740 18.459 1.00 97.25 696 LEU A CA 1
ATOM 5406 C C . LEU A 1 696 ? -7.166 -1.188 19.208 1.00 97.25 696 LEU A C 1
ATOM 5408 O O . LEU A 1 696 ? -7.239 -1.052 20.431 1.00 97.25 696 LEU A O 1
ATOM 5412 N N . VAL A 1 697 ? -8.137 -1.760 18.493 1.00 96.00 697 VAL A N 1
ATOM 5413 C CA . VAL A 1 697 ? -9.381 -2.229 19.104 1.00 96.00 697 VAL A CA 1
ATOM 5414 C C . VAL A 1 697 ? -9.117 -3.334 20.120 1.00 96.00 697 VAL A C 1
ATOM 5416 O O . VAL A 1 697 ? -9.579 -3.220 21.256 1.00 96.00 697 VAL A O 1
ATOM 5419 N N . ILE A 1 698 ? -8.317 -4.348 19.776 1.00 94.88 698 ILE A N 1
ATOM 5420 C CA . ILE A 1 698 ? -7.917 -5.412 20.715 1.00 94.88 698 ILE A CA 1
ATOM 5421 C C . ILE A 1 698 ? -7.255 -4.808 21.969 1.00 94.88 698 ILE A C 1
ATOM 5423 O O . ILE A 1 698 ? -7.528 -5.243 23.091 1.00 94.88 698 ILE A O 1
ATOM 5427 N N . GLY A 1 699 ? -6.443 -3.760 21.799 1.00 93.12 699 GLY A N 1
ATOM 5428 C CA . GLY A 1 699 ? -5.796 -3.026 22.886 1.00 93.12 699 GLY A CA 1
ATOM 5429 C C . GLY A 1 699 ? -6.758 -2.263 23.805 1.00 93.12 699 GLY A C 1
ATOM 5430 O O . GLY A 1 699 ? -6.507 -2.164 25.010 1.00 93.12 699 GLY A O 1
ATOM 5431 N N . LEU A 1 700 ? -7.870 -1.754 23.265 1.00 93.06 700 LEU A N 1
ATOM 5432 C CA . LEU A 1 700 ? -8.878 -0.980 24.000 1.00 93.06 700 LEU A CA 1
ATOM 5433 C C . LEU A 1 700 ? -9.873 -1.845 24.784 1.00 93.06 700 LEU A C 1
ATOM 5435 O O . LEU A 1 700 ? -10.470 -1.359 25.751 1.00 93.06 700 LEU A O 1
ATOM 5439 N N . LEU A 1 701 ? -10.059 -3.113 24.414 1.00 90.06 701 LEU A N 1
ATOM 5440 C CA . LEU A 1 701 ? -10.987 -4.004 25.110 1.00 90.06 701 LEU A CA 1
ATOM 5441 C C . LEU A 1 701 ? -10.570 -4.216 26.582 1.00 90.06 701 LEU A C 1
ATOM 5443 O O . LEU A 1 701 ? -9.381 -4.318 26.916 1.00 90.06 701 LEU A O 1
ATOM 5447 N N . ARG A 1 702 ? -11.552 -4.261 27.502 1.00 75.94 702 ARG A N 1
ATOM 5448 C CA . ARG A 1 702 ? -11.275 -4.397 28.946 1.00 75.94 702 ARG A CA 1
ATOM 5449 C C . ARG A 1 702 ? -10.618 -5.739 29.271 1.00 75.94 702 ARG A C 1
ATOM 5451 O O . ARG A 1 702 ? -10.626 -6.667 28.468 1.00 75.94 702 ARG A O 1
ATOM 5458 N N . LYS A 1 703 ? -10.005 -5.818 30.451 1.00 66.00 703 LYS A N 1
ATOM 5459 C CA . LYS A 1 703 ? -9.441 -7.073 30.955 1.00 66.00 703 LYS A CA 1
ATOM 5460 C C . LYS A 1 703 ? -10.538 -8.106 31.167 1.00 66.00 703 LYS A C 1
ATOM 5462 O O . LYS A 1 703 ? -11.630 -7.702 31.634 1.00 66.00 703 LYS A O 1
#

Mean predicted aligned error: 12.54 Å

Foldseek 3Di:
DVLLVVLLVQLVPDAEAEDAAALQACVRVVNFFRFLLVLLVVLVVNQVSNCVRHVNHAYEYYAHDADLDPDRRGRHPLVSVLLSLLLVSLVRHQEYEYAQEALQHACPPPPADSHDRHNNVVVSNCVSCLLLVNNLGAYENQEYFAFCQCPDPSHHDHLVVRLVRVLVNLVVCLVVLRYPYHHYHEQDDPDPQNPRSQRRHQAHPVRHGDPVVVSCVVSVVPDDRDHDDDDRPDPCDLVVVVVVLLVCLQVLVVVCCVVPCVCVLVVLVPDDPVVVVVVVVVLVVQCVPDPAQVSVSVSLSVLLSNCLSVVLVLLLQLLLQLVQQLVFDWHDDVPDIDTHGRSLSSLSSNVNSLVVLCVVCVVVDDDDQDPLNVLLVLLLVLQVLLLVLASRSSCSVVLSSLQRVSLSSSLSSLQRPQPDPVSLLSSLVSNLNSLLVQLVQLVVCVVVVDADQDPNDGARQTSHNALLVNLLSLLLSLLSLQLLLLQLPDDPPDSPVSSVVSLVSSVSSLVNNLRSLQCLLLVFLNVQLVVLLCQQCVPSVVVVVVPDDRVVVNVVSSVSSCVSCVPVNVPPVLVVVLLVQLVQLLVVLLVVVAAAANHRQSCQSNSSNSHDPSNSVCNRDSASQAAQSRQCRHRHPSSNVSVVVVVVVLVVCCVVCRVVDRSSLSSLSSSLRSSNRSSRRGNQRSGSSNSSSNSNSSSSDDD

Secondary structure (DSSP, 8-state):
-HHHHHHHHHTTT--EEE--B-TTBGGGGTSS---HHHHHHHHHHHHHHHHHH-TTPEEEPPBPPP---BSSSBB-HHHHHHHHHHTT-GGG-SBEEE--B-TTS-TT-----TT--SGGGHHHHHHHHHHTT-TTSPEEEEEEB----TT-TT----HHHHHHHHHHHHHHHTT-TTEEEEEES-SS-SS-TTSGGGGG-SB-TTSPBPHHHHHHHHHGGG---PPPPP----TTHHHHHHHHHHHHHHHHHHHHHHTTGGGHHHHHHHS-HHHHHHHHHHHHHHHHH--SHHHHHHHHHHHHHHHHH-HHHHHHHHHHTGGGTTS-EEEEETTEEEEE-HHHHHHHHHHHHHHHHHHHHHTT------HHHHHHHHHHHHHHHHHHT-S-TTTHHHHHIIIIIHHHHHHHHHHHH--SHHHHHHHHHHHHHHHHHHHHHHHHHHHTT-SEEETTEEE--TTSSSHHHHHHHHHHHHHHHHHHHHHT-S-SSSHHHHHHHHHHHHHHHHHHHHHHT-HIIIIIIHHHHHHHHHHH-HHHHHHHHSSTTHHHHHHHHHHHHHHHHHSTTTT-HHHHHHHHHHHHHHHHHHHHSTTTTT-TT-HHHHGGGG--GGGTTSTT-SS-SSHHHHHHHHHHHHHHHHHHHHHHHHHHHHHHHTTT--HHHHHHHHHHHHHHHHHTSS-SSSSHHHHHHHHHHHHHS--

Nearest PDB structures (foldseek):
  6i1a-assembly1_B  TM=4.157E-01  e=8.824E-01  Aspergillus niger